Protein AF-A0A2P5K6P6-F1 (afdb_monomer_lite)

Structure (mmCIF, N/CA/C/O backbone):
data_AF-A0A2P5K6P6-F1
#
_entry.id   AF-A0A2P5K6P6-F1
#
loop_
_atom_site.group_PDB
_atom_site.id
_atom_site.type_symbol
_atom_site.label_atom_id
_atom_site.label_alt_id
_atom_site.label_comp_id
_atom_site.label_asym_id
_atom_site.label_entity_id
_atom_site.label_seq_id
_atom_site.pdbx_PDB_ins_code
_atom_site.Cartn_x
_atom_site.Cartn_y
_atom_site.Cartn_z
_atom_site.occupancy
_atom_site.B_iso_or_equiv
_atom_site.auth_seq_id
_atom_site.auth_comp_id
_atom_site.auth_asym_id
_atom_site.auth_atom_id
_atom_site.pdbx_PDB_model_num
ATOM 1 N N . MET A 1 1 ? 15.566 -58.374 29.235 1.00 36.78 1 MET A N 1
ATOM 2 C CA . MET A 1 1 ? 14.423 -58.047 28.356 1.00 36.78 1 MET A CA 1
ATOM 3 C C . MET A 1 1 ? 13.425 -57.264 29.185 1.00 36.78 1 MET A C 1
ATOM 5 O O . MET A 1 1 ? 12.640 -57.860 29.908 1.00 36.78 1 MET A O 1
ATOM 9 N N . THR A 1 2 ? 13.514 -55.939 29.135 1.00 26.25 2 THR A N 1
ATOM 10 C CA . THR A 1 2 ? 12.680 -55.034 29.931 1.00 26.25 2 THR A CA 1
ATOM 11 C C . THR A 1 2 ? 12.053 -54.062 28.942 1.00 26.25 2 THR A C 1
ATOM 13 O O . THR A 1 2 ? 12.769 -53.318 28.277 1.00 26.25 2 THR A O 1
ATOM 16 N N . ARG A 1 3 ? 10.732 -54.159 28.756 1.00 27.64 3 ARG A N 1
ATOM 17 C CA . ARG A 1 3 ? 9.951 -53.247 27.911 1.00 27.64 3 ARG A CA 1
ATOM 18 C C . ARG A 1 3 ? 9.974 -51.858 28.550 1.00 27.64 3 ARG A C 1
ATOM 20 O O . ARG A 1 3 ? 9.430 -51.688 29.635 1.00 27.64 3 ARG A O 1
ATOM 27 N N . LEU A 1 4 ? 10.580 -50.890 27.869 1.00 25.83 4 LEU A N 1
ATOM 28 C CA . LEU A 1 4 ? 10.374 -49.468 28.128 1.00 25.83 4 LEU A CA 1
ATOM 29 C C . LEU A 1 4 ? 9.050 -49.063 27.470 1.00 25.83 4 LEU A C 1
ATOM 31 O O . LEU A 1 4 ? 8.924 -49.056 26.248 1.00 25.83 4 LEU A O 1
ATOM 35 N N . THR A 1 5 ? 8.044 -48.804 28.298 1.00 32.31 5 THR A N 1
ATOM 36 C CA . THR A 1 5 ? 6.800 -48.128 27.921 1.00 32.31 5 THR A CA 1
ATOM 37 C C . THR A 1 5 ? 7.107 -46.695 27.499 1.00 32.31 5 THR A C 1
ATOM 39 O O . THR A 1 5 ? 7.798 -45.978 28.221 1.00 32.31 5 THR A O 1
ATOM 42 N N . ALA A 1 6 ? 6.592 -46.291 26.336 1.00 31.52 6 ALA A N 1
ATOM 43 C CA . ALA A 1 6 ? 6.647 -44.911 25.870 1.00 31.52 6 ALA A CA 1
ATOM 44 C C . ALA A 1 6 ? 5.986 -43.970 26.898 1.00 31.52 6 ALA A C 1
ATOM 46 O O . ALA A 1 6 ? 4.982 -44.356 27.509 1.00 31.52 6 ALA A O 1
ATOM 47 N N . PRO A 1 7 ? 6.523 -42.755 27.108 1.00 31.23 7 PRO A N 1
ATOM 48 C CA . PRO A 1 7 ? 5.887 -41.779 27.973 1.00 31.23 7 PRO A CA 1
ATOM 49 C C . PRO A 1 7 ? 4.542 -41.373 27.363 1.00 31.23 7 PRO A C 1
ATOM 51 O O . PRO A 1 7 ? 4.463 -40.915 26.227 1.00 31.23 7 PRO A O 1
ATOM 54 N N . SER A 1 8 ? 3.486 -41.575 28.147 1.00 29.62 8 SER A N 1
ATOM 55 C CA . SER A 1 8 ? 2.158 -41.007 27.938 1.00 29.62 8 SER A CA 1
ATOM 56 C C . SER A 1 8 ? 2.285 -39.494 27.757 1.00 29.62 8 SER A C 1
ATOM 58 O O . SER A 1 8 ? 2.650 -38.794 28.701 1.00 29.62 8 SER A O 1
ATOM 60 N N . THR A 1 9 ? 1.978 -38.986 26.565 1.00 31.14 9 THR A N 1
ATOM 61 C CA . THR A 1 9 ? 1.790 -37.555 26.324 1.00 31.14 9 THR A CA 1
ATOM 62 C C . THR A 1 9 ? 0.516 -37.121 27.035 1.00 31.14 9 THR A C 1
ATOM 64 O O . THR A 1 9 ? -0.591 -37.360 26.553 1.00 31.14 9 THR A O 1
ATOM 67 N N . SER A 1 10 ? 0.670 -36.537 28.220 1.00 31.12 10 SER A N 1
ATOM 68 C CA . SER A 1 10 ? -0.411 -35.844 28.913 1.00 31.12 10 SER A CA 1
ATOM 69 C C . SER A 1 10 ? -1.002 -34.769 27.986 1.00 31.12 10 SER A C 1
ATOM 71 O O . SER A 1 10 ? -0.223 -34.034 27.376 1.00 31.12 10 SER A O 1
ATOM 73 N N . PRO A 1 11 ? -2.336 -34.653 27.859 1.00 36.03 11 PRO A N 1
ATOM 74 C CA . PRO A 1 11 ? -2.952 -33.558 27.120 1.00 36.03 11 PRO A CA 1
ATOM 75 C C . PRO A 1 11 ? -2.550 -32.227 27.767 1.00 36.03 11 PRO A C 1
ATOM 77 O O . PRO A 1 11 ? -2.606 -32.080 28.991 1.00 36.03 11 PRO A O 1
ATOM 80 N N . THR A 1 12 ? -2.096 -31.284 26.944 1.00 38.88 12 THR A N 1
ATOM 81 C CA . THR A 1 12 ? -1.766 -29.907 27.330 1.00 38.88 12 THR A CA 1
ATOM 82 C C . THR A 1 12 ? -2.937 -29.303 28.125 1.00 38.88 12 THR A C 1
ATOM 84 O O . THR A 1 12 ? -4.088 -29.566 27.768 1.00 38.88 12 THR A O 1
ATOM 87 N N . PRO A 1 13 ? -2.700 -28.534 29.207 1.00 41.72 13 PRO A N 1
ATOM 88 C CA . PRO A 1 13 ? -3.776 -27.981 30.027 1.00 41.72 13 PRO A CA 1
ATOM 89 C C . PRO A 1 13 ? -4.704 -27.140 29.150 1.00 41.72 13 PRO A C 1
ATOM 91 O O . PRO A 1 13 ? -4.204 -26.355 28.346 1.00 41.72 13 PRO A O 1
ATOM 94 N N . ASN A 1 14 ? -6.024 -27.298 29.301 1.00 51.41 14 ASN A N 1
ATOM 95 C CA . ASN A 1 14 ? -7.024 -26.428 28.674 1.00 51.41 14 ASN A CA 1
ATOM 96 C C . ASN A 1 14 ? -6.568 -24.966 28.806 1.00 51.41 14 ASN A C 1
ATOM 98 O O . ASN A 1 14 ? -6.506 -24.449 29.923 1.00 51.41 14 ASN A O 1
ATOM 102 N N . GLY A 1 15 ? -6.189 -24.344 27.684 1.00 65.50 15 GLY A N 1
ATOM 103 C CA . GLY A 1 15 ? -5.706 -22.965 27.656 1.00 65.50 15 GLY A CA 1
ATOM 104 C C . GLY A 1 15 ? -6.726 -22.012 28.278 1.00 65.50 15 GLY A C 1
ATOM 105 O O . GLY A 1 15 ? -7.920 -22.308 28.299 1.00 65.50 15 GLY A O 1
ATOM 106 N N . ASP A 1 16 ? -6.248 -20.885 28.806 1.00 80.44 16 ASP A N 1
ATOM 107 C CA . ASP A 1 16 ? -7.089 -19.839 29.391 1.00 80.44 16 ASP A CA 1
ATOM 108 C C . ASP A 1 16 ? -8.188 -19.424 28.398 1.00 80.44 16 ASP A C 1
ATOM 110 O O . ASP A 1 16 ? -7.930 -18.708 27.431 1.00 80.44 16 ASP A O 1
ATOM 114 N N . GLN A 1 17 ? -9.418 -19.900 28.627 1.00 83.38 17 GLN A N 1
ATOM 115 C CA . GLN A 1 17 ? -10.543 -19.673 27.716 1.00 83.38 17 GLN A CA 1
ATOM 116 C C . GLN A 1 17 ? -10.891 -18.193 27.572 1.00 83.38 17 GLN A C 1
ATOM 118 O O . GLN A 1 17 ? -11.532 -17.818 26.594 1.00 83.38 17 GLN A O 1
ATOM 123 N N . SER A 1 18 ? -10.462 -17.342 28.512 1.00 81.94 18 SER A N 1
ATOM 124 C CA . SER A 1 18 ? -10.663 -15.903 28.371 1.00 81.94 18 SER A CA 1
ATOM 125 C C . SER A 1 18 ? -9.891 -15.326 27.183 1.00 81.94 18 SER A C 1
ATOM 127 O O . SER A 1 18 ? -10.335 -14.353 26.576 1.00 81.94 18 SER A O 1
ATOM 129 N N . LYS A 1 19 ? -8.782 -15.965 26.799 1.00 89.25 19 LYS A N 1
ATOM 130 C CA . LYS A 1 19 ? -7.895 -15.557 25.704 1.00 89.25 19 LYS A CA 1
ATOM 131 C C . LYS A 1 19 ? -8.241 -16.197 24.362 1.00 89.25 19 LYS A C 1
ATOM 133 O O . LYS A 1 19 ? -7.525 -15.992 23.387 1.00 89.25 19 LYS A O 1
ATOM 138 N N . GLN A 1 20 ? -9.286 -17.017 24.304 1.00 93.31 20 GLN A N 1
ATOM 139 C CA . GLN A 1 20 ? -9.635 -17.763 23.099 1.00 93.31 20 GLN A CA 1
ATOM 140 C C . GLN A 1 20 ? -10.656 -17.010 22.248 1.00 93.31 20 GLN A C 1
ATOM 142 O O . GLN A 1 20 ? -11.587 -16.397 22.774 1.00 93.31 20 GLN A O 1
ATOM 147 N N . ILE A 1 21 ? -10.497 -17.101 20.930 1.00 92.12 21 ILE A N 1
ATOM 148 C CA . ILE A 1 21 ? -11.449 -16.594 19.942 1.00 92.12 21 ILE A CA 1
ATOM 149 C C . ILE A 1 21 ? -11.798 -17.686 18.934 1.00 92.12 21 ILE A C 1
ATOM 151 O O . ILE A 1 21 ? -10.920 -18.388 18.434 1.00 92.12 21 ILE A O 1
ATOM 155 N N . GLU A 1 22 ? -13.086 -17.825 18.628 1.00 96.06 22 GLU A N 1
ATOM 156 C CA . GLU A 1 22 ? -13.573 -18.691 17.554 1.00 96.06 22 GLU A CA 1
ATOM 157 C C . GLU A 1 22 ? -13.728 -17.883 16.267 1.00 96.06 22 GLU A C 1
ATOM 159 O O . GLU A 1 22 ? -14.348 -16.818 16.262 1.00 96.06 22 GLU A O 1
ATOM 164 N N . VAL A 1 23 ? -13.188 -18.399 15.166 1.00 94.88 23 VAL A N 1
ATOM 165 C CA . VAL A 1 23 ? -13.298 -17.786 13.842 1.00 94.88 23 VAL A CA 1
ATOM 166 C C . VAL A 1 23 ? -13.874 -18.805 12.871 1.00 94.88 23 VAL A C 1
ATOM 168 O O . VAL A 1 23 ? -13.283 -19.858 12.631 1.00 94.88 23 VAL A O 1
ATOM 171 N N . THR A 1 24 ? -15.036 -18.481 12.309 1.00 97.56 24 THR A N 1
ATOM 172 C CA . THR A 1 24 ? -15.707 -19.270 11.271 1.00 97.56 24 THR A CA 1
ATOM 173 C C . THR A 1 24 ? -15.401 -18.684 9.902 1.00 97.56 24 THR A C 1
ATOM 175 O O . THR A 1 24 ? -15.633 -17.499 9.666 1.00 97.56 24 THR A O 1
ATOM 178 N N . ASN A 1 25 ? -14.892 -19.501 8.985 1.00 97.25 25 ASN A N 1
ATOM 179 C CA . ASN A 1 25 ? -14.554 -19.069 7.636 1.00 97.25 25 ASN A CA 1
ATOM 180 C C . ASN A 1 25 ? -15.622 -19.504 6.627 1.00 97.25 25 ASN A C 1
ATOM 182 O O . ASN A 1 25 ? -15.673 -20.670 6.262 1.00 97.25 25 ASN A O 1
ATOM 186 N N . ASN A 1 26 ? -16.403 -18.556 6.118 1.00 96.69 26 ASN A N 1
ATOM 187 C CA . ASN A 1 26 ? -17.391 -18.731 5.048 1.00 96.69 26 ASN A CA 1
ATOM 188 C C . ASN A 1 26 ? -17.042 -17.871 3.816 1.00 96.69 26 ASN A C 1
ATOM 190 O O . ASN A 1 26 ? -17.925 -17.419 3.086 1.00 96.69 26 ASN A O 1
ATOM 194 N N . SER A 1 27 ? -15.755 -17.582 3.599 1.00 94.81 27 SER A N 1
ATOM 195 C CA . SER A 1 27 ? -15.291 -16.696 2.520 1.00 94.81 27 SER A CA 1
ATOM 196 C C . SER A 1 27 ? -15.272 -17.336 1.129 1.00 94.81 27 SER A C 1
ATOM 198 O O . SER A 1 27 ? -15.130 -16.635 0.129 1.00 94.81 27 SER A O 1
ATOM 200 N N . GLY A 1 28 ? -15.388 -18.663 1.045 1.00 95.38 28 GLY A N 1
ATOM 201 C CA . GLY A 1 28 ? -15.209 -19.424 -0.193 1.00 95.38 28 GLY A CA 1
ATOM 202 C C . GLY A 1 28 ? -13.764 -19.848 -0.477 1.00 95.38 28 GLY A C 1
ATOM 203 O O . GLY A 1 28 ? -13.538 -20.565 -1.449 1.00 95.38 28 GLY A O 1
ATOM 204 N N . VAL A 1 29 ? -12.791 -19.456 0.354 1.00 94.31 29 VAL A N 1
ATOM 205 C CA . VAL A 1 29 ? -11.367 -19.817 0.213 1.00 94.31 29 VAL A CA 1
ATOM 206 C C . VAL A 1 29 ? -10.798 -20.341 1.529 1.00 94.31 29 VAL A C 1
ATOM 208 O O . VAL A 1 29 ? -11.331 -20.043 2.593 1.00 94.31 29 VAL A O 1
ATOM 211 N N . THR A 1 30 ? -9.709 -21.112 1.480 1.00 96.56 30 THR A N 1
ATOM 212 C CA . THR A 1 30 ? -8.960 -21.477 2.693 1.00 96.56 30 THR A CA 1
ATOM 213 C C . THR A 1 30 ? -8.191 -20.264 3.206 1.00 96.56 30 THR A C 1
ATOM 215 O O . THR A 1 30 ? -7.469 -19.605 2.452 1.00 96.56 30 THR A O 1
ATOM 218 N N . ALA A 1 31 ? -8.353 -19.973 4.493 1.00 94.81 31 ALA A N 1
ATOM 219 C CA . ALA A 1 31 ? -7.813 -18.782 5.129 1.00 94.81 31 ALA A CA 1
ATOM 220 C C . ALA A 1 31 ? -6.788 -19.117 6.219 1.00 94.81 31 ALA A C 1
ATOM 222 O O . ALA A 1 31 ? -6.726 -20.242 6.705 1.00 94.81 31 ALA A O 1
ATOM 223 N N . CYS A 1 32 ? -6.016 -18.124 6.630 1.00 93.56 32 CYS A N 1
ATOM 224 C CA . CYS A 1 32 ? -5.159 -18.106 7.806 1.00 93.56 32 CYS A CA 1
ATOM 225 C C . CYS A 1 32 ? -5.324 -16.760 8.529 1.00 93.56 32 CYS A C 1
ATOM 227 O O . CYS A 1 32 ? -5.906 -15.826 7.971 1.00 93.56 32 CYS A O 1
ATOM 229 N N . ILE A 1 33 ? -4.831 -16.645 9.765 1.00 90.81 33 ILE A N 1
ATOM 230 C CA . ILE A 1 33 ? -4.946 -15.407 10.550 1.00 90.81 33 ILE A CA 1
ATOM 231 C C . ILE A 1 33 ? -3.561 -14.837 10.831 1.00 90.81 33 ILE A C 1
ATOM 233 O O . ILE A 1 33 ? -2.728 -15.503 11.443 1.00 90.81 33 ILE A O 1
ATOM 237 N N . LEU A 1 34 ? -3.352 -13.593 10.410 1.00 85.06 34 LEU A N 1
ATOM 238 C CA . LEU A 1 34 ? -2.192 -12.786 10.760 1.00 85.06 34 LEU A CA 1
ATOM 239 C C . LEU A 1 34 ? -2.582 -11.774 11.844 1.00 85.06 34 LEU A C 1
ATOM 241 O O . LEU A 1 34 ? -3.681 -11.216 11.814 1.00 85.06 34 LEU A O 1
ATOM 245 N N . THR A 1 35 ? -1.683 -11.512 12.784 1.00 81.19 35 THR A N 1
ATOM 246 C CA . THR A 1 35 ? -1.823 -10.438 13.779 1.00 81.19 35 THR A CA 1
ATOM 247 C C . THR A 1 35 ? -0.517 -9.653 13.877 1.00 81.19 35 THR A C 1
ATOM 249 O O . THR A 1 35 ? 0.546 -10.255 13.740 1.00 81.19 35 THR A O 1
ATOM 252 N N . PRO A 1 36 ? -0.545 -8.341 14.145 1.00 69.75 36 PRO A N 1
ATOM 253 C CA . PRO A 1 36 ? 0.660 -7.617 14.539 1.00 69.75 36 PRO A CA 1
ATOM 254 C C . PRO A 1 36 ? 1.247 -8.193 15.834 1.00 69.75 36 PRO A C 1
ATOM 256 O O . PRO A 1 36 ? 0.481 -8.649 16.683 1.00 69.75 36 PRO A O 1
ATOM 259 N N . THR A 1 37 ? 2.570 -8.184 16.005 1.00 63.97 37 THR A N 1
ATOM 260 C CA . THR A 1 37 ? 3.259 -8.710 17.204 1.00 63.97 37 THR A CA 1
ATOM 261 C C . THR A 1 37 ? 3.179 -7.771 18.412 1.00 63.97 37 THR A C 1
ATOM 263 O O . THR A 1 37 ? 3.367 -8.215 19.547 1.00 63.97 37 THR A O 1
ATOM 266 N N . THR A 1 38 ? 2.865 -6.487 18.199 1.00 59.03 38 THR A N 1
ATOM 267 C CA . THR A 1 38 ? 2.741 -5.461 19.247 1.00 59.03 38 THR A CA 1
ATOM 268 C C . THR A 1 38 ? 1.490 -4.603 19.050 1.00 59.03 38 THR A C 1
ATOM 270 O O . THR A 1 38 ? 1.537 -3.523 18.478 1.00 59.03 38 THR A O 1
ATOM 273 N N . ASN A 1 39 ? 0.350 -5.045 19.579 1.00 48.59 39 ASN A N 1
ATOM 274 C CA . ASN A 1 39 ? -0.874 -4.243 19.574 1.00 48.59 39 ASN A CA 1
ATOM 275 C C . ASN A 1 39 ? -0.898 -3.273 20.775 1.00 48.59 39 ASN A C 1
ATOM 277 O O . ASN A 1 39 ? -1.432 -3.621 21.828 1.00 48.59 39 ASN A O 1
ATOM 281 N N . ASN A 1 40 ? -0.348 -2.058 20.636 1.00 51.44 40 ASN A N 1
ATOM 282 C CA . ASN A 1 40 ? -0.737 -0.932 21.498 1.00 51.44 40 ASN A CA 1
ATOM 283 C C . ASN A 1 40 ? -1.431 0.170 20.675 1.00 51.44 40 ASN A C 1
ATOM 285 O O . ASN A 1 40 ? -0.770 1.097 20.216 1.00 51.44 40 ASN A O 1
ATOM 289 N N . PRO A 1 41 ? -2.763 0.107 20.512 1.00 45.91 41 PRO A N 1
ATOM 290 C CA . PRO A 1 41 ? -3.518 1.115 19.767 1.00 45.91 41 PRO A CA 1
ATOM 291 C C . PRO A 1 41 ? -3.629 2.469 20.495 1.00 45.91 41 PRO A C 1
ATOM 293 O O . PRO A 1 41 ? -4.143 3.419 19.917 1.00 45.91 41 PRO A O 1
ATOM 296 N N . THR A 1 42 ? -3.175 2.562 21.754 1.00 46.09 42 THR A N 1
ATOM 297 C CA . THR A 1 42 ? -3.197 3.800 22.564 1.00 46.09 42 THR A CA 1
ATOM 298 C C . THR A 1 42 ? -1.865 4.546 22.589 1.00 46.09 42 THR A C 1
ATOM 300 O O . THR A 1 42 ? -1.795 5.647 23.122 1.00 46.09 42 THR A O 1
ATOM 303 N N . ASP A 1 43 ? -0.804 3.959 22.036 1.00 48.84 43 ASP A N 1
ATOM 304 C CA . ASP A 1 43 ? 0.483 4.632 21.899 1.00 48.84 43 ASP A CA 1
ATOM 305 C C . ASP A 1 43 ? 0.455 5.492 20.626 1.00 48.84 43 ASP A C 1
ATOM 307 O O . ASP A 1 43 ? 0.308 4.924 19.547 1.00 48.84 43 ASP A O 1
ATOM 311 N N . PRO A 1 44 ? 0.575 6.829 20.702 1.00 42.59 44 PRO A N 1
ATOM 312 C CA . PRO A 1 44 ? 0.518 7.697 19.527 1.00 42.59 44 PRO A CA 1
ATOM 313 C C . PRO A 1 44 ? 1.605 7.385 18.487 1.00 42.59 44 PRO A C 1
ATOM 315 O O . PRO A 1 44 ? 1.363 7.606 17.304 1.00 42.59 44 PRO A O 1
ATOM 318 N N . ALA A 1 45 ? 2.740 6.791 18.885 1.00 37.44 45 ALA A N 1
ATOM 319 C CA . ALA A 1 45 ? 3.782 6.346 17.954 1.00 37.44 45 ALA A CA 1
ATOM 320 C C . ALA A 1 45 ? 3.409 5.053 17.197 1.00 37.44 45 ALA A C 1
ATOM 322 O O . ALA A 1 45 ? 3.886 4.821 16.090 1.00 37.44 45 ALA A O 1
ATOM 323 N N . ASN A 1 46 ? 2.532 4.217 17.767 1.00 39.97 46 ASN A N 1
ATOM 324 C CA . ASN A 1 46 ? 2.094 2.937 17.188 1.00 39.97 46 ASN A CA 1
ATOM 325 C C . ASN A 1 46 ? 0.632 2.950 16.692 1.00 39.97 46 ASN A C 1
ATOM 327 O O . ASN A 1 46 ? 0.225 2.055 15.952 1.00 39.97 46 ASN A O 1
ATOM 331 N N . GLY A 1 47 ? -0.164 3.951 17.079 1.00 39.06 47 GLY A N 1
ATOM 332 C CA . GLY A 1 47 ? -1.591 4.077 16.770 1.00 39.06 47 GLY A CA 1
ATOM 333 C C . GLY A 1 47 ? -1.870 4.459 15.316 1.00 39.06 47 GLY A C 1
ATOM 334 O O . GLY A 1 47 ? -2.913 4.094 14.777 1.00 39.06 47 GLY A O 1
ATOM 335 N N . VAL A 1 48 ? -0.910 5.121 14.661 1.00 35.97 48 VAL A N 1
ATOM 336 C CA . VAL A 1 48 ? -0.974 5.486 13.234 1.00 35.97 48 VAL A CA 1
ATOM 337 C C . VAL A 1 48 ? -0.404 4.374 12.337 1.00 35.97 48 VAL A C 1
ATOM 339 O O . VAL A 1 48 ? -0.849 4.176 11.207 1.00 35.97 48 VAL A O 1
ATOM 342 N N . MET A 1 49 ? 0.527 3.572 12.861 1.00 42.53 49 MET A N 1
ATOM 343 C CA . MET A 1 49 ? 1.195 2.473 12.153 1.00 42.53 49 MET A CA 1
ATOM 344 C C . MET A 1 49 ? 0.344 1.202 12.209 1.00 42.53 49 MET A C 1
ATOM 346 O O . MET A 1 49 ? 0.631 0.264 12.947 1.00 42.53 49 MET A O 1
ATOM 350 N N . VAL A 1 50 ? -0.752 1.166 11.453 1.00 43.31 50 VAL A N 1
ATOM 351 C CA . VAL A 1 50 ? -1.734 0.079 11.583 1.00 43.31 50 VAL A CA 1
ATOM 352 C C . VAL A 1 50 ? -1.253 -1.257 10.994 1.00 43.31 50 VAL A C 1
ATOM 354 O O . VAL A 1 50 ? -1.697 -2.316 11.445 1.00 43.31 50 VAL A O 1
ATOM 357 N N . TYR A 1 51 ? -0.362 -1.226 10.000 1.00 52.31 51 TYR A N 1
ATOM 358 C CA . TYR A 1 51 ? 0.078 -2.429 9.282 1.00 52.31 51 TYR A CA 1
ATOM 359 C C . TYR A 1 51 ? 1.557 -2.438 8.872 1.00 52.31 51 TYR A C 1
ATOM 361 O O . TYR A 1 51 ? 1.976 -3.402 8.240 1.00 52.31 51 TYR A O 1
ATOM 369 N N . ASP A 1 52 ? 2.353 -1.443 9.278 1.00 52.19 52 ASP A N 1
ATOM 370 C CA . ASP A 1 52 ? 3.820 -1.474 9.130 1.00 52.19 52 ASP A CA 1
ATOM 371 C C . ASP A 1 52 ? 4.494 -2.143 10.347 1.00 52.19 52 ASP A C 1
ATOM 373 O O . ASP A 1 52 ? 5.553 -1.757 10.835 1.00 52.19 52 ASP A O 1
ATOM 377 N N . GLN A 1 53 ? 3.800 -3.131 10.918 1.00 59.75 53 GLN A N 1
ATOM 378 C CA . GLN A 1 53 ? 4.213 -3.852 12.116 1.00 59.75 53 GLN A CA 1
ATOM 379 C C . GLN A 1 53 ? 4.629 -5.271 11.742 1.00 59.75 53 GLN A C 1
ATOM 381 O O . GLN A 1 53 ? 4.073 -5.879 10.827 1.00 59.75 53 GLN A O 1
ATOM 386 N N . SER A 1 54 ? 5.567 -5.837 12.503 1.00 68.38 54 SER A N 1
ATOM 387 C CA . SER A 1 54 ? 5.904 -7.256 12.373 1.00 68.38 54 SER A CA 1
ATOM 388 C C . SER A 1 54 ? 4.645 -8.109 12.555 1.00 68.38 54 SER A C 1
ATOM 390 O O . SER A 1 54 ? 3.898 -7.925 13.516 1.00 68.38 54 SER A O 1
ATOM 392 N N . LEU A 1 55 ? 4.403 -9.030 11.622 1.00 76.38 55 LEU A N 1
ATOM 393 C CA . LEU A 1 55 ? 3.225 -9.895 11.621 1.00 76.38 55 LEU A CA 1
ATOM 394 C C . LEU A 1 55 ? 3.567 -11.286 12.155 1.00 76.38 55 LEU A C 1
ATOM 396 O O . LEU A 1 55 ? 4.634 -11.836 11.894 1.00 76.38 55 LEU A O 1
ATOM 400 N N . GLU A 1 56 ? 2.612 -11.883 12.853 1.00 83.69 56 GLU A N 1
ATOM 401 C CA . GLU A 1 56 ? 2.651 -13.256 13.334 1.00 83.69 56 GLU A CA 1
ATOM 402 C C . GLU A 1 56 ? 1.504 -14.058 12.717 1.00 83.69 56 GLU A C 1
ATOM 404 O O . GLU A 1 56 ? 0.349 -13.626 12.714 1.00 83.69 56 GLU A O 1
ATOM 409 N N . LEU A 1 57 ? 1.826 -15.254 12.216 1.00 87.81 57 LEU A N 1
ATOM 410 C CA . LEU A 1 57 ? 0.841 -16.237 11.781 1.00 87.81 57 LEU A CA 1
ATOM 411 C C . LEU A 1 57 ? 0.326 -17.023 12.988 1.00 87.81 57 LEU A C 1
ATOM 413 O O . LEU A 1 57 ? 1.055 -17.825 13.577 1.00 87.81 57 LEU A O 1
ATOM 417 N N . LEU A 1 58 ? -0.949 -16.831 13.323 1.00 90.69 58 LEU A N 1
ATOM 418 C CA . LEU A 1 58 ? -1.564 -17.510 14.455 1.00 90.69 58 LEU A CA 1
ATOM 419 C C . LEU A 1 58 ? -1.754 -19.004 14.183 1.00 90.69 58 LEU A C 1
ATOM 421 O O . LEU A 1 58 ? -2.182 -19.428 13.106 1.00 90.69 58 LEU A O 1
ATOM 425 N N . LYS A 1 59 ? -1.492 -19.805 15.218 1.00 92.50 59 LYS A N 1
ATOM 426 C CA . LYS A 1 59 ? -1.802 -21.236 15.252 1.00 92.50 59 LYS A CA 1
ATOM 427 C C . LYS A 1 59 ? -3.107 -21.448 16.006 1.00 92.50 59 LYS A C 1
ATOM 429 O O . LYS A 1 59 ? -3.294 -20.921 17.103 1.00 92.50 59 LYS A O 1
ATOM 434 N N . ALA A 1 60 ? -4.000 -22.232 15.422 1.00 93.69 60 ALA A N 1
ATOM 435 C CA . ALA A 1 60 ? -5.185 -22.714 16.101 1.00 93.69 60 ALA A CA 1
ATOM 436 C C . ALA A 1 60 ? -4.792 -23.635 17.267 1.00 93.69 60 ALA A C 1
ATOM 438 O O . ALA A 1 60 ? -3.684 -24.173 17.337 1.00 93.69 60 ALA A O 1
ATOM 439 N N . THR A 1 61 ? -5.720 -23.828 18.199 1.00 92.00 61 THR A N 1
ATOM 440 C CA . THR A 1 61 ? -5.531 -24.676 19.390 1.00 92.00 61 THR A CA 1
ATOM 441 C C . THR A 1 61 ? -5.253 -26.147 19.059 1.00 92.00 61 THR A C 1
ATOM 443 O O . THR A 1 61 ? -4.651 -26.847 19.871 1.00 92.00 61 THR A O 1
ATOM 446 N N . ASP A 1 62 ? -5.623 -26.607 17.860 1.00 91.50 62 ASP A N 1
ATOM 447 C CA . ASP A 1 62 ? -5.294 -27.932 17.321 1.00 91.50 62 ASP A CA 1
ATOM 448 C C . ASP A 1 62 ? -3.908 -27.999 16.638 1.00 91.50 62 ASP A C 1
ATOM 450 O O . ASP A 1 62 ? -3.487 -29.061 16.177 1.00 91.50 62 ASP A O 1
ATOM 454 N N . GLY A 1 63 ? -3.184 -26.877 16.588 1.00 91.81 63 GLY A N 1
ATOM 455 C CA . GLY A 1 63 ? -1.866 -26.731 15.972 1.00 91.81 63 GLY A CA 1
ATOM 456 C C . GLY A 1 63 ? -1.884 -26.377 14.482 1.00 91.81 63 GLY A C 1
ATOM 457 O O . GLY A 1 63 ? -0.813 -26.148 13.914 1.00 91.81 63 GLY A O 1
ATOM 458 N N . THR A 1 64 ? -3.053 -26.311 13.837 1.00 93.50 64 THR A N 1
ATOM 459 C CA . THR A 1 64 ? -3.169 -25.925 12.423 1.00 93.50 64 THR A CA 1
ATOM 460 C C . THR A 1 64 ? -3.019 -24.412 12.237 1.00 93.50 64 THR A C 1
ATOM 462 O O . THR A 1 64 ? -3.308 -23.625 13.131 1.00 93.50 64 THR A O 1
ATOM 465 N N . THR A 1 65 ? -2.552 -23.972 11.070 1.00 92.12 65 THR A N 1
ATOM 466 C CA . THR A 1 65 ? -2.422 -22.540 10.719 1.00 92.12 65 THR A CA 1
ATOM 467 C C . THR A 1 65 ? -3.486 -22.073 9.727 1.00 92.12 65 THR A C 1
ATOM 469 O O . THR A 1 65 ? -3.460 -20.929 9.277 1.00 92.12 65 THR A O 1
ATOM 472 N N . THR A 1 66 ? -4.417 -22.956 9.353 1.00 95.25 66 THR A N 1
ATOM 473 C CA . THR A 1 66 ? -5.401 -22.699 8.299 1.00 95.25 66 THR A CA 1
ATOM 474 C C . THR A 1 66 ? -6.820 -23.028 8.748 1.00 95.25 66 THR A C 1
ATOM 476 O O . THR A 1 66 ? -7.051 -23.890 9.593 1.00 95.25 66 THR A O 1
ATOM 479 N N . ILE A 1 67 ? -7.782 -22.333 8.148 1.00 97.06 67 ILE A N 1
ATOM 480 C CA . ILE A 1 67 ? -9.218 -22.506 8.337 1.00 97.06 67 ILE A CA 1
ATOM 481 C C . ILE A 1 67 ? -9.815 -22.781 6.960 1.00 97.06 67 ILE A C 1
ATOM 483 O O . ILE A 1 67 ? -9.879 -21.892 6.106 1.00 97.06 67 ILE A O 1
ATOM 487 N N . ASN A 1 68 ? -10.247 -24.016 6.720 1.00 97.88 68 ASN A N 1
ATOM 488 C CA . ASN A 1 68 ? -10.934 -24.368 5.477 1.00 97.88 68 ASN A CA 1
ATOM 489 C C . ASN A 1 68 ? -12.272 -23.625 5.352 1.00 97.88 68 ASN A C 1
ATOM 491 O O . ASN A 1 68 ? -12.850 -23.185 6.346 1.00 97.88 68 ASN A O 1
ATOM 495 N N . ASN A 1 69 ? -12.781 -23.496 4.127 1.00 97.25 69 ASN A N 1
ATOM 496 C CA . ASN A 1 69 ? -14.103 -22.914 3.911 1.00 97.25 69 ASN A CA 1
ATOM 497 C C . ASN A 1 69 ? -15.202 -23.759 4.590 1.00 97.25 69 ASN A C 1
ATOM 499 O O . ASN A 1 69 ? -15.188 -24.988 4.508 1.00 97.25 69 ASN A O 1
ATOM 503 N N . ASN A 1 70 ? -16.167 -23.086 5.210 1.00 96.69 70 ASN A N 1
ATOM 504 C CA . ASN A 1 70 ? -17.212 -23.616 6.089 1.00 96.69 70 ASN A CA 1
ATOM 505 C C . ASN A 1 70 ? -16.696 -24.332 7.352 1.00 96.69 70 ASN A C 1
ATOM 507 O O . ASN A 1 70 ? -17.395 -25.185 7.900 1.00 96.69 70 ASN A O 1
ATOM 511 N N . ALA A 1 71 ? -15.480 -24.019 7.808 1.00 98.00 71 ALA A N 1
ATOM 512 C CA . ALA A 1 71 ? -14.927 -24.539 9.056 1.00 98.00 71 ALA A CA 1
ATOM 513 C C . ALA A 1 71 ? -14.788 -23.435 10.113 1.00 98.00 71 ALA A C 1
ATOM 515 O O . ALA A 1 71 ? -14.628 -22.255 9.792 1.00 98.00 71 ALA A O 1
ATOM 516 N N . THR A 1 72 ? -14.805 -23.845 11.378 1.00 97.56 72 THR A N 1
ATOM 517 C CA . THR A 1 72 ? -14.543 -22.987 12.536 1.00 97.56 72 THR A CA 1
ATOM 518 C C . THR A 1 72 ? -13.274 -23.464 13.217 1.00 97.56 72 THR A C 1
ATOM 520 O O . THR A 1 72 ? -13.099 -24.667 13.402 1.00 97.56 72 THR A O 1
ATOM 523 N N . GLN A 1 73 ? -12.404 -22.528 13.587 1.00 97.69 73 GLN A N 1
ATOM 524 C CA . GLN A 1 73 ? -11.208 -22.810 14.374 1.00 97.69 73 GLN A CA 1
ATOM 525 C C . GLN A 1 73 ? -11.086 -21.858 15.560 1.00 97.69 73 GLN A C 1
ATOM 527 O O . GLN A 1 73 ? -11.562 -20.722 15.513 1.00 97.69 73 GLN A O 1
ATOM 532 N N . THR A 1 74 ? -10.432 -22.330 16.618 1.00 96.06 74 THR A N 1
ATOM 533 C CA . THR A 1 74 ? -10.187 -21.555 17.840 1.00 96.06 74 THR A CA 1
ATOM 534 C C . THR A 1 74 ? -8.723 -21.152 17.923 1.00 96.06 74 THR A C 1
ATOM 536 O O . THR A 1 74 ? -7.846 -22.010 17.814 1.00 96.06 74 THR A O 1
ATOM 539 N N . PHE A 1 75 ? -8.463 -19.873 18.178 1.00 94.25 75 PHE A N 1
ATOM 540 C CA . PHE A 1 75 ? -7.127 -19.287 18.306 1.00 94.25 75 PHE A CA 1
ATOM 541 C C . PHE A 1 75 ? -6.929 -18.703 19.701 1.00 94.25 75 PHE A C 1
ATOM 543 O O . PHE A 1 75 ? -7.890 -18.267 20.334 1.00 94.25 75 PHE A O 1
ATOM 550 N N . THR A 1 76 ? -5.682 -18.679 20.166 1.00 93.06 76 THR A N 1
ATOM 551 C CA . THR A 1 76 ? -5.304 -18.022 21.423 1.00 93.06 76 THR A CA 1
ATOM 552 C C . THR A 1 76 ? -4.725 -16.646 21.113 1.00 93.06 76 THR A C 1
ATOM 554 O O . THR A 1 76 ? -3.811 -16.534 20.304 1.00 93.06 76 THR A O 1
ATOM 557 N N . LEU A 1 77 ? -5.254 -15.614 21.764 1.00 87.81 77 LEU A N 1
ATOM 558 C CA . LEU A 1 77 ? -4.778 -14.237 21.697 1.00 87.81 77 LEU A CA 1
ATOM 559 C C . LEU A 1 77 ? -4.086 -13.910 23.025 1.00 87.81 77 LEU A C 1
ATOM 561 O O . LEU A 1 77 ? -4.747 -13.587 24.006 1.00 87.81 77 LEU A O 1
ATOM 565 N N . ASP A 1 78 ? -2.766 -14.067 23.109 1.00 88.06 78 ASP A N 1
ATOM 566 C CA . ASP A 1 78 ? -1.999 -13.947 24.359 1.00 88.06 78 ASP A CA 1
ATOM 567 C C . ASP A 1 78 ? -0.877 -12.901 24.318 1.00 88.06 78 ASP A C 1
ATOM 569 O O . ASP A 1 78 ? 0.061 -12.953 25.117 1.00 88.06 78 ASP A O 1
ATOM 573 N N . GLN A 1 79 ? -1.008 -11.902 23.445 1.00 80.81 79 GLN A N 1
ATOM 574 C CA . GLN A 1 79 ? -0.054 -10.806 23.325 1.00 80.81 79 GLN A CA 1
ATOM 575 C C . GLN A 1 79 ? -0.125 -9.831 24.505 1.00 80.81 79 GLN A C 1
ATOM 577 O O . GLN A 1 79 ? -1.149 -9.645 25.169 1.00 80.81 79 GLN A O 1
ATOM 582 N N . TYR A 1 80 ? 1.006 -9.176 24.752 1.00 80.69 80 TYR A N 1
ATOM 583 C CA . TYR A 1 80 ? 1.174 -8.178 25.799 1.00 80.69 80 TYR A CA 1
ATOM 584 C C . TYR A 1 80 ? 1.852 -6.938 25.220 1.00 80.69 80 TYR A C 1
ATOM 586 O O . TYR A 1 80 ? 2.743 -7.065 24.384 1.00 80.69 80 TYR A O 1
ATOM 594 N N . TYR A 1 81 ? 1.498 -5.762 25.728 1.00 68.56 81 TYR A N 1
ATOM 595 C CA . TYR A 1 81 ? 2.141 -4.492 25.397 1.00 68.56 81 TYR A CA 1
ATOM 596 C C . TYR A 1 81 ? 2.753 -3.850 26.648 1.00 68.56 81 TYR A C 1
ATOM 598 O O . TYR A 1 81 ? 2.426 -4.224 27.778 1.00 68.56 81 TYR A O 1
ATOM 606 N N . ILE A 1 82 ? 3.673 -2.903 26.455 1.00 70.44 82 ILE A N 1
ATOM 607 C CA . ILE A 1 82 ? 4.188 -2.066 27.542 1.00 70.44 82 ILE A CA 1
ATOM 608 C C . ILE A 1 82 ? 3.305 -0.826 27.623 1.00 70.44 82 ILE A C 1
ATOM 610 O O . ILE A 1 82 ? 3.211 -0.068 26.662 1.00 70.44 82 ILE A O 1
ATOM 614 N N . ASP A 1 83 ? 2.634 -0.643 28.756 1.00 62.47 83 ASP A N 1
ATOM 615 C CA . ASP A 1 83 ? 1.825 0.546 29.000 1.00 62.47 83 ASP A CA 1
ATOM 616 C C . ASP A 1 83 ? 2.729 1.793 29.012 1.00 62.47 83 ASP A C 1
ATOM 618 O O . ASP A 1 83 ? 3.692 1.814 29.783 1.00 62.47 83 ASP A O 1
ATOM 622 N N . PRO A 1 84 ? 2.464 2.813 28.180 1.00 54.94 84 PRO A N 1
ATOM 623 C CA . PRO A 1 84 ? 3.356 3.961 28.044 1.00 54.94 84 PRO A CA 1
ATOM 624 C C . PRO A 1 84 ? 3.364 4.847 29.295 1.00 54.94 84 PRO A C 1
ATOM 626 O O . PRO A 1 84 ? 4.353 5.525 29.550 1.00 54.94 84 PRO A O 1
ATOM 629 N N . THR A 1 85 ? 2.299 4.823 30.102 1.00 65.44 85 THR A N 1
ATOM 630 C CA . THR A 1 85 ? 2.182 5.627 31.325 1.00 65.44 85 THR A CA 1
ATOM 631 C C . THR A 1 85 ? 2.777 4.907 32.529 1.00 65.44 85 THR A C 1
ATOM 633 O O . THR A 1 85 ? 3.459 5.515 33.350 1.00 65.44 85 THR A O 1
ATOM 636 N N . THR A 1 86 ? 2.508 3.608 32.674 1.00 74.81 86 THR A N 1
ATOM 637 C CA . THR A 1 86 ? 2.950 2.841 33.848 1.00 74.81 86 THR A CA 1
ATOM 638 C C . THR A 1 86 ? 4.245 2.068 33.611 1.00 74.81 86 THR A C 1
ATOM 640 O O . THR A 1 86 ? 4.781 1.503 34.562 1.00 74.81 86 THR A O 1
ATOM 643 N N . HIS A 1 87 ? 4.720 1.974 32.365 1.00 73.50 87 HIS A N 1
ATOM 644 C CA . HIS A 1 87 ? 5.848 1.139 31.924 1.00 73.50 87 HIS A CA 1
ATOM 645 C C . HIS A 1 87 ? 5.741 -0.333 32.359 1.00 73.50 87 HIS A C 1
ATOM 647 O O . HIS A 1 87 ? 6.741 -1.031 32.532 1.00 73.50 87 HIS A O 1
ATOM 653 N N . GLN A 1 88 ? 4.514 -0.826 32.549 1.00 81.06 88 GLN A N 1
ATOM 654 C CA . GLN A 1 88 ? 4.251 -2.204 32.962 1.00 81.06 88 GLN A CA 1
ATOM 655 C C . GLN A 1 88 ? 3.736 -3.021 31.787 1.00 81.06 88 GLN A C 1
ATOM 657 O O . GLN A 1 88 ? 2.979 -2.530 30.952 1.00 81.06 88 GLN A O 1
ATOM 662 N N . LYS A 1 89 ? 4.108 -4.301 31.762 1.00 77.88 89 LYS A N 1
ATOM 663 C CA . LYS A 1 89 ? 3.599 -5.259 30.785 1.00 77.88 89 LYS A CA 1
ATOM 664 C C . LYS A 1 89 ? 2.122 -5.549 31.072 1.00 77.88 89 LYS A C 1
ATOM 666 O O . LYS A 1 89 ? 1.805 -6.153 32.097 1.00 77.88 89 LYS A O 1
ATOM 671 N N . LYS A 1 90 ? 1.230 -5.148 30.168 1.00 74.69 90 LYS A N 1
ATOM 672 C CA . LYS A 1 90 ? -0.217 -5.396 30.237 1.00 74.69 90 LYS A CA 1
ATOM 673 C C . LYS A 1 90 ? -0.651 -6.346 29.131 1.00 74.69 90 LYS A C 1
ATOM 675 O O . LYS A 1 90 ? -0.087 -6.356 28.043 1.00 74.69 90 LYS A O 1
ATOM 680 N N . TYR A 1 91 ? -1.621 -7.197 29.444 1.00 78.88 91 TYR A N 1
ATOM 681 C CA . TYR A 1 91 ? -2.240 -8.091 28.468 1.00 78.88 91 TYR A CA 1
ATOM 682 C C . TYR A 1 91 ? -3.055 -7.266 27.468 1.00 78.88 91 TYR A C 1
ATOM 684 O O . TYR A 1 91 ? -3.815 -6.392 27.891 1.00 78.88 91 TYR A O 1
ATOM 692 N N . SER A 1 92 ? -2.903 -7.536 26.169 1.00 73.19 92 SER A N 1
ATOM 693 C CA . SER A 1 92 ? -3.727 -6.876 25.158 1.00 73.19 92 SER A CA 1
ATOM 694 C C . SER A 1 92 ? -5.129 -7.473 25.160 1.00 73.19 92 SER A C 1
ATOM 696 O O . SER A 1 92 ? -5.301 -8.684 25.053 1.00 73.19 92 SER A O 1
ATOM 698 N N . THR A 1 93 ? -6.142 -6.621 25.267 1.00 70.44 93 THR A N 1
ATOM 699 C CA . THR A 1 93 ? -7.561 -6.996 25.194 1.00 70.44 93 THR A CA 1
ATOM 700 C C . THR A 1 93 ? -8.184 -6.647 23.842 1.00 70.44 93 THR A C 1
ATOM 702 O O . THR A 1 93 ? -9.318 -7.045 23.578 1.00 70.44 93 THR A O 1
ATOM 705 N N . LEU A 1 94 ? -7.438 -5.960 22.974 1.00 65.69 94 LEU A N 1
ATOM 706 C CA . LEU A 1 94 ? -7.859 -5.471 21.666 1.00 65.69 94 LEU A CA 1
ATOM 707 C C . LEU A 1 94 ? -6.881 -5.974 20.600 1.00 65.69 94 LEU A C 1
ATOM 709 O O . LEU A 1 94 ? -5.673 -5.773 20.707 1.00 65.69 94 LEU A O 1
ATOM 713 N N . TYR A 1 95 ? -7.409 -6.628 19.570 1.00 69.25 95 TYR A N 1
ATOM 714 C CA . TYR A 1 95 ? -6.619 -7.170 18.470 1.00 69.25 95 TYR A CA 1
ATOM 715 C C . TYR A 1 95 ? -7.196 -6.742 17.132 1.00 69.25 95 TYR A C 1
ATOM 717 O O . TYR A 1 95 ? -8.407 -6.582 16.966 1.00 69.25 95 TYR A O 1
ATOM 725 N N . ASN A 1 96 ? -6.304 -6.625 16.158 1.00 71.56 96 ASN A N 1
ATOM 726 C CA . ASN A 1 96 ? -6.654 -6.502 14.759 1.00 71.56 96 ASN A CA 1
ATOM 727 C C . ASN A 1 96 ? -6.180 -7.757 14.028 1.00 71.56 96 ASN A C 1
ATOM 729 O O . ASN A 1 96 ? -4.985 -7.934 13.803 1.00 71.56 96 ASN A O 1
ATOM 733 N N . LEU A 1 97 ? -7.119 -8.632 13.686 1.00 80.94 97 LEU A N 1
ATOM 734 C CA . LEU A 1 97 ? -6.840 -9.890 13.011 1.00 80.94 97 LEU A CA 1
ATOM 735 C C . LEU A 1 97 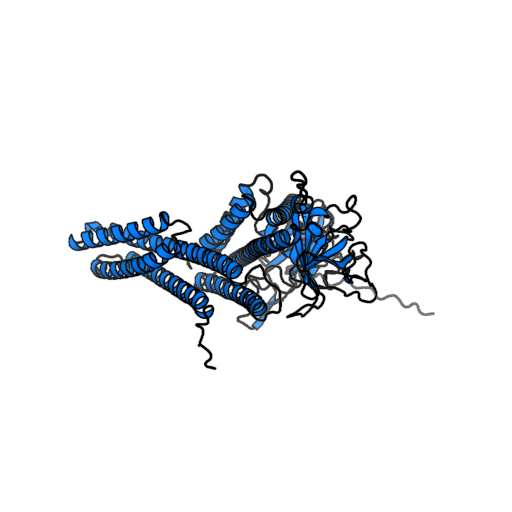? -7.010 -9.698 11.504 1.00 80.94 97 LEU A C 1
ATOM 737 O O . LEU A 1 97 ? -8.114 -9.438 11.017 1.00 80.94 97 LEU A O 1
ATOM 741 N N . LEU A 1 98 ? -5.920 -9.856 10.762 1.00 84.75 98 LEU A N 1
ATOM 742 C CA . LEU A 1 98 ? -5.932 -9.853 9.308 1.00 84.75 98 LEU A CA 1
ATOM 743 C C . LEU A 1 98 ? -6.128 -11.288 8.815 1.00 84.75 98 LEU A C 1
ATOM 745 O O . LEU A 1 98 ? -5.196 -12.094 8.757 1.00 84.75 98 LEU A O 1
ATOM 749 N N . VAL A 1 99 ? -7.366 -11.616 8.458 1.00 88.19 99 VAL A N 1
ATOM 750 C CA . VAL A 1 99 ? -7.681 -12.896 7.827 1.00 88.19 99 VAL A CA 1
ATOM 751 C C . VAL A 1 99 ? -7.210 -12.833 6.387 1.00 88.19 99 VAL A C 1
ATOM 753 O O . VAL A 1 99 ? -7.599 -11.934 5.644 1.00 88.19 99 VAL A O 1
ATOM 756 N N . SER A 1 100 ? -6.392 -13.797 5.993 1.00 88.75 100 SER A N 1
ATOM 757 C CA . SER A 1 100 ? -5.710 -13.817 4.704 1.00 88.75 100 SER A CA 1
ATOM 758 C C . SER A 1 100 ? -5.847 -15.177 4.032 1.00 88.75 100 SER A C 1
ATOM 760 O O . SER A 1 100 ? -6.138 -16.169 4.688 1.00 88.75 100 SER A O 1
ATOM 762 N N . THR A 1 101 ? -5.652 -15.252 2.720 1.00 90.94 101 THR A N 1
ATOM 763 C CA . THR A 1 101 ? -5.576 -16.537 2.008 1.00 90.94 101 THR A CA 1
ATOM 764 C C . THR A 1 101 ? -4.350 -17.323 2.468 1.00 90.94 101 THR A C 1
ATOM 766 O O . THR A 1 101 ? -3.279 -16.749 2.648 1.00 90.94 101 THR A O 1
ATOM 769 N N . ALA A 1 102 ? -4.479 -18.641 2.621 1.00 88.44 102 ALA A N 1
ATOM 770 C CA . ALA A 1 102 ? -3.361 -19.470 3.081 1.00 88.44 102 ALA A CA 1
ATOM 771 C C . ALA A 1 102 ? -2.192 -19.534 2.073 1.00 88.44 102 ALA A C 1
ATOM 773 O O . ALA A 1 102 ? -1.039 -19.648 2.478 1.00 88.44 102 ALA A O 1
ATOM 774 N N . ASP A 1 103 ? -2.482 -19.427 0.772 1.00 84.25 103 ASP A N 1
ATOM 775 C CA . ASP A 1 103 ? -1.481 -19.618 -0.287 1.00 84.25 103 ASP A CA 1
ATOM 776 C C . ASP A 1 103 ? -0.671 -18.358 -0.619 1.00 84.25 103 ASP A C 1
ATOM 778 O O . ASP A 1 103 ? 0.411 -18.473 -1.193 1.00 84.25 103 ASP A O 1
ATOM 782 N N . TRP A 1 104 ? -1.206 -17.169 -0.306 1.00 84.56 104 TRP A N 1
ATOM 783 C CA . TRP A 1 104 ? -0.658 -15.876 -0.749 1.00 84.56 104 TRP A CA 1
ATOM 784 C C . TRP A 1 104 ? -0.691 -14.782 0.306 1.00 84.56 104 TRP A C 1
ATOM 786 O O . TRP A 1 104 ? -0.306 -13.651 0.015 1.00 84.56 104 TRP A O 1
ATOM 796 N N . LEU A 1 105 ? -1.239 -15.065 1.486 1.00 86.56 105 LEU A N 1
ATOM 797 C CA . LEU A 1 105 ? -1.501 -14.069 2.522 1.00 86.56 105 LEU A CA 1
ATOM 798 C C . LEU A 1 105 ? -2.295 -12.852 2.009 1.00 86.56 105 LEU A C 1
ATOM 800 O O . LEU A 1 105 ? -2.292 -11.798 2.633 1.00 86.56 105 LEU A O 1
ATOM 804 N N . SER A 1 106 ? -2.994 -12.988 0.875 1.00 87.69 106 SER A N 1
ATOM 805 C CA . SER A 1 106 ? -3.831 -11.920 0.331 1.00 87.69 106 SER A CA 1
ATOM 806 C C . SER A 1 106 ? -5.015 -11.687 1.274 1.00 87.69 106 SER A C 1
ATOM 808 O O . SER A 1 106 ? -5.671 -12.676 1.626 1.00 87.69 106 SER A O 1
ATOM 810 N N . PRO A 1 107 ? -5.294 -10.436 1.684 1.00 88.94 107 PRO A N 1
ATOM 811 C CA . PRO A 1 107 ? -6.377 -10.113 2.601 1.00 88.94 107 PRO A CA 1
ATOM 812 C C . PRO A 1 107 ? -7.735 -10.664 2.155 1.00 88.94 107 PRO A C 1
ATOM 814 O O . PRO A 1 107 ? -8.162 -10.512 1.013 1.00 88.94 107 PRO A O 1
ATOM 817 N N . VAL A 1 108 ? -8.430 -11.294 3.097 1.00 87.44 108 VAL A N 1
ATOM 818 C CA . VAL A 1 108 ? -9.801 -11.810 2.964 1.00 87.44 108 VAL A CA 1
ATOM 819 C C . VAL A 1 108 ? -10.749 -10.986 3.828 1.00 87.44 108 VAL A C 1
ATOM 821 O O . VAL A 1 108 ? -11.848 -10.653 3.395 1.00 87.44 108 VAL A O 1
ATOM 824 N N . ALA A 1 109 ? -10.331 -10.645 5.047 1.00 83.25 109 ALA A N 1
ATOM 825 C CA . ALA A 1 109 ? -11.076 -9.774 5.945 1.00 83.25 109 ALA A CA 1
ATOM 826 C C . ALA A 1 109 ? -10.143 -9.114 6.958 1.00 83.25 109 ALA A C 1
ATOM 828 O O . ALA A 1 109 ? -9.094 -9.656 7.301 1.00 83.25 109 ALA A O 1
ATOM 829 N N . ASN A 1 110 ? -10.565 -7.967 7.481 1.00 80.56 110 ASN A N 1
ATOM 830 C CA . ASN A 1 110 ? -9.906 -7.316 8.601 1.00 80.56 110 ASN A CA 1
ATOM 831 C C . ASN A 1 110 ? -10.870 -7.255 9.791 1.00 80.56 110 ASN A C 1
ATOM 833 O O . ASN A 1 110 ? -11.905 -6.596 9.705 1.00 80.56 110 ASN A O 1
ATOM 837 N N . LEU A 1 111 ? -10.542 -7.954 10.878 1.00 77.81 111 LEU A N 1
ATOM 838 C CA . LEU A 1 111 ? -11.410 -8.114 12.043 1.00 77.81 111 LEU A CA 1
ATOM 839 C C . LEU A 1 111 ? -10.827 -7.364 13.245 1.00 77.81 111 LEU A C 1
ATOM 841 O O . LEU A 1 111 ? -9.789 -7.747 13.780 1.00 77.81 111 LEU A O 1
ATOM 845 N N . GLY A 1 112 ? -11.515 -6.318 13.698 1.00 71.56 112 GLY A N 1
ATOM 846 C CA . GLY A 1 112 ? -11.254 -5.715 15.004 1.00 71.56 112 GLY A CA 1
ATOM 847 C C . GLY A 1 112 ? -11.973 -6.510 16.087 1.00 71.56 112 GLY A C 1
ATOM 848 O O . GLY A 1 112 ? -13.194 -6.654 16.026 1.00 71.56 112 GLY A O 1
ATOM 849 N N . VAL A 1 113 ? -11.240 -7.042 17.064 1.00 68.69 113 VAL A N 1
ATOM 850 C CA . VAL A 1 113 ? -11.817 -7.870 18.131 1.00 68.69 113 VAL A CA 1
ATOM 851 C C . VAL A 1 113 ? -11.429 -7.329 19.498 1.00 68.69 113 VAL A C 1
ATOM 853 O O . VAL A 1 113 ? -10.262 -7.057 19.772 1.00 68.69 113 VAL A O 1
ATOM 856 N N . ILE A 1 114 ? -12.426 -7.184 20.365 1.00 66.62 114 ILE A N 1
ATOM 857 C CA . ILE A 1 114 ? -12.270 -6.696 21.733 1.00 66.62 114 ILE A CA 1
ATOM 858 C C . ILE A 1 114 ? -12.763 -7.751 22.718 1.00 66.62 114 ILE A C 1
ATOM 860 O O . ILE A 1 114 ? -13.768 -8.430 22.484 1.00 66.62 114 ILE A O 1
ATOM 864 N N . GLN A 1 115 ? -12.045 -7.895 23.825 1.00 66.75 115 GLN A N 1
ATOM 865 C CA . GLN A 1 115 ? -12.448 -8.756 24.924 1.00 66.75 115 GLN A CA 1
ATOM 866 C C . GLN A 1 115 ? -13.494 -8.039 25.786 1.00 66.75 115 GLN A C 1
ATOM 868 O O . GLN A 1 115 ? -13.206 -7.009 26.394 1.00 66.75 115 GLN A O 1
ATOM 873 N N . ILE A 1 116 ? -14.697 -8.603 25.892 1.00 59.88 116 ILE A N 1
ATOM 874 C CA . ILE A 1 116 ? -15.776 -8.079 26.740 1.00 59.88 116 ILE A CA 1
ATOM 875 C C . ILE A 1 116 ? -16.094 -9.128 27.802 1.00 59.88 116 ILE A C 1
ATOM 877 O O . ILE A 1 116 ? -16.266 -10.303 27.488 1.00 59.88 116 ILE A O 1
ATOM 881 N N . MET A 1 117 ? -16.152 -8.718 29.075 1.00 65.69 117 MET A N 1
ATOM 882 C CA . MET A 1 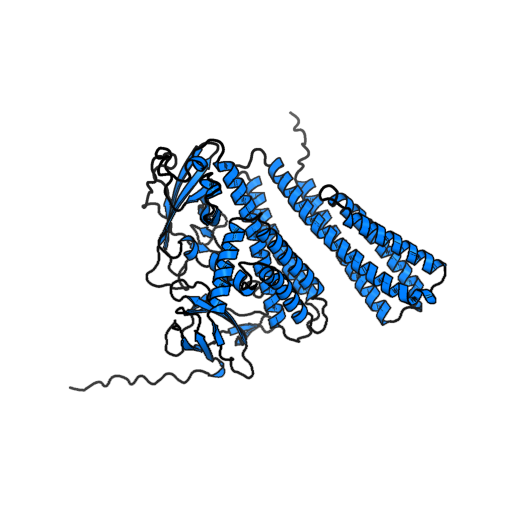117 ? -16.408 -9.627 30.208 1.00 65.69 117 MET A CA 1
ATOM 883 C C . MET A 1 117 ? -15.492 -10.869 30.194 1.00 65.69 117 MET A C 1
ATOM 885 O O . MET A 1 117 ? -15.936 -11.993 30.434 1.00 65.69 117 MET A O 1
ATOM 889 N N . SER A 1 118 ? -14.210 -10.658 29.875 1.00 74.38 118 SER A N 1
ATOM 890 C CA . SER A 1 118 ? -13.186 -11.708 29.794 1.00 74.38 118 SER A CA 1
ATOM 891 C C . SER A 1 118 ? -13.435 -12.774 28.716 1.00 74.38 118 SER A C 1
ATOM 893 O O . SER A 1 118 ? -12.977 -13.900 28.876 1.00 74.38 118 SER A O 1
ATOM 895 N N . LYS A 1 119 ? -14.148 -12.463 27.625 1.00 74.44 119 LYS A N 1
ATOM 896 C CA . LYS A 1 119 ? -14.276 -13.348 26.452 1.00 74.44 119 LYS A CA 1
ATOM 897 C C . LYS A 1 119 ? -14.246 -12.560 25.144 1.00 74.44 119 LYS A C 1
ATOM 899 O O . LYS A 1 119 ? -14.709 -11.422 25.097 1.00 74.44 119 LYS A O 1
ATOM 904 N N . TYR A 1 120 ? -13.743 -13.179 24.078 1.00 80.12 120 TYR A N 1
ATOM 905 C CA . TYR A 1 120 ? -13.895 -12.663 22.716 1.00 80.12 120 TYR A CA 1
ATOM 906 C C . TYR A 1 120 ? -15.179 -13.205 22.090 1.00 80.12 120 TYR A C 1
ATOM 908 O O . TYR A 1 120 ? -15.497 -14.386 22.227 1.00 80.12 120 TYR A O 1
ATOM 916 N N . ALA A 1 121 ? -15.924 -12.344 21.397 1.00 79.56 121 ALA A N 1
ATOM 917 C CA . ALA A 1 121 ? -17.082 -12.783 20.628 1.00 79.56 121 ALA A CA 1
ATOM 918 C C . ALA A 1 121 ? -16.626 -13.603 19.402 1.00 79.56 121 ALA A C 1
ATOM 920 O O . ALA A 1 121 ? -15.672 -13.182 18.736 1.00 79.56 121 ALA A O 1
ATOM 921 N N . PRO A 1 122 ? -17.304 -14.720 19.066 1.00 87.12 122 PRO A N 1
ATOM 922 C CA . PRO A 1 122 ? -17.031 -15.460 17.839 1.00 87.12 122 PRO A CA 1
ATOM 923 C C . PRO A 1 122 ? -17.122 -14.557 16.608 1.00 87.12 122 PRO A C 1
ATOM 925 O O . PRO A 1 122 ? -18.029 -13.732 16.498 1.00 87.12 122 PRO A O 1
ATOM 928 N N . GLN A 1 123 ? -16.190 -14.729 15.678 1.00 91.00 123 GLN A N 1
ATOM 929 C CA . GLN A 1 123 ? -16.126 -13.967 14.435 1.00 91.00 123 GLN A CA 1
ATOM 930 C C . GLN A 1 123 ? -16.493 -14.845 13.246 1.00 91.00 123 GLN A C 1
ATOM 932 O O . GLN A 1 123 ? -16.229 -16.048 13.231 1.00 91.00 123 GLN A O 1
ATOM 937 N N . THR A 1 124 ? -17.083 -14.234 12.221 1.00 90.06 124 THR A N 1
ATOM 938 C CA . THR A 1 124 ? -17.374 -14.906 10.952 1.00 90.06 124 THR A CA 1
ATOM 939 C C . THR A 1 124 ? -16.797 -14.102 9.802 1.00 90.06 124 THR A C 1
ATOM 941 O O . THR A 1 124 ? -17.069 -12.914 9.664 1.00 90.06 124 THR A O 1
ATOM 944 N N . VAL A 1 125 ? -16.016 -14.772 8.964 1.00 88.75 125 VAL A N 1
ATOM 945 C CA . VAL A 1 125 ? -15.459 -14.235 7.724 1.00 88.75 125 VAL A CA 1
ATOM 946 C C . VAL A 1 125 ? -16.390 -14.641 6.594 1.00 88.75 125 VAL A C 1
ATOM 948 O O . VAL A 1 125 ? -16.683 -15.827 6.456 1.00 88.75 125 VAL A O 1
ATOM 951 N N . THR A 1 126 ? -16.867 -13.694 5.790 1.00 92.19 126 THR A N 1
ATOM 952 C CA . THR A 1 126 ? -17.877 -13.975 4.759 1.00 92.19 126 THR A CA 1
ATOM 953 C C . THR A 1 126 ? -17.334 -13.792 3.344 1.00 92.19 126 THR A C 1
ATOM 955 O O . THR A 1 126 ? -16.247 -13.246 3.130 1.00 92.19 126 THR A O 1
ATOM 958 N N . ALA A 1 127 ? -18.094 -14.261 2.353 1.00 92.25 127 ALA A N 1
ATOM 959 C CA . ALA A 1 127 ? -17.776 -14.052 0.943 1.00 92.25 127 ALA A CA 1
ATOM 960 C C . ALA A 1 127 ? -17.827 -12.561 0.558 1.00 92.25 127 ALA A C 1
ATOM 962 O O . ALA A 1 127 ? -17.064 -12.119 -0.301 1.00 92.25 127 ALA A O 1
ATOM 963 N N . GLU A 1 128 ? -18.678 -11.769 1.215 1.00 88.94 128 GLU A N 1
ATOM 964 C CA . GLU A 1 128 ? -18.753 -10.317 1.037 1.00 88.94 128 GLU A CA 1
ATOM 965 C C . GLU A 1 128 ? -17.470 -9.626 1.509 1.00 88.94 128 GLU A C 1
ATOM 967 O O . GLU A 1 128 ? -16.996 -8.716 0.832 1.00 88.94 128 GLU A O 1
ATOM 972 N N . SER A 1 129 ? -16.860 -10.085 2.611 1.00 86.00 129 SER A N 1
ATOM 973 C CA . SER A 1 129 ? -15.558 -9.567 3.057 1.00 86.00 129 SER A CA 1
ATOM 974 C C . SER A 1 129 ? -14.476 -9.805 2.000 1.00 86.00 129 SER A C 1
ATOM 976 O O . SER A 1 129 ? -13.761 -8.875 1.625 1.00 86.00 129 SER A O 1
ATOM 978 N N . LEU A 1 130 ? -14.422 -11.021 1.439 1.00 89.88 130 LEU A N 1
ATOM 979 C CA . LEU A 1 130 ? -13.494 -11.345 0.353 1.00 89.88 130 LEU A CA 1
ATOM 980 C C . LEU A 1 130 ? -13.755 -10.486 -0.890 1.00 89.88 130 LEU A C 1
ATOM 982 O O . LEU A 1 130 ? -12.815 -10.037 -1.546 1.00 89.88 130 LEU A O 1
ATOM 986 N N . LYS A 1 131 ? -15.028 -10.265 -1.232 1.00 90.75 131 LYS A N 1
ATOM 987 C CA . LYS A 1 131 ? -15.415 -9.412 -2.358 1.00 90.75 131 LYS A CA 1
ATOM 988 C C . LYS A 1 131 ? -14.920 -7.978 -2.157 1.00 90.75 131 LYS A C 1
ATOM 990 O O . LYS A 1 131 ? -14.294 -7.440 -3.064 1.00 90.75 131 LYS A O 1
ATOM 995 N N . SER A 1 132 ? -15.132 -7.414 -0.967 1.00 88.69 132 SER A N 1
ATOM 996 C CA . SER A 1 132 ? -14.653 -6.082 -0.582 1.00 88.69 132 SER A CA 1
ATOM 997 C C . SER A 1 132 ? -13.135 -5.950 -0.758 1.00 88.69 132 SER A C 1
ATOM 999 O O . SER A 1 132 ? -12.677 -5.020 -1.415 1.00 88.69 132 SER A O 1
ATOM 1001 N N . MET A 1 133 ? -12.350 -6.931 -0.290 1.00 90.06 133 MET A N 1
ATOM 1002 C CA . MET A 1 133 ? -10.887 -6.935 -0.462 1.00 90.06 133 MET A CA 1
ATOM 1003 C C . MET A 1 133 ? -10.452 -7.047 -1.932 1.00 90.06 133 MET A C 1
ATOM 1005 O O . MET A 1 133 ? -9.522 -6.365 -2.357 1.00 90.06 133 MET A O 1
ATOM 1009 N N . LYS A 1 134 ? -11.138 -7.862 -2.745 1.00 92.44 134 LYS A N 1
ATOM 1010 C CA . LYS A 1 134 ? -10.858 -7.970 -4.191 1.00 92.44 134 LYS A CA 1
ATOM 1011 C C . LYS A 1 134 ? -11.168 -6.676 -4.944 1.00 92.44 134 LYS A C 1
ATOM 1013 O O . LYS A 1 134 ? -10.387 -6.263 -5.805 1.00 92.44 134 LYS A O 1
ATOM 1018 N N . GLU A 1 135 ? -12.293 -6.036 -4.626 1.00 93.88 135 GLU A N 1
ATOM 1019 C CA . GLU A 1 135 ? -12.641 -4.724 -5.178 1.00 93.88 135 GLU A CA 1
ATOM 1020 C C . GLU A 1 135 ? -11.630 -3.664 -4.722 1.00 93.88 135 GLU A C 1
ATOM 1022 O O . GLU A 1 135 ? -11.190 -2.871 -5.549 1.00 93.88 135 GLU A O 1
ATOM 1027 N N . ALA A 1 136 ? -11.176 -3.705 -3.464 1.00 93.06 136 ALA A N 1
ATOM 1028 C CA . ALA A 1 136 ? -10.159 -2.798 -2.934 1.00 93.06 136 ALA A CA 1
ATOM 1029 C C . ALA A 1 136 ? -8.805 -2.963 -3.642 1.00 93.06 136 ALA A C 1
ATOM 1031 O O . ALA A 1 136 ? -8.173 -1.972 -3.999 1.00 93.06 136 ALA A O 1
ATOM 1032 N N . ALA A 1 137 ? -8.381 -4.201 -3.915 1.00 91.12 137 ALA A N 1
ATOM 1033 C CA . ALA A 1 137 ? -7.166 -4.475 -4.682 1.00 91.12 137 ALA A CA 1
ATOM 1034 C C . ALA A 1 137 ? -7.269 -3.935 -6.119 1.00 91.12 137 ALA A C 1
ATOM 1036 O O . ALA A 1 137 ? -6.333 -3.316 -6.623 1.00 91.12 137 ALA A O 1
ATOM 1037 N N . THR A 1 138 ? -8.424 -4.119 -6.765 1.00 94.00 138 THR A N 1
ATOM 1038 C CA . THR A 1 138 ? -8.680 -3.603 -8.121 1.00 94.00 138 THR A CA 1
ATOM 1039 C C . THR A 1 138 ? -8.729 -2.076 -8.134 1.00 94.00 138 THR A C 1
ATOM 1041 O O . THR A 1 138 ? -8.165 -1.446 -9.028 1.00 94.00 138 THR A O 1
ATOM 1044 N N . PHE A 1 139 ? -9.367 -1.472 -7.131 1.00 95.44 139 PHE A N 1
ATOM 1045 C CA . PHE A 1 139 ? -9.405 -0.027 -6.945 1.00 95.44 139 PHE A CA 1
ATOM 1046 C C . PHE A 1 139 ? -7.993 0.535 -6.781 1.00 95.44 139 PHE A C 1
ATOM 1048 O O . PHE A 1 139 ? -7.620 1.431 -7.532 1.00 95.44 139 PHE A O 1
ATOM 1055 N N . PHE A 1 140 ? -7.185 -0.050 -5.889 1.00 91.62 140 PHE A N 1
ATOM 1056 C CA . PHE A 1 140 ? -5.788 0.331 -5.678 1.00 91.62 140 PHE A CA 1
ATOM 1057 C C . PHE A 1 140 ? -4.986 0.283 -6.986 1.00 91.62 140 PHE A C 1
ATOM 1059 O O . PHE A 1 140 ? -4.357 1.272 -7.358 1.00 91.62 140 PHE A O 1
ATOM 1066 N N . GLN A 1 141 ? -5.064 -0.819 -7.737 1.00 91.69 141 GLN A N 1
ATOM 1067 C CA . GLN A 1 141 ? -4.415 -0.937 -9.050 1.00 91.69 141 GLN A CA 1
ATOM 1068 C C . GLN A 1 141 ? -4.899 0.133 -10.039 1.00 91.69 141 GLN A C 1
ATOM 1070 O O . GLN A 1 141 ? -4.101 0.702 -10.779 1.00 91.69 141 GLN A O 1
ATOM 1075 N N . THR A 1 142 ? -6.200 0.429 -10.036 1.00 92.25 142 THR A N 1
ATOM 1076 C CA . THR A 1 142 ? -6.818 1.396 -10.950 1.00 92.25 142 THR A CA 1
ATOM 1077 C C . THR A 1 142 ? -6.361 2.819 -10.658 1.00 92.25 142 THR A C 1
ATOM 1079 O O . THR A 1 142 ? -5.947 3.511 -11.582 1.00 92.25 142 THR A O 1
ATOM 1082 N N . ILE A 1 143 ? -6.389 3.261 -9.399 1.00 88.69 143 ILE A N 1
ATOM 1083 C CA . ILE A 1 143 ? -5.949 4.620 -9.051 1.00 88.69 143 ILE A CA 1
ATOM 1084 C C . ILE A 1 143 ? -4.441 4.805 -9.263 1.00 88.69 143 ILE A C 1
ATOM 1086 O O . ILE A 1 143 ? -4.010 5.901 -9.604 1.00 88.69 143 ILE A O 1
ATOM 1090 N N . ASN A 1 144 ? -3.655 3.726 -9.143 1.00 84.81 144 ASN A N 1
ATOM 1091 C CA . ASN A 1 144 ? -2.235 3.719 -9.498 1.00 84.81 144 ASN A CA 1
ATOM 1092 C C . ASN A 1 144 ? -2.021 3.872 -11.011 1.00 84.81 144 ASN A C 1
ATOM 1094 O O . ASN A 1 144 ? -1.175 4.651 -11.436 1.00 84.81 144 ASN A O 1
ATOM 1098 N N . ALA A 1 145 ? -2.795 3.143 -11.820 1.00 86.69 145 ALA A N 1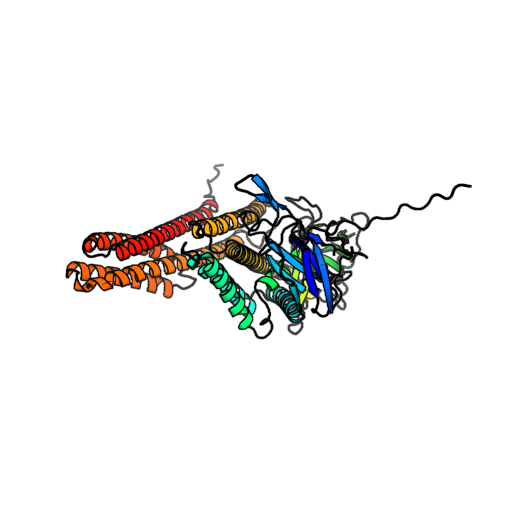
ATOM 1099 C CA . ALA A 1 145 ? -2.666 3.164 -13.275 1.00 86.69 145 ALA A CA 1
ATOM 1100 C C . ALA A 1 145 ? -3.255 4.429 -13.922 1.00 86.69 145 ALA A C 1
ATOM 1102 O O . ALA A 1 145 ? -2.804 4.842 -14.992 1.00 86.69 145 ALA A O 1
ATOM 1103 N N . TYR A 1 146 ? -4.255 5.044 -13.282 1.00 81.25 146 TYR A N 1
ATOM 1104 C CA . TYR A 1 146 ? -4.973 6.222 -13.772 1.00 81.25 146 TYR A CA 1
ATOM 1105 C C . TYR A 1 146 ? -5.033 7.344 -12.714 1.00 81.25 146 TYR A C 1
ATOM 1107 O O . TYR A 1 146 ? -6.126 7.714 -12.266 1.00 81.25 146 TYR A O 1
ATOM 1115 N N . PRO A 1 147 ? -3.894 7.928 -12.314 1.00 76.69 147 PRO A N 1
ATOM 1116 C CA . PRO A 1 147 ? -3.834 8.884 -11.205 1.00 76.69 147 PRO A CA 1
ATOM 1117 C C . PRO A 1 147 ? -4.609 10.181 -11.469 1.00 76.69 147 PRO A C 1
ATOM 1119 O O . PRO A 1 147 ? -5.166 10.758 -10.547 1.00 76.69 147 PRO A O 1
ATOM 1122 N N . ASN A 1 148 ? -4.743 10.581 -12.735 1.00 74.75 148 ASN A N 1
ATOM 1123 C CA . ASN A 1 148 ? -5.488 11.781 -13.136 1.00 74.75 148 ASN A CA 1
ATOM 1124 C C . ASN A 1 148 ? -6.949 11.481 -13.518 1.00 74.75 148 ASN A C 1
ATOM 1126 O O . ASN A 1 148 ? -7.630 12.320 -14.107 1.00 74.75 148 ASN A O 1
ATOM 1130 N N . SER A 1 149 ? -7.432 10.256 -13.286 1.00 81.00 149 SER A N 1
ATOM 1131 C CA . SER A 1 149 ? -8.829 9.934 -13.576 1.00 81.00 149 SER A CA 1
ATOM 1132 C C . SER A 1 149 ? -9.761 10.609 -12.580 1.00 81.00 149 SER A C 1
ATOM 1134 O O . SER A 1 149 ? -9.412 10.778 -11.415 1.00 81.00 149 SER A O 1
ATOM 1136 N N . LYS A 1 150 ? -11.000 10.873 -13.015 1.00 83.94 150 LYS A N 1
ATOM 1137 C CA . LYS A 1 150 ? -12.052 11.378 -12.127 1.00 83.94 150 LYS A CA 1
ATOM 1138 C C . LYS A 1 150 ? -12.213 10.513 -10.870 1.00 83.94 150 LYS A C 1
ATOM 1140 O O . LYS A 1 150 ? -12.441 11.028 -9.788 1.00 83.94 150 LYS A O 1
ATOM 1145 N N . LEU A 1 151 ? -12.074 9.192 -11.010 1.00 85.19 151 LEU A N 1
ATOM 1146 C CA . LEU A 1 151 ? -12.150 8.264 -9.883 1.00 85.19 151 LEU A CA 1
ATOM 1147 C C . LEU A 1 151 ? -11.076 8.563 -8.828 1.00 85.19 151 LEU A C 1
ATOM 1149 O O . LEU A 1 151 ? -11.381 8.565 -7.639 1.00 85.19 151 LEU A O 1
ATOM 1153 N N . THR A 1 152 ? -9.838 8.798 -9.262 1.00 82.12 152 THR A N 1
ATOM 1154 C CA . THR A 1 152 ? -8.718 9.090 -8.363 1.00 82.12 152 THR A CA 1
ATOM 1155 C C . THR A 1 152 ? -8.844 10.476 -7.747 1.00 82.12 152 THR A C 1
ATOM 1157 O O . THR A 1 152 ? -8.679 10.597 -6.538 1.00 82.12 152 THR A O 1
ATOM 1160 N N . THR A 1 153 ? -9.199 11.496 -8.533 1.00 78.62 153 THR A N 1
ATOM 1161 C CA . THR A 1 153 ? -9.381 12.860 -8.013 1.00 78.62 153 THR A CA 1
ATOM 1162 C C . THR A 1 153 ? -10.541 12.927 -7.021 1.00 78.62 153 THR A C 1
ATOM 1164 O O . THR A 1 153 ? -10.393 13.488 -5.944 1.00 78.62 153 THR A O 1
ATOM 1167 N N . ASP A 1 154 ? -11.673 12.278 -7.320 1.00 82.75 154 ASP A N 1
ATOM 1168 C CA . ASP A 1 154 ? -12.813 12.199 -6.398 1.00 82.75 154 ASP A CA 1
ATOM 1169 C C . ASP A 1 154 ? -12.435 11.464 -5.102 1.00 82.75 154 ASP A C 1
ATOM 1171 O O . ASP A 1 154 ? -12.904 11.827 -4.023 1.00 82.75 154 ASP A O 1
ATOM 1175 N N . PHE A 1 155 ? -11.584 10.435 -5.194 1.00 88.69 155 PHE A N 1
ATOM 1176 C CA . PHE A 1 155 ? -11.074 9.740 -4.017 1.00 88.69 155 PHE A CA 1
ATOM 1177 C C . PHE A 1 155 ? -10.151 10.637 -3.192 1.00 88.69 155 PHE A C 1
ATOM 1179 O O . PHE A 1 155 ? -10.335 10.720 -1.984 1.00 88.69 155 PHE A O 1
ATOM 1186 N N . GLN A 1 156 ? -9.211 11.348 -3.826 1.00 78.81 156 GLN A N 1
ATOM 1187 C CA . GLN A 1 156 ? -8.358 12.340 -3.162 1.00 78.81 156 GLN A CA 1
ATOM 1188 C C . GLN A 1 156 ? -9.207 13.373 -2.419 1.00 78.81 156 GLN A C 1
ATOM 1190 O O . GLN A 1 156 ? -9.015 13.566 -1.223 1.00 78.81 156 GLN A O 1
ATOM 1195 N N . THR A 1 157 ? -10.217 13.948 -3.079 1.00 78.00 157 THR A N 1
ATOM 1196 C CA . THR A 1 157 ? -11.149 14.894 -2.451 1.00 78.00 157 THR A CA 1
ATOM 1197 C C . THR A 1 157 ? -11.902 14.269 -1.276 1.00 78.00 157 THR A C 1
ATOM 1199 O O . THR A 1 157 ? -12.064 14.919 -0.246 1.00 78.00 157 THR A O 1
ATOM 1202 N N . ALA A 1 158 ? -12.349 13.013 -1.386 1.00 82.88 158 ALA A N 1
ATOM 1203 C CA . ALA A 1 158 ? -13.019 12.323 -0.283 1.00 82.88 158 ALA A CA 1
ATOM 1204 C C . ALA A 1 158 ? -12.091 12.086 0.919 1.00 82.88 158 ALA A C 1
ATOM 1206 O O . ALA A 1 158 ? -12.540 12.182 2.060 1.00 82.88 158 ALA A O 1
ATOM 1207 N N . MET A 1 159 ? -10.813 11.799 0.670 1.00 79.56 159 MET A N 1
ATOM 1208 C CA . MET A 1 159 ? -9.798 11.618 1.707 1.00 79.56 159 MET A CA 1
ATOM 1209 C C . MET A 1 159 ? -9.454 12.947 2.389 1.00 79.56 159 MET A C 1
ATOM 1211 O O . MET A 1 159 ? -9.515 13.028 3.613 1.00 79.56 159 MET A O 1
ATOM 1215 N N . SER A 1 160 ? -9.200 14.015 1.629 1.00 74.19 160 SER A N 1
ATOM 1216 C CA . SER A 1 160 ? -8.974 15.352 2.200 1.00 74.19 160 SER A CA 1
ATOM 1217 C C . SER A 1 160 ? -10.204 15.849 2.968 1.00 74.19 160 SER A C 1
ATOM 1219 O O . SER A 1 160 ? -10.090 16.314 4.097 1.00 74.19 160 SER A O 1
ATOM 1221 N N . GLY A 1 161 ? -11.408 15.654 2.421 1.00 75.81 161 GLY A N 1
ATOM 1222 C CA . GLY A 1 161 ? -12.657 15.998 3.105 1.00 75.81 161 GLY A CA 1
ATOM 1223 C C . GLY A 1 161 ? -12.880 15.197 4.392 1.00 75.81 161 GLY A C 1
ATOM 1224 O O . GLY A 1 161 ? -13.375 15.744 5.377 1.00 75.81 161 GLY A O 1
ATOM 1225 N N . ALA A 1 162 ? -12.476 13.922 4.421 1.00 78.44 162 ALA A N 1
ATOM 1226 C CA . ALA A 1 162 ? -12.492 13.106 5.633 1.00 78.44 162 ALA A CA 1
ATOM 1227 C C . ALA A 1 162 ? -11.544 13.660 6.706 1.00 78.44 162 ALA A C 1
ATOM 1229 O O . ALA A 1 162 ? -11.924 13.694 7.873 1.00 78.44 162 ALA A O 1
ATOM 1230 N N . GLN A 1 163 ? -10.356 14.137 6.325 1.00 73.56 163 GLN A N 1
ATOM 1231 C CA . GLN A 1 163 ? -9.417 14.788 7.241 1.00 73.56 163 GLN A CA 1
ATOM 1232 C C . GLN A 1 163 ? -10.001 16.076 7.832 1.00 73.56 163 GLN A C 1
ATOM 1234 O O . GLN A 1 163 ? -10.014 16.233 9.052 1.00 73.56 163 GLN A O 1
ATOM 1239 N N . THR A 1 164 ? -10.548 16.961 6.997 1.00 73.81 164 THR A N 1
ATOM 1240 C CA . THR A 1 164 ? -11.187 18.204 7.457 1.00 73.81 164 THR A CA 1
ATOM 1241 C C . THR A 1 164 ? -12.370 17.913 8.383 1.00 73.81 164 THR A C 1
ATOM 1243 O O . THR A 1 164 ? -12.499 18.515 9.448 1.00 73.81 164 THR A O 1
ATOM 1246 N N . ALA A 1 165 ? -13.228 16.955 8.019 1.00 78.62 165 ALA A N 1
ATOM 1247 C CA . ALA A 1 165 ? -14.378 16.574 8.836 1.00 78.62 165 ALA A CA 1
ATOM 1248 C C . ALA A 1 165 ? -13.966 15.914 10.163 1.00 78.62 165 ALA A C 1
ATOM 1250 O O . ALA A 1 165 ? -14.615 16.141 11.183 1.00 78.62 165 ALA A O 1
ATOM 1251 N N . ALA A 1 166 ? -12.889 15.125 10.166 1.00 74.50 166 ALA A N 1
ATOM 1252 C CA . ALA A 1 166 ? -12.299 14.559 11.375 1.00 74.50 166 ALA A CA 1
ATOM 1253 C C . ALA A 1 166 ? -11.790 15.656 12.308 1.00 74.50 166 ALA A C 1
ATOM 1255 O O . ALA A 1 166 ? -12.151 15.659 13.479 1.00 74.50 166 ALA A O 1
ATOM 1256 N N . SER A 1 167 ? -11.037 16.622 11.779 1.00 72.69 167 SER A N 1
ATOM 1257 C CA . SER A 1 167 ? -10.522 17.755 12.554 1.00 72.69 167 SER A CA 1
ATOM 1258 C C . SER A 1 167 ? -11.652 18.541 13.218 1.00 72.69 167 SER A C 1
ATOM 1260 O O . SER A 1 167 ? -11.619 18.785 14.419 1.00 72.69 167 SER A O 1
ATOM 1262 N N . LYS A 1 168 ? -12.714 18.853 12.463 1.00 74.19 168 LYS A N 1
ATOM 1263 C CA . LYS A 1 168 ? -13.899 19.558 12.984 1.00 74.19 168 LYS A CA 1
ATOM 1264 C C . LYS A 1 168 ? -14.653 18.753 14.043 1.00 74.19 168 LYS A C 1
ATOM 1266 O O . LYS A 1 168 ? -15.228 19.329 14.958 1.00 74.19 168 LYS A O 1
ATOM 1271 N N . ALA A 1 169 ? -14.663 17.427 13.921 1.00 77.81 169 ALA A N 1
ATOM 1272 C CA . ALA A 1 169 ? -15.290 16.535 14.893 1.00 77.81 169 ALA A CA 1
ATOM 1273 C C . ALA A 1 169 ? -14.432 16.308 16.153 1.00 77.81 169 ALA A C 1
ATOM 1275 O O . ALA A 1 169 ? -14.946 15.818 17.159 1.00 77.81 169 ALA A O 1
ATOM 1276 N N . ALA A 1 170 ? -13.144 16.662 16.124 1.00 74.88 170 ALA A N 1
ATOM 1277 C CA . ALA A 1 170 ? -12.218 16.537 17.248 1.00 74.88 170 ALA A CA 1
ATOM 1278 C C . ALA A 1 170 ? -12.354 17.695 18.262 1.00 74.88 170 ALA A C 1
ATOM 1280 O O . ALA A 1 170 ? -11.372 18.129 18.850 1.00 74.88 170 ALA A O 1
ATOM 1281 N N . ASP A 1 171 ? -13.577 18.158 18.519 1.00 72.62 171 ASP A N 1
ATOM 1282 C CA . ASP A 1 171 ? -13.915 19.366 19.293 1.00 72.62 171 ASP A CA 1
ATOM 1283 C C . ASP A 1 171 ? -13.742 19.243 20.825 1.00 72.62 171 ASP A C 1
ATOM 1285 O O . ASP A 1 171 ? -14.195 20.092 21.593 1.00 72.62 171 ASP A O 1
ATOM 1289 N N . GLY A 1 172 ? -13.151 18.145 21.306 1.00 68.00 172 GLY A N 1
ATOM 1290 C CA . GLY A 1 172 ? -12.985 17.865 22.736 1.00 68.00 172 GLY A CA 1
ATOM 1291 C C . GLY A 1 172 ? -14.292 17.585 23.495 1.00 68.00 172 GLY A C 1
ATOM 1292 O O . GLY A 1 172 ? -14.267 17.361 24.712 1.00 68.00 172 GLY A O 1
ATOM 1293 N N . SER A 1 173 ? -15.441 17.547 22.811 1.00 71.56 173 SER A N 1
ATOM 1294 C CA . SER A 1 173 ? -16.736 17.264 23.422 1.00 71.56 173 SER A CA 1
ATOM 1295 C C . SER A 1 173 ? -16.884 15.788 23.814 1.00 71.56 173 SER A C 1
ATOM 1297 O O . SER A 1 173 ? -16.110 14.900 23.435 1.00 71.56 173 SER A O 1
ATOM 1299 N N . SER A 1 174 ? -17.912 15.502 24.617 1.00 70.75 174 SER A N 1
ATOM 1300 C CA . SER A 1 174 ? -18.262 14.131 24.987 1.00 70.75 174 SER A CA 1
ATOM 1301 C C . SER A 1 174 ? -18.794 13.381 23.764 1.00 70.75 174 SER A C 1
ATOM 1303 O O . SER A 1 174 ? -19.926 13.618 23.358 1.00 70.75 174 SER A O 1
ATOM 1305 N N . GLY A 1 175 ? -18.014 12.439 23.235 1.00 70.81 175 GLY A N 1
ATOM 1306 C CA . GLY A 1 175 ? -18.342 11.712 22.002 1.00 70.81 175 GLY A CA 1
ATOM 1307 C C . GLY A 1 175 ? -17.565 12.190 20.774 1.00 70.81 175 GLY A C 1
ATOM 1308 O O . GLY A 1 175 ? -17.727 11.594 19.714 1.00 70.81 175 GLY A O 1
ATOM 1309 N N . SER A 1 176 ? -16.683 13.187 20.920 1.00 71.06 176 SER A N 1
ATOM 1310 C CA . SER A 1 176 ? -15.767 13.640 19.860 1.00 71.06 176 SER A CA 1
ATOM 1311 C C . SER A 1 176 ? -15.005 12.481 19.211 1.00 71.06 176 SER A C 1
ATOM 1313 O O . SER A 1 176 ? -14.923 12.409 17.994 1.00 71.06 176 SER A O 1
ATOM 1315 N N . SER A 1 177 ? -14.536 11.494 19.980 1.00 67.38 177 SER A N 1
ATOM 1316 C CA . SER A 1 177 ? -13.863 10.310 19.424 1.00 67.38 177 SER A CA 1
ATOM 1317 C C . SER A 1 177 ? -14.761 9.466 18.505 1.00 67.38 177 SER A C 1
ATOM 1319 O O . SER A 1 177 ? -14.314 9.021 17.449 1.00 67.38 177 SER A O 1
ATOM 1321 N N . ASP A 1 178 ? -16.036 9.274 18.851 1.00 72.25 178 ASP A N 1
ATOM 1322 C CA . ASP A 1 178 ? -16.975 8.582 17.959 1.00 72.25 178 ASP A CA 1
ATOM 1323 C C . ASP A 1 178 ? -17.297 9.446 16.732 1.00 72.25 178 ASP A C 1
ATOM 1325 O O . ASP A 1 178 ? -17.305 8.931 15.618 1.00 72.25 178 ASP A O 1
ATOM 1329 N N . ALA A 1 179 ? -17.461 10.760 16.910 1.00 75.12 179 ALA A N 1
ATOM 1330 C CA . ALA A 1 179 ? -17.720 11.696 15.818 1.00 75.12 179 ALA A CA 1
ATOM 1331 C C . ALA A 1 179 ? -16.554 11.779 14.815 1.00 75.12 179 ALA A C 1
ATOM 1333 O O . ALA A 1 179 ? -16.791 11.809 13.609 1.00 75.12 179 ALA A O 1
ATOM 1334 N N . VAL A 1 180 ? -15.302 11.759 15.290 1.00 73.94 180 VAL A N 1
ATOM 1335 C CA . VAL A 1 180 ? -14.085 11.678 14.461 1.00 73.94 180 VAL A CA 1
ATOM 1336 C C . VAL A 1 180 ? -14.059 10.369 13.677 1.00 73.94 180 VAL A C 1
ATOM 1338 O O . VAL A 1 180 ? -13.822 10.361 12.471 1.00 73.94 180 VAL A O 1
ATOM 1341 N N . ALA A 1 181 ? -14.313 9.241 14.343 1.00 70.94 181 ALA A N 1
ATOM 1342 C CA . ALA A 1 181 ? -14.325 7.948 13.672 1.00 70.94 181 ALA A CA 1
ATOM 1343 C C . ALA A 1 181 ? -15.435 7.866 12.608 1.00 70.94 181 ALA A C 1
ATOM 1345 O O . ALA A 1 181 ? -15.200 7.389 11.494 1.00 70.94 181 ALA A O 1
ATOM 1346 N N . ASP A 1 182 ? -16.634 8.332 12.944 1.00 79.44 182 ASP A N 1
ATOM 1347 C CA . ASP A 1 182 ? -17.787 8.314 12.051 1.00 79.44 182 ASP A CA 1
ATOM 1348 C C . ASP A 1 182 ? -17.576 9.264 10.865 1.00 79.44 182 ASP A C 1
ATOM 1350 O O . ASP A 1 182 ? -17.829 8.865 9.732 1.00 79.44 182 ASP A O 1
ATOM 1354 N N . SER A 1 183 ? -17.009 10.460 11.065 1.00 82.19 183 SER A N 1
ATOM 1355 C CA . SER A 1 183 ? -16.769 11.411 9.970 1.00 82.19 183 SER A CA 1
ATOM 1356 C C . SER A 1 183 ? -15.750 10.899 8.948 1.00 82.19 183 SER A C 1
ATOM 1358 O O . SER A 1 183 ? -15.960 11.056 7.739 1.00 82.19 183 SER A O 1
ATOM 1360 N N . ILE A 1 184 ? -14.690 10.218 9.397 1.00 76.69 184 ILE A N 1
ATOM 1361 C CA . ILE A 1 184 ? -13.716 9.570 8.508 1.00 76.69 184 ILE A CA 1
ATOM 1362 C C . ILE A 1 184 ? -14.391 8.448 7.718 1.00 76.69 184 ILE A C 1
ATOM 1364 O O . ILE A 1 184 ? -14.285 8.384 6.488 1.00 76.69 184 ILE A O 1
ATOM 1368 N N . ALA A 1 185 ? -15.093 7.556 8.422 1.00 75.44 185 ALA A N 1
ATOM 1369 C CA . ALA A 1 185 ? -15.751 6.417 7.802 1.00 75.44 185 ALA A CA 1
ATOM 1370 C C . ALA A 1 185 ? -16.821 6.872 6.801 1.00 75.44 185 ALA A C 1
ATOM 1372 O O . ALA A 1 185 ? -16.873 6.343 5.692 1.00 75.44 185 ALA A O 1
ATOM 1373 N N . ASP A 1 186 ? -17.638 7.859 7.151 1.00 82.88 186 ASP A N 1
ATOM 1374 C CA . ASP A 1 186 ? -18.749 8.327 6.332 1.00 82.88 186 ASP A CA 1
ATOM 1375 C C . ASP A 1 186 ? -18.272 8.994 5.047 1.00 82.88 186 ASP A C 1
ATOM 1377 O O . ASP A 1 186 ? -18.796 8.670 3.983 1.00 82.88 186 ASP A O 1
ATOM 1381 N N . ASN A 1 187 ? -17.255 9.859 5.094 1.00 86.00 187 ASN A N 1
ATOM 1382 C CA . ASN A 1 187 ? -16.737 10.516 3.889 1.00 86.00 187 ASN A CA 1
ATOM 1383 C C . ASN A 1 187 ? -16.157 9.503 2.893 1.00 86.00 187 ASN A C 1
ATOM 1385 O O . ASN A 1 187 ? -16.547 9.473 1.720 1.00 86.00 187 ASN A O 1
ATOM 1389 N N . VAL A 1 188 ? -15.290 8.609 3.371 1.00 84.38 188 VAL A N 1
ATOM 1390 C CA . VAL A 1 188 ? -14.633 7.618 2.511 1.00 84.38 188 VAL A CA 1
ATOM 1391 C C . VAL A 1 188 ? -15.621 6.554 2.023 1.00 84.38 188 VAL A C 1
ATOM 1393 O O . VAL A 1 188 ? -15.638 6.203 0.840 1.00 84.38 188 VAL A O 1
ATOM 1396 N N . ASN A 1 189 ? -16.504 6.058 2.895 1.00 82.31 189 ASN A N 1
ATOM 1397 C CA . ASN A 1 189 ? -17.512 5.077 2.492 1.00 82.31 189 ASN A CA 1
ATOM 1398 C C . ASN A 1 189 ? -18.552 5.699 1.554 1.00 82.31 189 ASN A C 1
ATOM 1400 O O . ASN A 1 189 ? -18.997 5.020 0.631 1.00 82.31 189 ASN A O 1
ATOM 1404 N N . LYS A 1 190 ? -18.925 6.974 1.726 1.00 89.00 190 LYS A N 1
ATOM 1405 C CA . LYS A 1 190 ? -19.826 7.684 0.804 1.00 89.00 190 LYS A CA 1
ATOM 1406 C C . LYS A 1 190 ? -19.224 7.775 -0.592 1.00 89.00 190 LYS A C 1
ATOM 1408 O O . LYS A 1 190 ? -19.942 7.514 -1.558 1.00 89.00 190 LYS A O 1
ATOM 1413 N N . PHE A 1 191 ? -17.924 8.062 -0.701 1.00 94.44 191 PHE A N 1
ATOM 1414 C CA . PHE A 1 191 ? -17.219 7.973 -1.979 1.00 94.44 191 PHE A CA 1
ATOM 1415 C C . PHE A 1 191 ? -17.366 6.575 -2.585 1.00 94.44 191 PHE A C 1
ATOM 1417 O O . PHE A 1 191 ? -17.927 6.451 -3.675 1.00 94.44 191 PHE A O 1
ATOM 1424 N N . PHE A 1 192 ? -16.970 5.514 -1.873 1.00 94.31 192 PHE A N 1
ATOM 1425 C CA . PHE A 1 192 ? -17.033 4.157 -2.421 1.00 94.31 192 PHE A CA 1
ATOM 1426 C C . PHE A 1 192 ? -18.456 3.762 -2.820 1.00 94.31 192 PHE A C 1
ATOM 1428 O O . PHE A 1 192 ? -18.664 3.293 -3.940 1.00 94.31 192 PHE A O 1
ATOM 1435 N N . LYS A 1 193 ? -19.457 4.051 -1.980 1.00 92.81 193 LYS A N 1
ATOM 14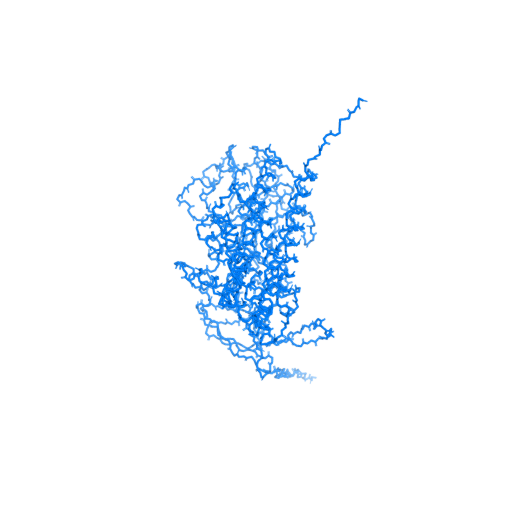36 C CA . LYS A 1 193 ? -20.881 3.810 -2.268 1.00 92.81 193 LYS A CA 1
ATOM 1437 C C . LYS A 1 193 ? -21.395 4.580 -3.483 1.00 92.81 193 LYS A C 1
ATOM 1439 O O . LYS A 1 193 ? -22.338 4.108 -4.115 1.00 92.81 193 LYS A O 1
ATOM 1444 N N . SER A 1 194 ? -20.795 5.722 -3.820 1.00 94.38 194 SER A N 1
ATOM 1445 C CA . SER A 1 194 ? -21.133 6.478 -5.032 1.00 94.38 194 SER A CA 1
ATOM 1446 C C . SER A 1 194 ? -20.564 5.852 -6.312 1.00 94.38 194 SER A C 1
ATOM 1448 O O . SER A 1 194 ? -21.062 6.117 -7.407 1.00 94.38 194 SER A O 1
ATOM 1450 N N . THR A 1 195 ? -19.552 4.986 -6.197 1.00 95.75 195 THR A N 1
ATOM 1451 C CA . THR A 1 195 ? -18.962 4.300 -7.349 1.00 95.75 195 THR A CA 1
ATOM 1452 C C . THR A 1 195 ? -19.835 3.137 -7.826 1.00 95.75 195 THR A C 1
ATOM 1454 O O . THR A 1 195 ? -20.569 2.508 -7.066 1.00 95.75 195 THR A O 1
ATOM 1457 N N . THR A 1 196 ? -19.728 2.794 -9.112 1.00 93.38 196 THR A N 1
ATOM 1458 C CA . THR A 1 196 ? -20.427 1.618 -9.662 1.00 93.38 196 THR A CA 1
ATOM 1459 C C . THR A 1 196 ? -19.672 0.316 -9.377 1.00 93.38 196 THR A C 1
ATOM 1461 O O . THR A 1 196 ? -20.290 -0.686 -9.018 1.00 93.38 196 THR A O 1
ATOM 1464 N N . SER A 1 197 ? -18.342 0.335 -9.525 1.00 93.38 197 SER A N 1
ATOM 1465 C CA . SER A 1 197 ? -17.494 -0.867 -9.493 1.00 93.38 197 SER A CA 1
ATOM 1466 C C . SER A 1 197 ? -16.850 -1.163 -8.136 1.00 93.38 197 SER A C 1
ATOM 1468 O O . SER A 1 197 ? -16.337 -2.262 -7.963 1.00 93.38 197 SER A O 1
ATOM 1470 N N . TYR A 1 198 ? -16.864 -0.209 -7.197 1.00 96.12 198 TYR A N 1
ATOM 1471 C CA . TYR A 1 198 ? -16.127 -0.290 -5.926 1.00 96.12 198 TYR A CA 1
ATOM 1472 C C . TYR A 1 198 ? -17.022 -0.013 -4.712 1.00 96.12 198 TYR A C 1
ATOM 1474 O O . TYR A 1 198 ? -16.551 0.386 -3.652 1.00 96.12 198 TYR A O 1
ATOM 1482 N N . LYS A 1 199 ? -18.338 -0.200 -4.858 1.00 95.00 199 LYS A N 1
ATOM 1483 C CA . LYS A 1 199 ? -19.334 0.107 -3.819 1.00 95.00 199 LYS A CA 1
ATOM 1484 C C . LYS A 1 199 ? -19.221 -0.746 -2.562 1.00 95.00 199 LYS A C 1
ATOM 1486 O O . LYS A 1 199 ? -19.799 -0.379 -1.534 1.00 95.00 199 LYS A O 1
ATOM 1491 N N . ASP A 1 200 ? -18.550 -1.891 -2.645 1.00 89.62 200 ASP A N 1
ATOM 1492 C CA . ASP A 1 200 ? -18.339 -2.766 -1.497 1.00 89.62 200 ASP A CA 1
ATOM 1493 C C . ASP A 1 200 ? -16.967 -2.532 -0.850 1.00 89.62 200 ASP A C 1
ATOM 1495 O O . ASP A 1 200 ? -16.683 -3.116 0.197 1.00 89.62 200 ASP A O 1
ATOM 1499 N N . VAL A 1 201 ? -16.140 -1.642 -1.412 1.00 90.50 201 VAL A N 1
ATOM 1500 C CA . VAL A 1 201 ? -14.898 -1.190 -0.781 1.00 90.50 201 VAL A CA 1
ATOM 1501 C C . VAL A 1 201 ? -15.223 -0.322 0.432 1.00 90.50 201 VAL A C 1
ATOM 1503 O O . VAL A 1 201 ? -16.122 0.516 0.429 1.00 90.50 201 VAL A O 1
ATOM 1506 N N . THR A 1 202 ? -14.467 -0.559 1.493 1.00 85.06 202 THR A N 1
ATOM 1507 C CA . THR A 1 202 ? -14.447 0.223 2.731 1.00 85.06 202 THR A CA 1
ATOM 1508 C C . THR A 1 202 ? -13.048 0.791 2.950 1.00 85.06 202 THR A C 1
ATOM 1510 O O . THR A 1 202 ? -12.069 0.222 2.451 1.00 85.06 202 THR A O 1
ATOM 1513 N N . LEU A 1 203 ? -12.922 1.846 3.762 1.00 81.62 203 LEU A N 1
ATOM 1514 C CA . LEU A 1 203 ? -11.607 2.378 4.153 1.00 81.62 203 LEU A CA 1
ATOM 1515 C C . LEU A 1 203 ? -10.691 1.276 4.719 1.00 81.62 203 LEU A C 1
ATOM 1517 O O . LEU A 1 203 ? -9.540 1.153 4.311 1.00 81.62 203 LEU A O 1
ATOM 1521 N N . ALA A 1 204 ? -11.227 0.406 5.582 1.00 78.12 204 ALA A N 1
ATOM 1522 C CA . ALA A 1 204 ? -10.475 -0.705 6.163 1.00 78.12 204 ALA A CA 1
ATOM 1523 C C . ALA A 1 204 ? -9.957 -1.691 5.102 1.00 78.12 204 ALA A C 1
ATOM 1525 O O . ALA A 1 204 ? -8.812 -2.130 5.185 1.00 78.12 204 ALA A O 1
ATOM 1526 N N . SER A 1 205 ? -10.775 -2.034 4.099 1.00 83.19 205 SER A N 1
ATOM 1527 C CA . SER A 1 205 ? -10.350 -2.924 3.008 1.00 83.19 205 SER A CA 1
ATOM 1528 C C . SER A 1 205 ? -9.317 -2.281 2.081 1.00 83.19 205 SER A C 1
ATOM 1530 O O . SER A 1 205 ? -8.392 -2.959 1.640 1.00 83.19 205 SER A O 1
ATOM 1532 N N . PHE A 1 206 ? -9.438 -0.973 1.824 1.00 86.94 206 PHE A N 1
ATOM 1533 C CA . PHE A 1 206 ? -8.470 -0.223 1.028 1.00 86.94 206 PHE A CA 1
ATOM 1534 C C . PHE A 1 206 ? -7.103 -0.196 1.713 1.00 86.94 206 PHE A C 1
ATOM 1536 O O . PHE A 1 206 ? -6.115 -0.619 1.115 1.00 86.94 206 PHE A O 1
ATOM 1543 N N . VAL A 1 207 ? -7.061 0.207 2.987 1.00 81.12 207 VAL A N 1
ATOM 1544 C CA . VAL A 1 207 ? -5.809 0.288 3.749 1.00 81.12 207 VAL A CA 1
ATOM 1545 C C . VAL A 1 207 ? -5.192 -1.094 3.950 1.00 81.12 207 VAL A C 1
ATOM 1547 O O . VAL A 1 207 ? -3.999 -1.257 3.725 1.00 81.12 207 VAL A O 1
ATOM 1550 N N . ALA A 1 208 ? -5.989 -2.119 4.273 1.00 79.19 208 ALA A N 1
ATOM 1551 C CA . ALA A 1 208 ? -5.478 -3.485 4.388 1.00 79.19 208 ALA A CA 1
ATOM 1552 C C . ALA A 1 208 ? -4.834 -3.973 3.080 1.00 79.19 208 ALA A C 1
ATOM 1554 O O . ALA A 1 208 ? -3.770 -4.597 3.112 1.00 79.19 208 ALA A O 1
ATOM 1555 N N . MET A 1 209 ? -5.448 -3.678 1.927 1.00 85.31 209 MET A N 1
ATOM 1556 C CA . MET A 1 209 ? -4.859 -4.070 0.652 1.00 85.31 209 MET A CA 1
ATOM 1557 C C . MET A 1 209 ? -3.596 -3.294 0.320 1.00 85.31 209 MET A C 1
ATOM 1559 O O . MET A 1 209 ? -2.615 -3.868 -0.144 1.00 85.31 209 MET A O 1
ATOM 1563 N N . GLN A 1 210 ? -3.607 -1.997 0.561 1.00 84.06 210 GLN A N 1
ATOM 1564 C CA . GLN A 1 210 ? -2.449 -1.155 0.354 1.00 84.06 210 GLN A CA 1
ATOM 1565 C C . GLN A 1 210 ? -1.245 -1.615 1.180 1.00 84.06 210 GLN A C 1
ATOM 1567 O O . GLN A 1 210 ? -0.164 -1.803 0.627 1.00 84.06 210 GLN A O 1
ATOM 1572 N N . SER A 1 211 ? -1.443 -1.882 2.469 1.00 78.94 211 SER A N 1
ATOM 1573 C CA . SER A 1 211 ? -0.380 -2.399 3.328 1.00 78.94 211 SER A CA 1
ATOM 1574 C C . SER A 1 211 ? 0.102 -3.777 2.881 1.00 78.94 211 SER A C 1
ATOM 1576 O O . SER A 1 211 ? 1.295 -4.054 2.923 1.00 78.94 211 SER A O 1
ATOM 1578 N N . TYR A 1 212 ? -0.788 -4.626 2.360 1.00 83.44 212 TYR A N 1
ATOM 1579 C CA . TYR A 1 212 ? -0.379 -5.887 1.744 1.00 83.44 212 TYR A CA 1
ATOM 1580 C C . TYR A 1 212 ? 0.560 -5.681 0.543 1.00 83.44 212 TYR A C 1
ATOM 1582 O O . TYR A 1 212 ? 1.563 -6.387 0.439 1.00 83.44 212 TYR A O 1
ATOM 1590 N N . TYR A 1 213 ? 0.282 -4.704 -0.330 1.00 85.31 213 TYR A N 1
ATOM 1591 C CA . TYR A 1 213 ? 1.174 -4.361 -1.446 1.00 85.31 213 TYR A CA 1
ATOM 1592 C C . TYR A 1 213 ? 2.537 -3.844 -0.985 1.00 85.31 213 TYR A C 1
ATOM 1594 O O . TYR A 1 213 ? 3.494 -3.982 -1.734 1.00 85.31 213 TYR A O 1
ATOM 1602 N N . GLN A 1 214 ? 2.636 -3.263 0.211 1.00 81.75 214 GLN A N 1
ATOM 1603 C CA . GLN A 1 214 ? 3.896 -2.759 0.764 1.00 81.75 214 GLN A CA 1
ATOM 1604 C C . GLN A 1 214 ? 4.697 -3.820 1.509 1.00 81.75 214 GLN A C 1
ATOM 1606 O O . GLN A 1 214 ? 5.925 -3.812 1.444 1.00 81.75 214 GLN A O 1
ATOM 1611 N N . ALA A 1 215 ? 4.004 -4.723 2.201 1.00 79.19 215 ALA A N 1
ATOM 1612 C CA . ALA A 1 215 ? 4.618 -5.751 3.029 1.00 79.19 215 ALA A CA 1
ATOM 1613 C C . ALA A 1 215 ? 5.069 -6.972 2.218 1.00 79.19 215 ALA A C 1
ATOM 1615 O O . ALA A 1 215 ? 6.044 -7.630 2.582 1.00 79.19 215 ALA A O 1
ATOM 1616 N N . PHE A 1 216 ? 4.375 -7.300 1.120 1.00 83.69 216 PHE A N 1
ATOM 1617 C CA . PHE A 1 216 ? 4.624 -8.534 0.378 1.00 83.69 216 PHE A CA 1
ATOM 1618 C C . PHE A 1 216 ? 4.877 -8.297 -1.115 1.00 83.69 216 PHE A C 1
ATOM 1620 O O . PHE A 1 216 ? 4.091 -7.623 -1.782 1.00 83.69 216 PHE A O 1
ATOM 1627 N N . PRO A 1 217 ? 5.896 -8.950 -1.706 1.00 87.50 217 PRO A N 1
ATOM 1628 C CA . PRO A 1 217 ? 6.201 -8.780 -3.124 1.00 87.50 217 PRO A CA 1
ATOM 1629 C C . PRO A 1 217 ? 5.261 -9.568 -4.056 1.00 87.50 217 PRO A C 1
ATOM 1631 O O . PRO A 1 217 ? 5.383 -9.489 -5.278 1.00 87.50 217 PRO A O 1
ATOM 1634 N N . PHE A 1 218 ? 4.340 -10.367 -3.506 1.00 85.81 218 PHE A N 1
ATOM 1635 C CA . PHE A 1 218 ? 3.609 -11.410 -4.238 1.00 85.81 218 PHE A CA 1
ATOM 1636 C C . PHE A 1 218 ? 2.776 -10.875 -5.398 1.00 85.81 218 PHE A C 1
ATOM 1638 O O . PHE A 1 218 ? 2.703 -11.501 -6.457 1.00 85.81 218 PHE A O 1
ATOM 1645 N N . ALA A 1 219 ? 2.153 -9.713 -5.209 1.00 82.44 219 ALA A N 1
ATOM 1646 C CA . ALA A 1 219 ? 1.287 -9.141 -6.224 1.00 82.44 219 ALA A CA 1
ATOM 1647 C C . ALA A 1 219 ? 2.076 -8.655 -7.451 1.00 82.44 219 ALA A C 1
ATOM 1649 O O . ALA A 1 219 ? 1.585 -8.764 -8.574 1.00 82.44 219 ALA A O 1
ATOM 1650 N N . TRP A 1 220 ? 3.325 -8.217 -7.263 1.00 88.25 220 TRP A N 1
ATOM 1651 C CA . TRP A 1 220 ? 4.227 -7.865 -8.366 1.00 88.25 220 TRP A CA 1
ATOM 1652 C C . TRP A 1 220 ? 4.642 -9.094 -9.170 1.00 88.25 220 TRP A C 1
ATOM 1654 O O . TRP A 1 220 ? 4.810 -9.020 -10.383 1.00 88.25 220 TRP A O 1
ATOM 1664 N N . ALA A 1 221 ? 4.710 -10.254 -8.519 1.00 84.62 221 ALA A N 1
ATOM 1665 C CA . ALA A 1 221 ? 4.944 -11.529 -9.182 1.00 84.62 221 ALA A CA 1
ATOM 1666 C C . ALA A 1 221 ? 3.672 -12.151 -9.791 1.00 84.62 221 ALA A C 1
ATOM 1668 O O . ALA A 1 221 ? 3.703 -13.302 -10.221 1.00 84.62 221 ALA A O 1
ATOM 1669 N N . ALA A 1 222 ? 2.544 -11.426 -9.800 1.00 82.75 222 ALA A N 1
ATOM 1670 C CA . ALA A 1 222 ? 1.230 -11.937 -10.194 1.00 82.75 222 ALA A CA 1
ATOM 1671 C C . ALA A 1 222 ? 0.873 -13.268 -9.503 1.00 82.75 222 ALA A C 1
ATOM 1673 O O . ALA A 1 222 ? 0.235 -14.132 -10.106 1.00 82.75 222 ALA A O 1
ATOM 1674 N N . TYR A 1 223 ? 1.287 -13.429 -8.239 1.00 84.81 223 TYR A N 1
ATOM 1675 C CA . TYR A 1 223 ? 1.085 -14.653 -7.463 1.00 84.81 223 TYR A CA 1
ATOM 1676 C C . TYR A 1 223 ? 1.711 -15.890 -8.142 1.00 84.81 223 TYR A C 1
ATOM 1678 O O . TYR A 1 223 ? 1.098 -16.954 -8.246 1.00 84.81 223 TYR A O 1
ATOM 1686 N N . GLY A 1 224 ? 2.941 -15.754 -8.633 1.00 88.69 224 GLY A N 1
ATOM 1687 C CA . GLY A 1 224 ? 3.702 -16.829 -9.266 1.00 88.69 224 GLY A CA 1
ATOM 1688 C C . GLY A 1 224 ? 5.186 -16.495 -9.371 1.00 88.69 224 GLY A C 1
ATOM 1689 O O . GLY A 1 224 ? 5.689 -15.633 -8.651 1.00 88.69 224 GLY A O 1
ATOM 1690 N N . ASP A 1 225 ? 5.888 -17.179 -10.266 1.00 93.06 225 ASP A N 1
ATOM 1691 C CA . ASP A 1 225 ? 7.250 -16.793 -10.628 1.00 93.06 225 ASP A CA 1
ATOM 1692 C C . ASP A 1 225 ? 7.198 -15.674 -11.672 1.00 93.06 225 ASP A C 1
ATOM 1694 O O . ASP A 1 225 ? 6.372 -15.701 -12.592 1.00 93.06 225 ASP A O 1
ATOM 1698 N N . LYS A 1 226 ? 8.077 -14.679 -11.541 1.00 95.62 226 LYS A N 1
ATOM 1699 C CA . LYS A 1 226 ? 8.103 -13.525 -12.445 1.00 95.62 226 LYS A CA 1
ATOM 1700 C C . LYS A 1 226 ? 9.516 -12.990 -12.605 1.00 95.62 226 LYS A C 1
ATOM 1702 O O . LYS A 1 226 ? 10.238 -12.847 -11.624 1.00 95.62 226 LYS A O 1
ATOM 1707 N N . THR A 1 227 ? 9.875 -12.623 -13.828 1.00 97.62 227 THR A N 1
ATOM 1708 C CA . THR A 1 227 ? 11.126 -11.924 -14.124 1.00 97.62 227 THR A CA 1
ATOM 1709 C C . THR A 1 227 ? 10.809 -10.576 -14.745 1.00 97.62 227 THR A C 1
ATOM 1711 O O . THR A 1 227 ? 10.077 -10.503 -15.728 1.00 97.62 227 THR A O 1
ATOM 1714 N N . PHE A 1 228 ? 11.376 -9.520 -14.171 1.00 97.81 228 PHE A N 1
ATOM 1715 C CA . PHE A 1 228 ? 11.349 -8.171 -14.710 1.00 97.81 228 PHE A CA 1
ATOM 1716 C C . PHE A 1 228 ? 12.689 -7.843 -15.359 1.00 97.81 228 PHE A C 1
ATOM 1718 O O . PHE A 1 228 ? 13.736 -8.060 -14.756 1.00 97.81 228 PHE A O 1
ATOM 1725 N N . TYR A 1 229 ? 12.653 -7.293 -16.566 1.00 97.75 229 TYR A N 1
ATOM 1726 C CA . TYR A 1 229 ? 13.802 -6.832 -17.336 1.00 97.75 229 TYR A CA 1
ATOM 1727 C C . TYR A 1 229 ? 13.909 -5.323 -17.176 1.00 97.75 229 TYR A C 1
ATOM 1729 O O . TYR A 1 229 ? 12.989 -4.606 -17.568 1.00 97.75 229 TYR A O 1
ATOM 1737 N N . LEU A 1 230 ? 14.998 -4.861 -16.564 1.00 96.31 230 LEU A N 1
ATOM 1738 C CA . LEU A 1 230 ? 15.200 -3.462 -16.210 1.00 96.31 230 LEU A CA 1
ATOM 1739 C C . LEU A 1 230 ? 15.959 -2.731 -17.318 1.00 96.31 230 LEU A C 1
ATOM 1741 O O . LEU A 1 230 ? 17.014 -3.187 -17.760 1.00 96.31 230 LEU A O 1
ATOM 1745 N N . TYR A 1 231 ? 15.452 -1.571 -17.715 1.00 93.44 231 TYR A N 1
ATOM 1746 C CA . TYR A 1 231 ? 16.031 -0.703 -18.733 1.00 93.44 231 TYR A CA 1
ATOM 1747 C C . TYR A 1 231 ? 16.206 0.701 -18.174 1.00 93.44 231 TYR A C 1
ATOM 1749 O O . TYR A 1 231 ? 15.271 1.249 -17.602 1.00 93.44 231 TYR A O 1
ATOM 1757 N N . ALA A 1 232 ? 17.379 1.292 -18.358 1.00 90.12 232 ALA A N 1
ATOM 1758 C CA . ALA A 1 232 ? 17.646 2.683 -18.010 1.00 90.12 232 ALA A CA 1
ATOM 1759 C C . ALA A 1 232 ? 17.887 3.507 -19.272 1.00 90.12 232 ALA A C 1
ATOM 1761 O O . ALA A 1 232 ? 18.302 2.968 -20.301 1.00 90.12 232 ALA A O 1
ATOM 1762 N N . THR A 1 233 ? 17.672 4.817 -19.188 1.00 79.56 233 THR A N 1
ATOM 1763 C CA . THR A 1 233 ? 18.061 5.743 -20.257 1.00 79.56 233 THR A CA 1
ATOM 1764 C C . THR A 1 233 ? 18.980 6.829 -19.758 1.00 79.56 233 THR A C 1
ATOM 1766 O O . THR A 1 233 ? 18.678 7.512 -18.784 1.00 79.56 233 THR A O 1
ATOM 1769 N N . THR A 1 234 ? 20.069 7.036 -20.489 1.00 74.31 234 THR A N 1
ATOM 1770 C CA . THR A 1 234 ? 20.981 8.162 -20.301 1.00 74.31 234 THR A CA 1
ATOM 1771 C C . THR A 1 234 ? 20.952 8.988 -21.582 1.00 74.31 234 THR A C 1
ATOM 1773 O O . THR A 1 234 ? 21.459 8.564 -22.627 1.00 74.31 234 THR A O 1
ATOM 1776 N N . GLY A 1 235 ? 20.287 10.145 -21.534 1.00 71.69 235 GLY A N 1
ATOM 1777 C CA . GLY A 1 235 ? 20.005 10.947 -22.725 1.00 71.69 235 GLY A CA 1
ATOM 1778 C C . GLY A 1 235 ? 19.129 10.185 -23.726 1.00 71.69 235 GLY A C 1
ATOM 1779 O O . GLY A 1 235 ? 18.035 9.743 -23.395 1.00 71.69 235 GLY A O 1
ATOM 1780 N N . SER A 1 236 ? 19.617 10.010 -24.956 1.00 71.75 236 SER A N 1
ATOM 1781 C CA . SER A 1 236 ? 18.921 9.272 -26.023 1.00 71.75 236 SER A CA 1
ATOM 1782 C C . SER A 1 236 ? 19.283 7.784 -26.098 1.00 71.75 236 SER A C 1
ATOM 1784 O O . SER A 1 236 ? 18.833 7.095 -27.015 1.00 71.75 236 SER A O 1
ATOM 1786 N N . THR A 1 237 ? 20.119 7.287 -25.181 1.00 81.94 237 THR A N 1
ATOM 1787 C CA . THR A 1 237 ? 20.608 5.903 -25.207 1.00 81.94 237 THR A CA 1
ATOM 1788 C C . THR A 1 237 ? 19.956 5.055 -24.130 1.00 81.94 237 THR A C 1
ATOM 1790 O O . THR A 1 237 ? 19.934 5.433 -22.960 1.00 81.94 237 THR A O 1
ATOM 1793 N N . THR A 1 238 ? 19.461 3.891 -24.538 1.00 89.50 238 THR A N 1
ATOM 1794 C CA . THR A 1 238 ? 18.856 2.897 -23.648 1.00 89.50 238 THR A CA 1
ATOM 1795 C C . THR A 1 238 ? 19.879 1.835 -23.298 1.00 89.50 238 THR A C 1
ATOM 1797 O O . THR A 1 238 ? 20.617 1.368 -24.166 1.00 89.50 238 THR A O 1
ATOM 1800 N N . GLN A 1 239 ? 19.907 1.450 -22.030 1.00 93.12 239 GLN A N 1
ATOM 1801 C CA . GLN A 1 239 ? 20.768 0.411 -21.487 1.00 93.12 239 GLN A CA 1
ATOM 1802 C C . GLN A 1 239 ? 19.910 -0.671 -20.841 1.00 93.12 239 GLN A C 1
ATOM 1804 O O . GLN A 1 239 ? 18.927 -0.374 -20.162 1.00 93.12 239 GLN A O 1
ATOM 1809 N N . PHE A 1 240 ? 20.285 -1.930 -21.039 1.00 96.12 240 PHE A N 1
ATOM 1810 C CA . PHE A 1 240 ? 19.713 -3.047 -20.300 1.00 96.12 240 PHE A CA 1
ATOM 1811 C C . PHE A 1 240 ? 20.476 -3.198 -18.982 1.00 96.12 240 PHE A C 1
ATOM 1813 O O . PHE A 1 240 ? 21.670 -3.470 -18.971 1.00 96.12 240 PHE A O 1
ATOM 1820 N N . MET A 1 241 ? 19.799 -3.001 -17.857 1.00 96.56 241 MET A N 1
ATOM 1821 C CA . MET A 1 241 ? 20.431 -2.957 -16.536 1.00 96.56 241 MET A CA 1
ATOM 1822 C C . MET A 1 241 ? 20.577 -4.340 -15.903 1.00 96.56 241 MET A C 1
ATOM 1824 O O . MET A 1 241 ? 21.466 -4.562 -15.080 1.00 96.56 241 MET A O 1
ATOM 1828 N N . GLY A 1 242 ? 19.719 -5.280 -16.291 1.00 97.81 242 GLY A N 1
ATOM 1829 C CA . GLY A 1 242 ? 19.667 -6.623 -15.731 1.00 97.81 242 GLY A CA 1
ATOM 1830 C C . GLY A 1 242 ? 18.236 -7.077 -15.488 1.00 97.81 242 GLY A C 1
ATOM 1831 O O . GLY A 1 242 ? 17.287 -6.536 -16.057 1.00 97.81 242 GLY A O 1
ATOM 1832 N N . THR A 1 243 ? 18.075 -8.073 -14.623 1.00 98.38 243 THR A N 1
ATOM 1833 C CA . THR A 1 243 ? 16.760 -8.621 -14.278 1.00 98.38 243 THR A CA 1
ATOM 1834 C C . THR A 1 243 ? 16.524 -8.669 -12.783 1.00 98.38 243 THR A C 1
ATOM 1836 O O . THR A 1 243 ? 17.460 -8.884 -12.020 1.00 98.38 243 THR A O 1
ATOM 1839 N N . ILE A 1 244 ? 15.264 -8.525 -12.375 1.00 98.19 244 ILE A N 1
ATOM 1840 C CA . ILE A 1 244 ? 14.789 -8.915 -11.046 1.00 98.19 244 ILE A CA 1
ATOM 1841 C C . ILE A 1 244 ? 13.902 -10.139 -11.205 1.00 98.19 244 ILE A C 1
ATOM 1843 O O . ILE A 1 244 ? 12.883 -10.082 -11.887 1.00 98.19 244 ILE A O 1
ATOM 1847 N N . THR A 1 245 ? 14.280 -11.238 -10.565 1.00 97.75 245 THR A N 1
ATOM 1848 C CA . THR A 1 245 ? 13.511 -12.482 -10.556 1.00 97.75 245 THR A CA 1
ATOM 1849 C C . THR A 1 245 ? 12.884 -12.697 -9.186 1.00 97.75 245 THR A C 1
ATOM 1851 O O . THR A 1 245 ? 13.576 -12.691 -8.168 1.00 97.75 245 THR A O 1
ATOM 1854 N N . LEU A 1 246 ? 11.568 -12.888 -9.182 1.00 95.94 246 LEU A N 1
ATOM 1855 C CA . LEU A 1 246 ? 10.737 -13.206 -8.030 1.00 95.94 246 LEU A CA 1
ATOM 1856 C C . LEU A 1 246 ? 10.352 -14.682 -8.136 1.00 95.94 246 LEU A C 1
ATOM 1858 O O . LEU A 1 246 ? 9.667 -15.066 -9.082 1.00 95.94 246 LEU A O 1
ATOM 1862 N N . THR A 1 247 ? 10.809 -15.503 -7.193 1.00 94.75 247 THR A N 1
ATOM 1863 C CA . THR A 1 247 ? 10.546 -16.950 -7.178 1.00 94.75 247 THR A CA 1
ATOM 1864 C C . THR A 1 247 ? 9.719 -17.330 -5.964 1.00 94.75 247 THR A C 1
ATOM 1866 O O . THR A 1 247 ? 10.078 -17.010 -4.823 1.00 94.75 247 THR A O 1
ATOM 1869 N N . LYS A 1 248 ? 8.629 -18.051 -6.218 1.00 88.50 248 LYS A N 1
ATOM 1870 C CA . LYS A 1 248 ? 7.698 -18.517 -5.201 1.00 88.50 248 LYS A CA 1
ATOM 1871 C C . LYS A 1 248 ? 8.343 -19.585 -4.306 1.00 88.50 248 LYS A C 1
ATOM 1873 O O . LYS A 1 248 ? 8.905 -20.553 -4.823 1.00 88.50 248 LYS A O 1
ATOM 1878 N N . PRO A 1 249 ? 8.211 -19.494 -2.970 1.00 87.38 249 PRO A N 1
ATOM 1879 C CA . PRO A 1 249 ? 8.599 -20.582 -2.086 1.00 87.38 249 PRO A CA 1
ATOM 1880 C C . PRO A 1 249 ? 7.555 -21.706 -2.096 1.00 87.38 249 PRO A C 1
ATOM 1882 O O . PRO A 1 249 ? 6.385 -21.520 -2.436 1.00 87.38 249 PRO A O 1
ATOM 1885 N N . THR A 1 250 ? 7.965 -22.893 -1.653 1.00 86.94 250 THR A N 1
ATOM 1886 C CA . THR A 1 250 ? 7.053 -24.030 -1.447 1.00 86.94 250 THR A CA 1
ATOM 1887 C C . THR A 1 250 ? 6.102 -23.810 -0.270 1.00 86.94 250 THR A C 1
ATOM 1889 O O . THR A 1 250 ? 4.984 -24.319 -0.287 1.00 86.94 250 THR A O 1
ATOM 1892 N N . THR A 1 251 ? 6.533 -23.046 0.736 1.00 83.88 251 THR A N 1
ATOM 1893 C CA . THR A 1 251 ? 5.759 -22.667 1.924 1.00 83.88 251 THR A CA 1
ATOM 1894 C C . THR A 1 251 ? 6.028 -21.208 2.269 1.00 83.88 251 THR A C 1
ATOM 1896 O O . THR A 1 251 ? 7.187 -20.797 2.283 1.00 83.88 251 THR A O 1
ATOM 1899 N N . LEU A 1 252 ? 4.980 -20.442 2.573 1.00 82.12 252 LEU A N 1
ATOM 1900 C CA . LEU A 1 252 ? 5.124 -19.071 3.066 1.00 82.12 252 LEU A CA 1
ATOM 1901 C C . LEU A 1 252 ? 5.497 -19.070 4.551 1.00 82.12 252 LEU A C 1
ATOM 1903 O O . LEU A 1 252 ? 4.910 -19.812 5.340 1.00 82.12 252 LEU A O 1
ATOM 1907 N N . ASP A 1 253 ? 6.446 -18.214 4.921 1.00 82.75 253 ASP A N 1
ATOM 1908 C CA . ASP A 1 253 ? 6.900 -18.040 6.301 1.00 82.75 253 ASP A CA 1
ATOM 1909 C C . ASP A 1 253 ? 7.141 -16.557 6.582 1.00 82.75 253 ASP A C 1
ATOM 1911 O O . ASP A 1 253 ? 8.159 -16.000 6.179 1.00 82.75 253 ASP A O 1
ATOM 1915 N N . VAL A 1 254 ? 6.203 -15.925 7.291 1.00 80.75 254 VAL A N 1
ATOM 1916 C CA . VAL A 1 254 ? 6.242 -14.493 7.642 1.00 80.75 254 VAL A CA 1
ATOM 1917 C C . VAL A 1 254 ? 7.405 -14.112 8.563 1.00 80.75 254 VAL A C 1
ATOM 1919 O O . VAL A 1 254 ? 7.648 -12.928 8.763 1.00 80.75 254 VAL A O 1
ATOM 1922 N N . THR A 1 255 ? 8.134 -15.088 9.115 1.00 79.19 255 THR A N 1
ATOM 1923 C CA . THR A 1 255 ? 9.344 -14.838 9.912 1.00 79.19 255 THR A CA 1
ATOM 1924 C C . THR A 1 255 ? 10.603 -14.684 9.054 1.00 79.19 255 THR A C 1
ATOM 1926 O O . THR A 1 255 ? 11.629 -14.209 9.543 1.00 79.19 255 THR A O 1
ATOM 1929 N N . LEU A 1 256 ? 10.535 -15.061 7.773 1.00 80.88 256 LEU A N 1
ATOM 1930 C CA . LEU A 1 256 ? 11.609 -14.876 6.802 1.00 80.88 256 LEU A CA 1
ATOM 1931 C C . LEU A 1 256 ? 11.411 -13.572 6.012 1.00 80.88 256 LEU A C 1
ATOM 1933 O O . LEU A 1 256 ? 10.270 -13.152 5.791 1.00 80.88 256 LEU A O 1
ATOM 1937 N N . PRO A 1 257 ? 12.497 -12.956 5.501 1.00 79.56 257 PRO A N 1
ATOM 1938 C CA . PRO A 1 257 ? 12.391 -11.851 4.554 1.00 79.56 257 PRO A CA 1
ATOM 1939 C C . PRO A 1 257 ? 11.454 -12.204 3.398 1.00 79.56 257 PRO A C 1
ATOM 1941 O O . PRO A 1 257 ? 11.452 -13.341 2.914 1.00 79.56 257 PRO A O 1
ATOM 1944 N N . ASN A 1 258 ? 10.652 -11.233 2.956 1.00 82.19 258 ASN A N 1
ATOM 1945 C CA . ASN A 1 258 ? 9.700 -11.389 1.849 1.00 82.19 258 ASN A CA 1
ATOM 1946 C C . ASN A 1 258 ? 8.681 -12.525 2.066 1.00 82.19 258 ASN A C 1
ATOM 1948 O O . ASN A 1 258 ? 8.161 -13.086 1.100 1.00 82.19 258 ASN A O 1
ATOM 1952 N N . ALA A 1 259 ? 8.459 -12.932 3.320 1.00 82.69 259 ALA A N 1
ATOM 1953 C CA . ALA A 1 259 ? 7.698 -14.120 3.690 1.00 82.69 259 ALA A CA 1
ATOM 1954 C C . ALA A 1 259 ? 8.144 -15.414 2.967 1.00 82.69 259 ALA A C 1
ATOM 1956 O O . ALA A 1 259 ? 7.338 -16.299 2.660 1.00 82.69 259 ALA A O 1
ATOM 1957 N N . GLY A 1 260 ? 9.446 -15.509 2.677 1.00 84.19 260 GLY A N 1
ATOM 1958 C CA . GLY A 1 260 ? 10.082 -16.641 2.006 1.00 84.19 260 GLY A CA 1
ATOM 1959 C C . GLY A 1 260 ? 10.244 -16.494 0.490 1.00 84.19 260 GLY A C 1
ATOM 1960 O O . GLY A 1 260 ? 10.877 -17.354 -0.120 1.00 84.19 260 GLY A O 1
ATOM 1961 N N . TYR A 1 261 ? 9.724 -15.434 -0.143 1.00 87.69 261 TYR A N 1
ATOM 1962 C CA . TYR A 1 261 ? 9.981 -15.187 -1.569 1.00 87.69 261 TYR A CA 1
ATOM 1963 C C . TYR A 1 261 ? 11.458 -14.895 -1.834 1.00 87.69 261 TYR A C 1
ATOM 1965 O O . TYR A 1 261 ? 12.067 -14.031 -1.197 1.00 87.69 261 TYR A O 1
ATOM 1973 N N . SER A 1 262 ? 12.022 -15.570 -2.837 1.00 93.56 262 SER A N 1
ATOM 1974 C CA . SER A 1 262 ? 13.346 -15.213 -3.336 1.00 93.56 262 SER A CA 1
ATOM 1975 C C . SER A 1 262 ? 13.201 -14.063 -4.324 1.00 93.56 262 SER A C 1
ATOM 1977 O O . SER A 1 262 ? 12.568 -14.212 -5.368 1.00 93.56 262 SER A O 1
ATOM 1979 N N . CYS A 1 263 ? 13.789 -12.921 -3.987 1.00 94.88 263 CYS A N 1
ATOM 1980 C CA . CYS A 1 263 ? 13.882 -11.756 -4.857 1.00 94.88 263 CYS A CA 1
ATOM 1981 C C . CYS A 1 263 ? 15.360 -11.591 -5.216 1.00 94.88 263 CYS A C 1
ATOM 1983 O O . CYS A 1 263 ? 16.176 -11.371 -4.325 1.00 94.88 263 CYS A O 1
ATOM 1985 N N . THR A 1 264 ? 15.724 -11.732 -6.489 1.00 97.00 264 THR A N 1
ATOM 1986 C CA . THR A 1 264 ? 17.131 -11.709 -6.922 1.00 97.00 264 THR A CA 1
ATOM 1987 C C . THR A 1 264 ? 17.321 -10.730 -8.067 1.00 97.00 264 THR A C 1
ATOM 1989 O O . THR A 1 264 ? 16.645 -10.852 -9.086 1.00 97.00 264 THR A O 1
ATOM 1992 N N . PHE A 1 265 ? 18.257 -9.792 -7.928 1.00 97.69 265 PHE A N 1
ATOM 1993 C CA . PHE A 1 265 ? 18.745 -8.977 -9.036 1.00 97.69 265 PHE A CA 1
ATOM 1994 C C . PHE A 1 265 ? 19.973 -9.628 -9.671 1.00 97.69 265 PHE A C 1
ATOM 1996 O O . PHE A 1 265 ? 20.922 -9.936 -8.956 1.00 97.69 265 PHE A O 1
ATOM 2003 N N . ALA A 1 266 ? 19.988 -9.781 -10.993 1.00 98.06 266 ALA A N 1
ATOM 2004 C CA . ALA A 1 266 ? 21.165 -10.187 -11.759 1.00 98.06 266 ALA A CA 1
ATOM 2005 C C . ALA A 1 266 ? 21.499 -9.094 -12.792 1.00 98.06 266 ALA A C 1
ATOM 2007 O O . ALA A 1 266 ? 20.649 -8.809 -13.645 1.00 98.06 266 ALA A O 1
ATOM 2008 N N . PRO A 1 267 ? 22.688 -8.462 -12.733 1.00 97.75 267 PRO A N 1
ATOM 2009 C CA . PRO A 1 267 ? 23.048 -7.371 -13.636 1.00 97.75 267 PRO A CA 1
ATOM 2010 C C . PRO A 1 267 ? 23.278 -7.868 -15.066 1.00 97.75 267 PRO A C 1
ATOM 2012 O O . PRO A 1 267 ? 23.615 -9.030 -15.286 1.00 97.75 267 PRO A O 1
ATOM 2015 N N . ALA A 1 268 ? 23.125 -6.987 -16.053 1.00 97.75 268 ALA A N 1
ATOM 2016 C CA . ALA A 1 268 ? 23.421 -7.312 -17.447 1.00 97.75 268 ALA A CA 1
ATOM 2017 C C . ALA A 1 268 ? 24.920 -7.580 -17.681 1.00 97.75 268 ALA A C 1
ATOM 2019 O O . ALA A 1 268 ? 25.772 -6.879 -17.135 1.00 97.75 268 ALA A O 1
ATOM 2020 N N . VAL A 1 269 ? 25.249 -8.534 -18.562 1.00 97.56 269 VAL A N 1
ATOM 2021 C CA . VAL A 1 269 ? 26.649 -8.809 -18.961 1.00 97.56 269 VAL A CA 1
ATOM 2022 C C . VAL A 1 269 ? 27.242 -7.630 -19.742 1.00 97.56 269 VAL A C 1
ATOM 2024 O O . VAL A 1 269 ? 28.414 -7.290 -19.584 1.00 97.56 269 VAL A O 1
ATOM 2027 N N . LYS A 1 270 ? 26.433 -7.000 -20.604 1.00 96.00 270 LYS A N 1
ATOM 2028 C CA . LYS A 1 270 ? 26.812 -5.838 -21.422 1.00 96.00 270 LYS A CA 1
ATOM 2029 C C . LYS A 1 270 ? 25.671 -4.818 -21.446 1.00 96.00 270 LYS A C 1
ATOM 2031 O O . LYS A 1 270 ? 24.841 -4.880 -22.348 1.00 96.00 270 LYS A O 1
ATOM 2036 N N . PRO A 1 271 ? 25.624 -3.866 -20.500 1.00 94.81 271 PRO A N 1
ATOM 2037 C CA . PRO A 1 271 ? 24.478 -2.966 -20.376 1.00 94.81 271 PRO A CA 1
ATOM 2038 C C . PRO A 1 271 ? 24.165 -2.124 -21.620 1.00 94.81 271 PRO A C 1
ATOM 2040 O O . PRO A 1 271 ? 23.005 -1.850 -21.913 1.00 94.81 271 PRO A O 1
ATOM 2043 N N . SER A 1 272 ? 25.187 -1.740 -22.388 1.00 93.50 272 SER A N 1
ATOM 2044 C CA . SER A 1 272 ? 25.029 -0.957 -23.619 1.00 93.50 272 SER A CA 1
ATOM 2045 C C . SER A 1 272 ? 24.574 -1.773 -24.836 1.00 93.50 272 SER A C 1
ATOM 2047 O O . SER A 1 272 ? 24.169 -1.186 -25.839 1.00 93.50 272 SER A O 1
ATOM 2049 N N . ASP A 1 273 ? 24.628 -3.107 -24.774 1.00 94.00 273 ASP A N 1
ATOM 2050 C CA . ASP A 1 273 ? 24.197 -3.993 -25.857 1.00 94.00 273 ASP A CA 1
ATOM 2051 C C . ASP A 1 273 ? 22.740 -4.421 -25.655 1.00 94.00 273 ASP A C 1
ATOM 2053 O O . ASP A 1 273 ? 22.437 -5.468 -25.086 1.00 94.00 273 ASP A O 1
ATOM 2057 N N . THR A 1 274 ? 21.822 -3.602 -26.159 1.00 92.69 274 THR A N 1
ATOM 2058 C CA . THR A 1 274 ? 20.374 -3.841 -26.055 1.00 92.69 274 THR A CA 1
ATOM 2059 C C . THR A 1 274 ? 19.835 -4.867 -27.056 1.00 92.69 274 THR A C 1
ATOM 2061 O O . THR A 1 274 ? 18.625 -5.071 -27.114 1.00 92.69 274 THR A O 1
ATOM 2064 N N . THR A 1 275 ? 20.695 -5.529 -27.838 1.00 95.00 275 THR A N 1
ATOM 2065 C CA . THR A 1 275 ? 20.303 -6.697 -28.656 1.00 95.00 275 THR A CA 1
ATOM 2066 C C . THR A 1 275 ? 20.286 -7.989 -27.827 1.00 95.00 275 THR A C 1
ATOM 2068 O O . THR A 1 275 ? 19.669 -8.994 -28.194 1.00 95.00 275 THR A O 1
ATOM 2071 N N . SER A 1 276 ? 20.915 -7.956 -26.647 1.00 94.62 276 SER A N 1
ATOM 2072 C CA . SER A 1 276 ? 20.958 -9.051 -25.685 1.00 94.62 276 SER A CA 1
ATOM 2073 C C . SER A 1 276 ? 20.252 -8.677 -24.380 1.00 94.62 276 SER A C 1
ATOM 2075 O O . SER A 1 276 ? 20.204 -7.520 -23.977 1.00 94.62 276 SER A O 1
ATOM 2077 N N . VAL A 1 277 ? 19.716 -9.692 -23.702 1.00 96.06 277 VAL A N 1
ATOM 2078 C CA . VAL A 1 277 ? 19.185 -9.596 -22.328 1.00 96.06 277 VAL A CA 1
ATOM 2079 C C . VAL A 1 277 ? 19.911 -10.569 -21.392 1.00 96.06 277 VAL A C 1
ATOM 2081 O O . VAL A 1 277 ? 19.352 -11.066 -20.417 1.00 96.06 277 VAL A O 1
ATOM 2084 N N . GLU A 1 278 ? 21.156 -10.901 -21.734 1.00 97.44 278 GLU A N 1
ATOM 2085 C CA . GLU A 1 278 ? 22.000 -11.798 -20.950 1.00 97.44 278 GLU A CA 1
ATOM 2086 C C . GLU A 1 278 ? 22.434 -11.137 -19.634 1.00 97.44 278 GLU A C 1
ATOM 2088 O O . GLU A 1 278 ? 22.854 -9.975 -19.607 1.00 97.44 278 GLU A O 1
ATOM 2093 N N . VAL A 1 279 ? 22.354 -11.899 -18.541 1.00 98.25 279 VAL A N 1
ATOM 2094 C CA . VAL A 1 279 ? 22.693 -11.450 -17.185 1.00 98.25 279 VAL A CA 1
ATOM 2095 C C . VAL A 1 279 ? 23.853 -12.246 -16.596 1.00 98.25 279 VAL A C 1
ATOM 2097 O O . VAL A 1 279 ? 23.995 -13.444 -16.843 1.00 98.25 279 VAL A O 1
ATOM 2100 N N . ASP A 1 280 ? 24.669 -11.581 -15.783 1.00 97.62 280 ASP A N 1
ATOM 2101 C CA . ASP A 1 280 ? 25.754 -12.200 -15.032 1.00 97.62 280 ASP A CA 1
ATOM 2102 C C . ASP A 1 280 ? 25.238 -12.718 -13.685 1.00 97.62 280 ASP A C 1
ATOM 2104 O O . ASP A 1 280 ? 25.223 -12.017 -12.670 1.00 97.62 280 ASP A O 1
ATOM 2108 N N . ASN A 1 281 ? 24.838 -13.990 -13.669 1.00 97.06 281 ASN A N 1
ATOM 2109 C CA . ASN A 1 281 ? 24.353 -14.635 -12.451 1.00 97.06 281 ASN A CA 1
ATOM 2110 C C . ASN A 1 281 ? 25.416 -14.721 -11.340 1.00 97.06 281 ASN A C 1
ATOM 2112 O O . ASN A 1 281 ? 25.044 -14.865 -10.174 1.00 97.06 281 ASN A O 1
ATOM 2116 N N . SER A 1 282 ? 26.715 -14.617 -11.660 1.00 96.56 282 SER A N 1
ATOM 2117 C CA . SER A 1 282 ? 27.787 -14.624 -10.652 1.00 96.56 282 SER A CA 1
ATOM 2118 C C . SER A 1 282 ? 27.829 -13.344 -9.811 1.00 96.56 282 SER A C 1
ATOM 2120 O O . SER A 1 282 ? 28.382 -13.358 -8.713 1.00 96.56 282 SER A O 1
ATOM 2122 N N . GLN A 1 283 ? 27.204 -12.268 -10.301 1.00 94.81 283 GLN A N 1
ATOM 2123 C CA . GLN A 1 283 ? 27.069 -10.972 -9.629 1.00 94.81 283 GLN A CA 1
ATOM 2124 C C . GLN A 1 283 ? 25.659 -10.756 -9.056 1.00 94.81 283 GLN A C 1
ATOM 2126 O O . GLN A 1 283 ? 25.275 -9.623 -8.758 1.00 94.81 283 GLN A O 1
ATOM 2131 N N . SER A 1 284 ? 24.864 -11.824 -8.927 1.00 96.31 284 SER A N 1
ATOM 2132 C CA . SER A 1 284 ? 23.493 -11.705 -8.432 1.00 96.31 284 SER A CA 1
ATOM 2133 C C . SER A 1 284 ? 23.450 -11.231 -6.983 1.00 96.31 284 SER A C 1
ATOM 2135 O O . SER A 1 284 ? 24.215 -11.696 -6.136 1.00 96.31 284 SER A O 1
ATOM 2137 N N . LYS A 1 285 ? 22.493 -10.357 -6.679 1.00 94.19 285 LYS A N 1
ATOM 2138 C CA . LYS A 1 285 ? 22.213 -9.854 -5.334 1.00 94.19 285 LYS A CA 1
ATOM 2139 C C . LYS A 1 285 ? 20.840 -10.325 -4.880 1.00 94.19 285 LYS A C 1
ATOM 2141 O O . LYS A 1 285 ? 19.870 -10.235 -5.629 1.00 94.19 285 LYS A O 1
ATOM 2146 N N . THR A 1 286 ? 20.749 -10.801 -3.642 1.00 94.12 286 THR A N 1
ATOM 2147 C CA . THR A 1 286 ? 19.448 -11.018 -2.995 1.00 94.12 286 THR A CA 1
ATOM 2148 C C . THR A 1 286 ? 18.865 -9.668 -2.600 1.00 94.12 286 THR A C 1
ATOM 2150 O O . THR A 1 286 ? 19.576 -8.832 -2.051 1.00 94.12 286 THR A O 1
ATOM 2153 N N . LEU A 1 287 ? 17.583 -9.467 -2.885 1.00 91.88 287 LEU A N 1
ATOM 2154 C CA . LEU A 1 287 ? 16.846 -8.258 -2.554 1.00 91.88 287 LEU A CA 1
ATOM 2155 C C . LEU A 1 287 ? 15.915 -8.506 -1.367 1.00 91.88 287 LEU A C 1
ATOM 2157 O O . LEU A 1 287 ? 15.275 -9.558 -1.257 1.00 91.88 287 LEU A O 1
ATOM 2161 N N . VAL A 1 288 ? 15.793 -7.497 -0.517 1.00 88.69 288 VAL A N 1
ATOM 2162 C CA . VAL A 1 288 ? 14.762 -7.414 0.517 1.00 88.69 288 VAL A CA 1
ATOM 2163 C C . VAL A 1 288 ? 13.630 -6.543 -0.015 1.00 88.69 288 VAL A C 1
ATOM 2165 O O . VAL A 1 288 ? 13.875 -5.538 -0.675 1.00 88.69 288 VAL A O 1
ATOM 2168 N N . TYR A 1 289 ? 12.393 -6.954 0.236 1.00 86.06 289 TYR A N 1
ATOM 2169 C CA . TYR A 1 289 ? 11.196 -6.178 -0.027 1.00 86.06 289 TYR A CA 1
ATOM 2170 C C . TYR A 1 289 ? 10.761 -5.502 1.267 1.00 86.06 289 TYR A C 1
ATOM 2172 O O . TYR A 1 289 ? 10.388 -6.184 2.222 1.00 86.06 289 TYR A O 1
ATOM 2180 N N . LEU A 1 290 ? 10.862 -4.179 1.313 1.00 78.31 290 LEU A N 1
ATOM 2181 C CA . LEU A 1 290 ? 10.566 -3.394 2.503 1.00 78.31 290 LEU A CA 1
ATOM 2182 C C . LEU A 1 290 ? 9.857 -2.108 2.082 1.00 78.31 290 LEU A C 1
ATOM 2184 O O . LEU A 1 290 ? 10.308 -1.417 1.172 1.00 78.31 290 LEU A O 1
ATOM 2188 N N . ASN A 1 291 ? 8.716 -1.822 2.705 1.00 75.50 291 ASN A N 1
ATOM 2189 C CA . ASN A 1 291 ? 7.915 -0.613 2.488 1.00 75.50 291 ASN A CA 1
ATOM 2190 C C . ASN A 1 291 ? 7.609 -0.331 1.009 1.00 75.50 291 ASN A C 1
ATOM 2192 O O . ASN A 1 291 ? 7.676 0.801 0.534 1.00 75.50 291 ASN A O 1
ATOM 2196 N N . GLY A 1 292 ? 7.279 -1.376 0.248 1.00 81.88 292 GLY A N 1
ATOM 2197 C CA . GLY A 1 292 ? 6.968 -1.240 -1.173 1.00 81.88 292 GLY A CA 1
ATOM 2198 C C . GLY A 1 292 ? 8.172 -1.314 -2.126 1.00 81.88 292 GLY A C 1
ATOM 2199 O O . GLY A 1 292 ? 7.966 -1.354 -3.345 1.00 81.88 292 GLY A O 1
ATOM 2200 N N . LEU A 1 293 ? 9.403 -1.349 -1.604 1.00 87.81 293 LEU A N 1
ATOM 2201 C CA . LEU A 1 293 ? 10.655 -1.269 -2.360 1.00 87.81 293 LEU A CA 1
ATOM 2202 C C . LEU A 1 293 ? 11.425 -2.589 -2.328 1.00 87.81 293 LEU A C 1
ATOM 2204 O O . LEU A 1 293 ? 11.625 -3.184 -1.275 1.00 87.81 293 LEU A O 1
ATOM 2208 N N . PHE A 1 294 ? 11.931 -3.010 -3.481 1.00 91.38 294 PHE A N 1
ATOM 2209 C CA . PHE A 1 294 ? 12.996 -3.995 -3.592 1.00 91.38 294 PHE A CA 1
ATOM 2210 C C . PHE A 1 294 ? 14.342 -3.284 -3.448 1.00 91.38 294 PHE A C 1
ATOM 2212 O O . PHE A 1 294 ? 14.674 -2.430 -4.272 1.00 91.38 294 PHE A O 1
ATOM 2219 N N . VAL A 1 295 ? 15.112 -3.657 -2.428 1.00 91.00 295 VAL A N 1
ATOM 2220 C CA . VAL A 1 295 ? 16.413 -3.061 -2.102 1.00 91.00 295 VAL A CA 1
ATOM 2221 C C . VAL A 1 295 ? 17.497 -4.123 -1.954 1.00 91.00 295 VAL A C 1
ATOM 2223 O O . VAL A 1 295 ? 17.227 -5.232 -1.494 1.00 91.00 295 VAL A O 1
ATOM 2226 N N . ASP A 1 296 ? 18.735 -3.809 -2.340 1.00 86.94 296 ASP A N 1
ATOM 2227 C CA . ASP A 1 296 ? 19.872 -4.741 -2.249 1.00 86.94 296 ASP A CA 1
ATOM 2228 C C . ASP A 1 296 ? 20.574 -4.771 -0.878 1.00 86.94 296 ASP A C 1
ATOM 2230 O O . ASP A 1 296 ? 21.484 -5.572 -0.660 1.00 86.94 296 ASP A O 1
ATOM 2234 N N . SER A 1 297 ? 20.127 -3.943 0.066 1.00 76.19 297 SER A N 1
ATOM 2235 C CA . SER A 1 297 ? 20.542 -3.947 1.472 1.00 76.19 297 SER A CA 1
ATOM 2236 C C . SER A 1 297 ? 19.337 -3.657 2.369 1.00 76.19 297 SER A C 1
ATOM 2238 O O . SER A 1 297 ? 18.500 -2.831 2.027 1.00 76.19 297 SER A O 1
ATOM 2240 N N . ALA A 1 298 ? 19.259 -4.306 3.536 1.00 58.03 298 ALA A N 1
ATOM 2241 C CA . ALA A 1 298 ? 18.215 -4.052 4.538 1.00 58.03 298 ALA A CA 1
ATOM 2242 C C . ALA A 1 298 ? 18.416 -2.734 5.319 1.00 58.03 298 ALA A C 1
ATOM 2244 O O . ALA A 1 298 ? 17.551 -2.352 6.097 1.00 58.03 298 ALA A O 1
ATOM 2245 N N . SER A 1 299 ? 19.553 -2.055 5.130 1.00 65.19 299 SER A N 1
ATOM 2246 C CA . SER A 1 299 ? 19.838 -0.736 5.709 1.00 65.19 299 SER A CA 1
ATOM 2247 C C . SER A 1 299 ? 20.603 0.114 4.694 1.00 65.19 299 SER A C 1
ATOM 2249 O O . SER A 1 299 ? 21.818 -0.070 4.557 1.00 65.19 299 SER A O 1
ATOM 2251 N N . PRO A 1 300 ? 19.923 0.991 3.937 1.00 52.34 300 PRO A N 1
ATOM 2252 C CA . PRO A 1 300 ? 20.601 1.756 2.913 1.00 52.34 300 PRO A CA 1
ATOM 2253 C C . PRO A 1 300 ? 20.127 3.213 2.868 1.00 52.34 300 PRO A C 1
ATOM 2255 O O . PRO A 1 300 ? 19.155 3.526 2.190 1.00 52.34 300 PRO A O 1
ATOM 2258 N N . ASP A 1 301 ? 20.858 4.129 3.496 1.00 58.62 301 ASP A N 1
ATOM 2259 C CA . ASP A 1 301 ? 20.659 5.561 3.210 1.00 58.62 301 ASP A CA 1
ATOM 2260 C C . ASP A 1 301 ? 20.889 5.835 1.702 1.00 58.62 301 ASP A C 1
ATOM 2262 O O . ASP A 1 301 ? 20.271 6.703 1.092 1.00 58.62 301 ASP A O 1
ATOM 2266 N N . ASN A 1 302 ? 21.729 5.006 1.063 1.00 68.81 302 ASN 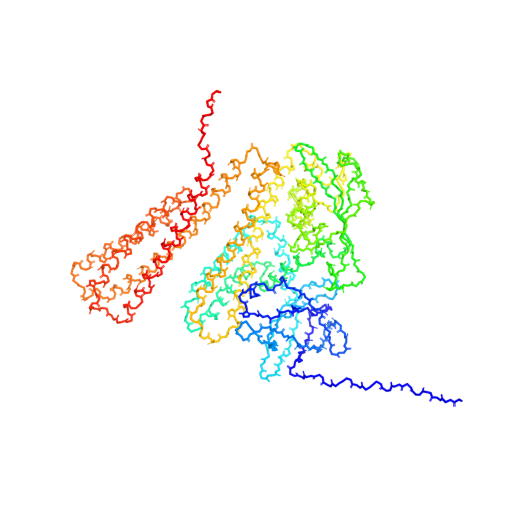A N 1
ATOM 2267 C CA . ASN A 1 302 ? 22.003 5.007 -0.373 1.00 68.81 302 ASN A CA 1
ATOM 2268 C C . ASN A 1 302 ? 22.115 3.574 -0.935 1.00 68.81 302 ASN A C 1
ATOM 2270 O O . ASN A 1 302 ? 23.228 3.058 -1.087 1.00 68.81 302 ASN A O 1
ATOM 2274 N N . PRO A 1 303 ? 20.998 2.887 -1.239 1.00 80.25 303 PRO A N 1
ATOM 2275 C CA . PRO A 1 303 ? 21.056 1.570 -1.862 1.00 80.25 303 PRO A CA 1
ATOM 2276 C C . PRO A 1 303 ? 21.543 1.720 -3.300 1.00 80.25 303 PRO A C 1
ATOM 2278 O O . PRO A 1 303 ? 21.132 2.635 -4.015 1.00 80.25 303 PRO A O 1
ATOM 2281 N N . ALA A 1 304 ? 22.386 0.794 -3.757 1.00 85.75 304 ALA A N 1
ATOM 2282 C CA . ALA A 1 304 ? 22.764 0.774 -5.166 1.00 85.75 304 ALA A CA 1
ATOM 2283 C C . ALA A 1 304 ? 21.574 0.350 -6.037 1.00 85.75 304 ALA A C 1
ATOM 2285 O O . ALA A 1 304 ? 21.513 0.719 -7.204 1.00 85.75 304 ALA A O 1
ATOM 2286 N N . LEU A 1 305 ? 20.622 -0.406 -5.486 1.00 89.19 305 LEU A N 1
ATOM 2287 C CA . LEU A 1 305 ? 19.376 -0.755 -6.154 1.00 89.19 305 LEU A CA 1
ATOM 2288 C C . LEU A 1 305 ? 18.199 -0.477 -5.225 1.00 89.19 305 LEU A C 1
ATOM 2290 O O . LEU A 1 305 ? 18.107 -1.082 -4.160 1.00 89.19 305 LEU A O 1
ATOM 2294 N N . ALA A 1 306 ? 17.285 0.387 -5.660 1.00 90.44 306 ALA A N 1
ATOM 2295 C CA . ALA A 1 306 ? 15.994 0.605 -5.019 1.00 90.44 306 ALA A CA 1
ATOM 2296 C C . ALA A 1 306 ? 14.917 0.752 -6.086 1.00 90.44 306 ALA A C 1
ATOM 2298 O O . ALA A 1 306 ? 14.845 1.770 -6.772 1.00 90.44 306 ALA A O 1
ATOM 2299 N N . VAL A 1 307 ? 14.066 -0.262 -6.228 1.00 90.88 307 VAL A N 1
ATOM 2300 C CA . VAL A 1 307 ? 12.964 -0.232 -7.195 1.00 90.88 307 VAL A CA 1
ATOM 2301 C C . VAL A 1 307 ? 11.636 -0.562 -6.528 1.00 90.88 307 VAL A C 1
ATOM 2303 O O . VAL A 1 307 ? 11.543 -1.498 -5.743 1.00 90.88 307 VAL A O 1
ATOM 2306 N N . LYS A 1 308 ? 10.585 0.188 -6.845 1.00 90.19 308 LYS A N 1
ATOM 2307 C CA . LYS A 1 308 ? 9.203 -0.060 -6.410 1.00 90.19 308 LYS A CA 1
ATOM 2308 C C . LYS A 1 308 ? 8.393 -0.687 -7.530 1.00 90.19 308 LYS A C 1
ATOM 2310 O O . LYS A 1 308 ? 8.652 -0.451 -8.709 1.00 90.19 308 LYS A O 1
ATOM 2315 N N . GLY A 1 309 ? 7.373 -1.444 -7.151 1.00 90.75 309 GLY A N 1
ATOM 2316 C CA . GLY A 1 309 ? 6.305 -1.805 -8.073 1.00 90.75 309 GLY A CA 1
ATOM 2317 C C . GLY A 1 309 ? 5.343 -0.638 -8.302 1.00 90.75 309 GLY A C 1
ATOM 2318 O O . GLY A 1 309 ? 5.066 0.143 -7.390 1.00 90.75 309 GLY A O 1
ATOM 2319 N N . LEU A 1 310 ? 4.822 -0.530 -9.520 1.00 89.56 310 LEU A N 1
ATOM 2320 C CA . LEU A 1 310 ? 3.739 0.374 -9.896 1.00 89.56 310 LEU A CA 1
ATOM 2321 C C . LEU A 1 310 ? 2.794 -0.358 -10.858 1.00 89.56 310 LEU A C 1
ATOM 2323 O O . LEU A 1 310 ? 3.208 -1.259 -11.587 1.00 89.56 310 LEU A O 1
ATOM 2327 N N . PHE A 1 311 ? 1.524 0.034 -10.875 1.00 90.44 311 PHE A N 1
ATOM 2328 C CA . PHE A 1 311 ? 0.577 -0.386 -11.904 1.00 90.44 311 PHE A CA 1
ATOM 2329 C C . PHE A 1 311 ? 0.443 0.704 -12.959 1.00 90.44 311 PHE A C 1
ATOM 2331 O O . PHE A 1 311 ? 0.222 1.859 -12.616 1.00 90.44 311 PHE A O 1
ATOM 2338 N N . MET A 1 312 ? 0.563 0.341 -14.233 1.00 88.38 312 MET A N 1
ATOM 2339 C CA . MET A 1 312 ? 0.449 1.271 -15.359 1.00 88.38 312 MET A CA 1
ATOM 2340 C C . MET A 1 312 ? -0.391 0.672 -16.477 1.00 88.38 312 MET A C 1
ATOM 2342 O O . MET A 1 312 ? -0.535 -0.546 -16.586 1.00 88.38 312 MET A O 1
ATOM 2346 N N . VAL A 1 313 ? -0.960 1.532 -17.314 1.00 89.81 313 VAL A N 1
ATOM 2347 C CA . VAL A 1 313 ? -1.773 1.094 -18.450 1.00 89.81 313 VAL A CA 1
ATOM 2348 C C . VAL A 1 313 ? -0.847 0.735 -19.598 1.00 89.81 313 VAL A C 1
ATOM 2350 O O . VAL A 1 313 ? -0.017 1.541 -20.010 1.00 89.81 313 VAL A O 1
ATOM 2353 N N . LYS A 1 314 ? -1.012 -0.461 -20.158 1.00 90.25 314 LYS A N 1
ATOM 2354 C CA . LYS A 1 314 ? -0.142 -0.984 -21.211 1.00 90.25 314 LYS A CA 1
ATOM 2355 C C . LYS A 1 314 ? -0.087 -0.066 -22.445 1.00 90.25 314 LYS A C 1
ATOM 2357 O O . LYS A 1 314 ? 0.983 0.077 -23.038 1.00 90.25 314 LYS A O 1
ATOM 2362 N N . SER A 1 315 ? -1.173 0.644 -22.767 1.00 85.81 315 SER A N 1
ATOM 2363 C CA . SER A 1 315 ? -1.236 1.653 -23.841 1.00 85.81 315 SER A CA 1
ATOM 2364 C C . SER A 1 315 ? -0.206 2.777 -23.725 1.00 85.81 315 SER A C 1
ATOM 2366 O O . SER A 1 315 ? 0.217 3.307 -24.755 1.00 85.81 315 SER A O 1
ATOM 2368 N N . GLN A 1 316 ? 0.242 3.115 -22.512 1.00 83.19 316 GLN A N 1
ATOM 2369 C CA . GLN A 1 316 ? 1.290 4.118 -22.283 1.00 83.19 316 GLN A CA 1
ATOM 2370 C C . GLN A 1 316 ? 2.640 3.657 -22.844 1.00 83.19 316 GLN A C 1
ATOM 2372 O O . GLN A 1 316 ? 3.460 4.481 -23.238 1.00 83.19 316 GLN A O 1
ATOM 2377 N N . PHE A 1 317 ? 2.846 2.341 -22.944 1.00 86.00 317 PHE A N 1
ATOM 2378 C CA . PHE A 1 317 ? 4.072 1.741 -23.459 1.00 86.00 317 PHE A CA 1
ATOM 2379 C C . PHE A 1 317 ? 3.947 1.274 -24.908 1.00 86.00 317 PHE A C 1
ATOM 2381 O O . PHE A 1 317 ? 4.865 1.454 -25.708 1.00 86.00 317 PHE A O 1
ATOM 2388 N N . THR A 1 318 ? 2.805 0.690 -25.270 1.00 85.19 318 THR A N 1
ATOM 2389 C CA . THR A 1 318 ? 2.570 0.169 -26.627 1.00 85.19 318 THR A CA 1
ATOM 2390 C C . THR A 1 318 ? 2.167 1.254 -27.622 1.00 85.19 318 THR A C 1
ATOM 2392 O O . THR A 1 318 ? 2.137 0.996 -28.826 1.00 85.19 318 THR A O 1
ATOM 2395 N N . GLN A 1 319 ? 1.829 2.459 -27.143 1.00 79.88 319 GLN A N 1
ATOM 2396 C CA . GLN A 1 319 ? 1.252 3.553 -27.939 1.00 79.88 319 GLN A CA 1
ATOM 2397 C C . GLN A 1 319 ? -0.022 3.132 -28.693 1.00 79.88 319 GLN A C 1
ATOM 2399 O O . GLN A 1 319 ? -0.377 3.706 -29.722 1.00 79.88 319 GLN A O 1
ATOM 2404 N N . THR A 1 320 ? -0.715 2.113 -28.179 1.00 85.00 320 THR A N 1
ATOM 2405 C CA . THR A 1 320 ? -1.960 1.585 -28.734 1.00 85.00 320 THR A CA 1
ATOM 2406 C C . THR A 1 320 ? -3.101 1.951 -27.785 1.00 85.00 320 THR A C 1
ATOM 2408 O O . THR A 1 320 ? -3.245 1.305 -26.749 1.00 85.00 320 THR A O 1
ATOM 2411 N N . PRO A 1 321 ? -3.938 2.963 -28.095 1.00 84.06 321 PRO A N 1
ATOM 2412 C CA . PRO A 1 321 ? -4.952 3.466 -27.158 1.00 84.06 321 PRO A CA 1
ATOM 2413 C C . PRO A 1 321 ? -5.979 2.424 -26.693 1.00 84.06 321 PRO A C 1
ATOM 2415 O O . PRO A 1 321 ? -6.564 2.574 -25.627 1.00 84.06 321 PRO A O 1
ATOM 2418 N N . SER A 1 322 ? -6.202 1.365 -27.478 1.00 88.12 322 SER A N 1
ATOM 2419 C CA . SER A 1 322 ? -7.100 0.264 -27.116 1.00 88.12 322 SER A CA 1
ATOM 2420 C C . SER A 1 322 ? -6.499 -0.729 -26.115 1.00 88.12 322 SER A C 1
ATOM 2422 O O . SER A 1 322 ? -7.211 -1.614 -25.650 1.00 88.12 322 SER A O 1
ATOM 2424 N N . ASP A 1 323 ? -5.207 -0.626 -25.803 1.00 89.12 323 ASP A N 1
ATOM 2425 C CA . ASP A 1 323 ? -4.521 -1.513 -24.865 1.00 89.12 323 ASP A CA 1
ATOM 2426 C C . ASP A 1 323 ? -4.711 -1.035 -23.418 1.00 89.12 323 ASP A C 1
ATOM 2428 O O . ASP A 1 323 ? -3.841 -0.429 -22.797 1.00 89.12 323 ASP A O 1
ATOM 2432 N N . THR A 1 324 ? -5.911 -1.254 -22.887 1.00 88.50 324 THR A N 1
ATOM 2433 C CA . THR A 1 324 ? -6.317 -0.760 -21.561 1.00 88.50 324 THR A CA 1
ATOM 2434 C C . THR A 1 324 ? -5.913 -1.691 -20.416 1.00 88.50 324 THR A C 1
ATOM 2436 O O . THR A 1 324 ? -6.396 -1.527 -19.294 1.00 88.50 324 THR A O 1
ATOM 2439 N N . ALA A 1 325 ? -5.089 -2.707 -20.686 1.00 92.56 325 ALA A N 1
ATOM 2440 C CA . ALA A 1 325 ? -4.644 -3.647 -19.669 1.00 92.56 325 ALA A CA 1
ATOM 2441 C C . ALA A 1 325 ? -3.779 -2.924 -18.630 1.00 92.56 325 ALA A C 1
ATOM 2443 O O . ALA A 1 325 ? -2.838 -2.218 -18.984 1.00 92.56 325 ALA A O 1
ATOM 2444 N N . ILE A 1 326 ? -4.085 -3.113 -17.348 1.00 92.19 326 ILE A N 1
ATOM 2445 C CA . ILE A 1 326 ? -3.216 -2.660 -16.262 1.00 92.19 326 ILE A CA 1
ATOM 2446 C C . ILE A 1 326 ? -2.137 -3.723 -16.064 1.00 92.19 326 ILE A C 1
ATOM 2448 O O . ILE A 1 326 ? -2.455 -4.893 -15.844 1.00 92.19 326 ILE A O 1
ATOM 2452 N N . ILE A 1 327 ? -0.873 -3.321 -16.146 1.00 91.75 327 ILE A N 1
ATOM 2453 C CA . ILE A 1 327 ? 0.285 -4.197 -15.973 1.00 91.75 327 ILE A CA 1
ATOM 2454 C C . ILE A 1 327 ? 1.138 -3.740 -14.785 1.00 91.75 327 ILE A C 1
ATOM 2456 O O . ILE A 1 327 ? 1.236 -2.535 -14.532 1.00 91.75 327 ILE A O 1
ATOM 2460 N N . PRO A 1 328 ? 1.762 -4.674 -14.045 1.00 93.25 328 PRO A N 1
ATOM 2461 C CA . PRO A 1 328 ? 2.788 -4.324 -13.079 1.00 93.25 328 PRO A CA 1
ATOM 2462 C C . PRO A 1 328 ? 4.076 -3.946 -13.816 1.00 93.25 328 PRO A C 1
ATOM 2464 O O . PRO A 1 328 ? 4.512 -4.646 -14.731 1.00 93.25 328 PRO A O 1
ATOM 2467 N N . VAL A 1 329 ? 4.709 -2.869 -13.378 1.00 92.31 329 VAL A N 1
ATOM 2468 C CA . VAL A 1 329 ? 6.050 -2.459 -13.799 1.00 92.31 329 VAL A CA 1
ATOM 2469 C C . VAL A 1 329 ? 6.907 -2.213 -12.565 1.00 92.31 329 VAL A C 1
ATOM 2471 O O . VAL A 1 329 ? 6.382 -1.902 -11.495 1.00 92.31 329 VAL A O 1
ATOM 2474 N N . LEU A 1 330 ? 8.223 -2.353 -12.700 1.00 93.56 330 LEU A N 1
ATOM 2475 C CA . LEU A 1 330 ? 9.162 -1.921 -11.663 1.00 93.56 330 LEU A CA 1
ATOM 2476 C C . LEU A 1 330 ? 9.781 -0.589 -12.066 1.00 93.56 330 LEU A C 1
ATOM 2478 O O . LEU A 1 330 ? 10.100 -0.396 -13.230 1.00 93.56 330 LEU A O 1
ATOM 2482 N N . THR A 1 331 ? 9.974 0.327 -11.132 1.00 89.81 331 THR A N 1
ATOM 2483 C CA . THR A 1 331 ? 10.632 1.610 -11.402 1.00 89.81 331 THR A CA 1
ATOM 2484 C C . THR A 1 331 ? 11.468 2.041 -10.211 1.00 89.81 331 THR A C 1
ATOM 2486 O O . THR A 1 331 ? 11.118 1.739 -9.072 1.00 89.81 331 THR A O 1
ATOM 2489 N N . GLY A 1 332 ? 12.573 2.733 -10.449 1.00 88.38 332 GLY A N 1
ATOM 2490 C CA . GLY A 1 332 ? 13.440 3.258 -9.398 1.00 88.38 332 GLY A CA 1
ATOM 2491 C C . GLY A 1 332 ? 14.875 3.379 -9.878 1.00 88.38 332 GLY A C 1
ATOM 2492 O O . GLY A 1 332 ? 15.097 3.604 -11.063 1.00 88.38 332 GLY A O 1
ATOM 2493 N N . THR A 1 333 ? 15.847 3.218 -8.988 1.00 88.50 333 THR A N 1
ATOM 2494 C CA . THR A 1 333 ? 17.268 3.382 -9.305 1.00 88.50 333 THR A CA 1
ATOM 2495 C C . THR A 1 333 ? 18.010 2.048 -9.333 1.00 88.50 333 THR A C 1
ATOM 2497 O O . THR A 1 333 ? 17.803 1.164 -8.500 1.00 88.50 333 THR A O 1
ATOM 2500 N N . VAL A 1 334 ? 18.912 1.907 -10.305 1.00 90.88 334 VAL A N 1
ATOM 2501 C CA . VAL A 1 334 ? 19.907 0.832 -10.387 1.00 90.88 334 VAL A CA 1
ATOM 2502 C C . VAL A 1 334 ? 21.259 1.470 -10.684 1.00 90.88 334 VAL A C 1
ATOM 2504 O O . VAL A 1 334 ? 21.471 2.042 -11.750 1.00 90.88 334 VAL A O 1
ATOM 2507 N N . ASN A 1 335 ? 22.180 1.375 -9.731 1.00 87.56 335 ASN A N 1
ATOM 2508 C CA . ASN A 1 335 ? 23.494 2.014 -9.727 1.00 87.56 335 ASN A CA 1
ATOM 2509 C C . ASN A 1 335 ? 23.423 3.516 -10.068 1.00 87.56 335 ASN A C 1
ATOM 2511 O O . ASN A 1 335 ? 24.177 4.000 -10.908 1.00 87.56 335 ASN A O 1
ATOM 2515 N N . GLY A 1 336 ? 22.473 4.233 -9.457 1.00 83.25 336 GLY A N 1
ATOM 2516 C CA . GLY A 1 336 ? 22.259 5.670 -9.678 1.00 83.25 336 GLY A CA 1
ATOM 2517 C C . GLY A 1 336 ? 21.536 6.033 -10.981 1.00 83.25 336 GLY A C 1
ATOM 2518 O O . GLY A 1 336 ? 21.255 7.204 -11.208 1.00 83.25 336 GLY A O 1
ATOM 2519 N N . MET A 1 337 ? 21.197 5.060 -11.832 1.00 84.31 337 MET A N 1
ATOM 2520 C CA . MET A 1 337 ? 20.405 5.302 -13.039 1.00 84.31 337 MET A CA 1
ATOM 2521 C C . MET A 1 337 ? 18.938 4.964 -12.812 1.00 84.31 337 MET A C 1
ATOM 2523 O O . MET A 1 337 ? 18.619 3.886 -12.308 1.00 84.31 337 MET A O 1
ATOM 2527 N N . MET A 1 338 ? 18.048 5.855 -13.245 1.00 85.31 338 MET A N 1
ATOM 2528 C CA . MET A 1 338 ? 16.614 5.583 -13.271 1.00 85.31 338 MET A CA 1
ATOM 2529 C C . MET A 1 338 ? 16.320 4.450 -14.257 1.00 85.31 338 MET A C 1
ATOM 2531 O O . MET A 1 338 ? 16.672 4.528 -15.436 1.00 85.31 338 MET A O 1
ATOM 2535 N N . ALA A 1 339 ? 15.689 3.393 -13.762 1.00 89.56 339 ALA A N 1
ATOM 2536 C CA . ALA A 1 339 ? 15.374 2.187 -14.502 1.00 89.56 339 ALA A CA 1
ATOM 2537 C C . ALA A 1 339 ? 13.871 1.902 -14.470 1.00 89.56 339 ALA A C 1
ATOM 2539 O O . ALA A 1 339 ? 13.202 2.122 -13.461 1.00 89.56 339 ALA A O 1
ATOM 2540 N N . LEU A 1 340 ? 13.363 1.365 -15.576 1.00 91.12 340 LEU A N 1
ATOM 2541 C CA . LEU A 1 340 ? 11.998 0.892 -15.756 1.00 91.12 340 LEU A CA 1
ATOM 2542 C C . LEU A 1 340 ? 12.023 -0.591 -16.136 1.00 91.12 340 LEU A C 1
ATOM 2544 O O . LEU A 1 340 ? 12.803 -1.022 -16.984 1.00 91.12 340 LEU A O 1
ATOM 2548 N N . GLY A 1 341 ? 11.177 -1.374 -15.485 1.00 93.94 341 GLY A N 1
ATOM 2549 C CA . GLY A 1 341 ? 11.157 -2.822 -15.524 1.00 93.94 341 GLY A CA 1
ATOM 2550 C C . GLY A 1 341 ? 9.865 -3.375 -16.093 1.00 93.94 341 GLY A C 1
ATOM 2551 O O . GLY A 1 341 ? 8.788 -3.058 -15.592 1.00 93.94 341 GLY A O 1
ATOM 2552 N N . PHE A 1 342 ? 9.982 -4.268 -17.073 1.00 94.25 342 PHE A N 1
ATOM 2553 C CA . PHE A 1 342 ? 8.851 -4.952 -17.702 1.00 94.25 342 PHE A CA 1
ATOM 2554 C C . PHE A 1 342 ? 8.937 -6.458 -17.511 1.00 94.25 342 PHE A C 1
ATOM 2556 O O . PHE A 1 342 ? 10.028 -7.011 -17.438 1.00 94.25 342 PHE A O 1
ATOM 2563 N N . ASP A 1 343 ? 7.802 -7.145 -17.508 1.00 93.56 343 ASP A N 1
ATOM 2564 C CA . ASP A 1 343 ? 7.728 -8.599 -17.335 1.00 93.56 343 ASP A CA 1
ATOM 2565 C C . ASP A 1 343 ? 8.058 -9.412 -18.601 1.00 93.56 343 ASP A C 1
ATOM 2567 O O . ASP A 1 343 ? 7.840 -10.623 -18.651 1.00 93.56 343 ASP A O 1
ATOM 2571 N N . GLN A 1 344 ? 8.593 -8.748 -19.624 1.00 92.69 344 GLN A N 1
ATOM 2572 C CA . GLN A 1 344 ? 8.995 -9.348 -20.887 1.00 92.69 344 GLN A CA 1
ATOM 2573 C C . GLN A 1 344 ? 10.212 -8.630 -21.480 1.00 92.69 344 GLN A C 1
ATOM 2575 O O . GLN A 1 344 ? 10.305 -7.398 -21.396 1.00 92.69 344 GLN A O 1
ATOM 2580 N N . PRO A 1 345 ? 11.140 -9.375 -22.105 1.00 94.69 345 PRO A N 1
ATOM 2581 C CA . PRO A 1 345 ? 12.366 -8.807 -22.640 1.00 94.69 345 PRO A CA 1
ATOM 2582 C C . PRO A 1 345 ? 12.077 -7.876 -23.819 1.00 94.69 345 PRO A C 1
ATOM 2584 O O . PRO A 1 345 ? 11.253 -8.168 -24.678 1.00 94.69 345 PRO A O 1
ATOM 2587 N N . GLN A 1 346 ? 12.806 -6.770 -23.864 1.00 93.31 346 GLN A N 1
ATOM 2588 C CA . GLN A 1 346 ? 12.819 -5.785 -24.939 1.00 93.31 346 GLN A CA 1
ATOM 2589 C C . GLN A 1 346 ? 14.210 -5.774 -25.570 1.00 93.31 346 GLN A C 1
ATOM 2591 O O . GLN A 1 346 ? 15.214 -5.635 -24.865 1.00 93.31 346 GLN A O 1
ATOM 2596 N N . LYS A 1 347 ? 14.267 -5.931 -26.892 1.00 94.00 347 LYS A N 1
ATOM 2597 C CA . LYS A 1 347 ? 15.510 -5.942 -27.666 1.00 94.00 347 LYS A CA 1
ATOM 2598 C C . LYS A 1 347 ? 15.455 -4.911 -28.778 1.00 94.00 347 LYS A C 1
ATOM 2600 O O . LYS A 1 347 ? 14.455 -4.809 -29.489 1.00 94.00 347 LYS A O 1
ATOM 2605 N N . SER A 1 348 ? 16.535 -4.162 -28.957 1.00 91.38 348 SER A N 1
ATOM 2606 C CA . SER A 1 348 ? 16.583 -3.078 -29.941 1.00 91.38 348 SER A CA 1
ATOM 2607 C C . SER A 1 348 ? 16.541 -3.569 -31.393 1.00 91.38 348 SER A C 1
ATOM 2609 O O . SER A 1 348 ? 16.065 -2.838 -32.262 1.00 91.38 348 SER A O 1
ATOM 2611 N N . ASP A 1 349 ? 16.945 -4.811 -31.659 1.00 91.94 349 ASP A N 1
ATOM 2612 C CA . ASP A 1 349 ? 16.936 -5.453 -32.978 1.00 91.94 349 ASP A CA 1
ATOM 2613 C C . ASP A 1 349 ? 15.690 -6.317 -33.258 1.00 91.94 349 ASP A C 1
ATOM 2615 O O . ASP A 1 349 ? 15.486 -6.734 -34.399 1.00 91.94 349 ASP A O 1
ATOM 2619 N N . ASP A 1 350 ? 14.811 -6.529 -32.270 1.00 89.69 350 ASP A N 1
ATOM 2620 C CA . ASP A 1 350 ? 13.604 -7.357 -32.401 1.00 89.69 350 ASP A CA 1
ATOM 2621 C C . ASP A 1 350 ? 12.321 -6.557 -32.150 1.00 89.69 350 ASP A C 1
ATOM 2623 O O . ASP A 1 350 ? 11.608 -6.731 -31.158 1.00 89.69 350 ASP A O 1
ATOM 2627 N N . LYS A 1 351 ? 12.001 -5.664 -33.089 1.00 86.06 351 LYS A N 1
ATOM 2628 C CA . LYS A 1 351 ? 10.793 -4.831 -33.020 1.00 86.06 351 LYS A CA 1
ATOM 2629 C C . LYS A 1 351 ? 9.487 -5.641 -33.018 1.00 86.06 351 LYS A C 1
ATOM 2631 O O . LYS A 1 351 ? 8.475 -5.136 -32.548 1.00 86.06 351 LYS A O 1
ATOM 2636 N N . GLN A 1 352 ? 9.477 -6.857 -33.570 1.00 83.06 352 GLN A N 1
ATOM 2637 C CA . GLN A 1 352 ? 8.251 -7.656 -33.698 1.00 83.06 352 GLN A CA 1
ATOM 2638 C C . GLN A 1 352 ? 7.848 -8.342 -32.390 1.00 83.06 352 GLN A C 1
ATOM 2640 O O . GLN A 1 352 ? 6.657 -8.554 -32.183 1.00 83.06 352 GLN A O 1
ATOM 2645 N N . HIS A 1 353 ? 8.813 -8.653 -31.519 1.00 84.75 353 HIS A N 1
ATOM 2646 C CA . HIS A 1 353 ? 8.565 -9.316 -30.231 1.00 84.75 353 HIS A CA 1
ATOM 2647 C C . HIS A 1 353 ? 8.874 -8.426 -29.016 1.00 84.75 353 HIS A C 1
ATOM 2649 O O . HIS A 1 353 ? 8.788 -8.882 -27.880 1.00 84.75 353 HIS A O 1
ATOM 2655 N N . SER A 1 354 ? 9.220 -7.157 -29.247 1.00 86.62 354 SER A N 1
ATOM 2656 C CA . SER A 1 354 ? 9.420 -6.146 -28.206 1.00 86.62 354 SER A CA 1
ATOM 2657 C C . SER A 1 354 ? 8.211 -5.210 -28.154 1.00 86.62 354 SER A C 1
ATOM 2659 O O . SER A 1 354 ? 8.206 -4.152 -28.787 1.00 86.62 354 SER A O 1
ATOM 2661 N N . ASP A 1 355 ? 7.172 -5.592 -27.406 1.00 84.44 355 ASP A N 1
ATOM 2662 C CA . ASP A 1 355 ? 5.917 -4.823 -27.275 1.00 84.44 355 ASP A CA 1
ATOM 2663 C C . ASP A 1 355 ? 6.129 -3.341 -26.915 1.00 84.44 355 ASP A C 1
ATOM 2665 O O . ASP A 1 355 ? 5.314 -2.488 -27.269 1.00 84.44 355 ASP A O 1
ATOM 2669 N N . TYR A 1 356 ? 7.217 -3.026 -26.208 1.00 86.50 356 TYR A N 1
ATOM 2670 C CA . TYR A 1 356 ? 7.525 -1.694 -25.683 1.00 86.50 356 TYR A CA 1
ATOM 2671 C C . TYR A 1 356 ? 8.681 -1.019 -26.436 1.00 86.50 356 TYR A C 1
ATOM 2673 O O . TYR A 1 356 ? 9.212 0.001 -25.988 1.00 86.50 356 TYR A O 1
ATOM 2681 N N . TRP A 1 357 ? 9.057 -1.552 -27.607 1.00 86.31 357 TRP A N 1
ATOM 2682 C CA . TRP A 1 357 ? 10.180 -1.071 -28.419 1.00 86.31 357 TRP A CA 1
ATOM 2683 C C . TRP A 1 357 ? 10.088 0.421 -28.730 1.00 86.31 357 TRP A C 1
ATOM 2685 O O . TRP A 1 357 ? 11.069 1.146 -28.601 1.00 86.31 357 TRP A O 1
ATOM 2695 N N . ASN A 1 358 ? 8.902 0.892 -29.132 1.00 80.50 358 ASN A N 1
ATOM 2696 C CA . ASN A 1 358 ? 8.700 2.291 -29.522 1.00 80.50 358 ASN A CA 1
ATOM 2697 C C . ASN A 1 358 ? 8.929 3.244 -28.354 1.00 80.50 358 ASN A C 1
ATOM 2699 O O . ASN A 1 358 ? 9.390 4.358 -28.560 1.00 80.50 358 ASN A O 1
ATOM 2703 N N . VAL A 1 359 ? 8.600 2.822 -27.140 1.00 79.31 359 VAL A N 1
ATOM 2704 C CA . VAL A 1 359 ? 8.854 3.640 -25.966 1.00 79.31 359 VAL A CA 1
ATOM 2705 C C . VAL A 1 359 ? 10.325 3.604 -25.611 1.00 79.31 359 VAL A C 1
ATOM 2707 O O . VAL A 1 359 ? 10.909 4.672 -25.493 1.00 79.31 359 VAL A O 1
ATOM 2710 N N . LEU A 1 360 ? 10.926 2.415 -25.521 1.00 82.12 360 LEU A N 1
ATOM 2711 C CA . LEU A 1 360 ? 12.294 2.253 -25.033 1.00 82.12 360 LEU A CA 1
ATOM 2712 C C . LEU A 1 360 ? 13.376 2.691 -26.013 1.00 82.12 360 LEU A C 1
ATOM 2714 O O . LEU A 1 360 ? 14.426 3.131 -25.571 1.00 82.12 360 LEU A O 1
ATOM 2718 N N . PHE A 1 361 ? 13.168 2.552 -27.319 1.00 81.88 361 PHE A N 1
ATOM 2719 C CA . PHE A 1 361 ? 14.229 2.736 -28.313 1.00 81.88 361 PHE A CA 1
ATOM 2720 C C . PHE A 1 361 ? 13.932 3.842 -29.333 1.00 81.88 361 PHE A C 1
ATOM 2722 O O . PHE A 1 361 ? 14.768 4.100 -30.201 1.00 81.88 361 PHE A O 1
ATOM 2729 N N . ALA A 1 362 ? 12.782 4.529 -29.247 1.00 72.75 362 ALA A N 1
ATOM 2730 C CA . ALA A 1 362 ? 12.516 5.696 -30.090 1.00 72.75 362 ALA A CA 1
ATOM 2731 C C . ALA A 1 362 ? 12.963 7.016 -29.420 1.00 72.75 362 ALA A C 1
ATOM 2733 O O . ALA A 1 362 ? 12.817 7.173 -28.207 1.00 72.75 362 ALA A O 1
ATOM 2734 N N . PRO A 1 363 ? 13.413 8.030 -30.191 1.00 56.34 363 PRO A N 1
ATOM 2735 C CA . PRO A 1 363 ? 14.160 9.190 -29.674 1.00 56.34 363 PRO A CA 1
ATOM 2736 C C . PRO A 1 363 ? 13.418 10.154 -28.729 1.00 56.34 363 PRO A C 1
ATOM 2738 O O . PRO A 1 363 ? 14.022 11.120 -28.277 1.00 56.34 363 PRO A O 1
ATOM 2741 N N . LYS A 1 364 ? 12.115 9.964 -28.481 1.00 59.97 364 LYS A N 1
ATOM 2742 C CA . LYS A 1 364 ? 11.274 10.881 -27.683 1.00 59.97 364 LYS A CA 1
ATOM 2743 C C . LYS A 1 364 ? 10.506 10.204 -26.538 1.00 59.97 364 LYS A C 1
ATOM 2745 O O . LYS A 1 364 ? 9.805 10.895 -25.814 1.00 59.97 364 LYS A O 1
ATOM 2750 N N . GLY A 1 365 ? 10.586 8.877 -26.399 1.00 56.78 365 GLY A N 1
ATOM 2751 C CA . GLY A 1 365 ? 9.623 8.114 -25.594 1.00 56.78 365 GLY A CA 1
ATOM 2752 C C . GLY A 1 365 ? 9.951 8.000 -24.106 1.00 56.78 365 GLY A C 1
ATOM 2753 O O . GLY A 1 365 ? 9.053 8.088 -23.276 1.00 56.78 365 GLY A O 1
ATOM 2754 N N . VAL A 1 366 ? 11.220 7.796 -23.751 1.00 56.00 366 VAL A N 1
ATOM 2755 C CA . VAL A 1 366 ? 11.542 7.293 -22.407 1.00 56.00 366 VAL A CA 1
ATOM 2756 C C . VAL A 1 366 ? 11.580 8.377 -21.328 1.00 56.00 366 VAL A C 1
ATOM 2758 O O . VAL A 1 366 ? 11.030 8.164 -20.252 1.00 56.00 366 VAL A O 1
ATOM 2761 N N . ALA A 1 367 ? 12.158 9.549 -21.612 1.00 59.56 367 ALA A N 1
ATOM 2762 C CA . ALA A 1 367 ? 12.225 10.649 -20.642 1.00 59.56 367 ALA A CA 1
ATOM 2763 C C . ALA A 1 367 ? 10.822 11.110 -20.194 1.00 59.56 367 ALA A C 1
ATOM 2765 O O . ALA A 1 367 ? 10.564 11.210 -19.000 1.00 59.56 367 ALA A O 1
ATOM 2766 N N . GLN A 1 368 ? 9.883 11.245 -21.139 1.00 62.50 368 GLN A N 1
ATOM 2767 C CA . GLN A 1 368 ? 8.485 11.606 -20.857 1.00 62.50 368 GLN A CA 1
ATOM 2768 C C . GLN A 1 368 ? 7.764 10.563 -19.992 1.00 62.50 368 GLN A C 1
ATOM 2770 O O . GLN A 1 368 ? 6.890 10.896 -19.193 1.00 62.50 368 GLN A O 1
ATOM 2775 N N . ILE A 1 369 ? 8.122 9.287 -20.143 1.00 62.75 369 ILE A N 1
ATOM 2776 C CA . ILE A 1 369 ? 7.545 8.207 -19.342 1.00 62.75 369 ILE A CA 1
ATOM 2777 C C . ILE A 1 369 ? 8.142 8.196 -17.943 1.00 62.75 369 ILE A C 1
ATOM 2779 O O . ILE A 1 369 ? 7.391 8.008 -16.996 1.00 62.75 369 ILE A O 1
ATOM 2783 N N . PHE A 1 370 ? 9.438 8.461 -17.781 1.00 63.62 370 PHE A N 1
ATOM 2784 C CA . PHE A 1 370 ? 10.031 8.609 -16.451 1.00 63.62 370 PHE A CA 1
ATOM 2785 C C . PHE A 1 370 ? 9.462 9.814 -15.692 1.00 63.62 370 PHE A C 1
ATOM 2787 O O . PHE A 1 370 ? 9.099 9.660 -14.528 1.00 63.62 370 PHE A O 1
ATOM 2794 N N . GLU A 1 371 ? 9.295 10.964 -16.350 1.00 61.19 371 GLU A N 1
ATOM 2795 C CA . GLU A 1 371 ? 8.616 12.138 -15.776 1.00 61.19 371 GLU A CA 1
ATOM 2796 C C . GLU A 1 371 ? 7.176 11.802 -15.360 1.00 61.19 371 GLU A C 1
ATOM 2798 O O . GLU A 1 371 ? 6.765 12.079 -14.233 1.00 61.19 371 GLU A O 1
ATOM 2803 N N . SER A 1 372 ? 6.434 11.102 -16.227 1.00 60.00 372 SER A N 1
ATOM 2804 C CA . SER A 1 372 ? 5.070 10.651 -15.920 1.00 60.00 372 SER A CA 1
ATOM 2805 C C . SER A 1 372 ? 5.043 9.679 -14.735 1.00 60.00 372 SER A C 1
ATOM 2807 O O . SER A 1 372 ? 4.226 9.824 -13.833 1.00 60.00 372 SER A O 1
ATOM 2809 N N . VAL A 1 373 ? 5.962 8.711 -14.688 1.00 61.47 373 VAL A N 1
ATOM 2810 C CA . VAL A 1 373 ? 6.062 7.710 -13.614 1.00 61.47 373 VAL A CA 1
ATOM 2811 C C . VAL A 1 373 ? 6.394 8.351 -12.268 1.00 61.47 373 VAL A C 1
ATOM 2813 O O . VAL A 1 373 ? 5.843 7.929 -11.252 1.00 61.47 373 VAL A O 1
ATOM 2816 N N . MET A 1 374 ? 7.260 9.366 -12.244 1.00 58.75 374 MET A N 1
ATOM 2817 C CA . MET A 1 374 ? 7.618 10.088 -11.019 1.00 58.75 374 MET A CA 1
ATOM 2818 C C . MET A 1 374 ? 6.450 10.932 -10.502 1.00 58.75 374 MET A C 1
ATOM 2820 O O . MET A 1 374 ? 6.081 10.796 -9.334 1.00 58.75 374 MET A O 1
ATOM 2824 N N . ALA A 1 375 ? 5.804 11.712 -11.377 1.00 56.72 375 ALA A N 1
ATOM 2825 C CA . ALA A 1 375 ? 4.619 12.497 -11.022 1.00 56.72 375 ALA A CA 1
ATOM 2826 C C . ALA A 1 375 ? 3.484 11.604 -10.485 1.00 56.72 375 ALA A C 1
ATOM 2828 O O . ALA A 1 375 ? 2.847 11.902 -9.474 1.00 56.72 375 ALA A O 1
ATOM 2829 N N . TRP A 1 376 ? 3.266 10.448 -11.115 1.00 59.81 376 TRP A N 1
ATOM 2830 C CA . TRP A 1 376 ? 2.240 9.488 -10.698 1.00 59.81 376 TRP A CA 1
ATOM 2831 C C . TRP A 1 376 ? 2.613 8.750 -9.417 1.00 59.81 376 TRP A C 1
ATOM 2833 O O . TRP A 1 376 ? 1.760 8.513 -8.560 1.00 59.81 376 TRP A O 1
ATOM 2843 N N . GLY A 1 377 ? 3.896 8.424 -9.263 1.00 56.62 377 GLY A N 1
ATOM 2844 C CA . GLY A 1 377 ? 4.442 7.847 -8.046 1.00 56.62 377 GLY A CA 1
ATOM 2845 C C . GLY A 1 377 ? 4.186 8.734 -6.830 1.00 56.62 377 GLY A C 1
ATOM 2846 O O . GLY A 1 377 ? 3.784 8.201 -5.797 1.00 56.62 377 GLY A O 1
ATOM 2847 N N . GLY A 1 378 ? 4.363 10.053 -6.963 1.00 54.84 378 GLY A N 1
ATOM 2848 C CA . GLY A 1 378 ? 4.084 11.037 -5.912 1.00 54.84 378 GLY A CA 1
ATOM 2849 C C . GLY A 1 378 ? 2.609 11.079 -5.505 1.00 54.84 378 GLY A C 1
ATOM 2850 O O . GLY A 1 378 ? 2.289 10.900 -4.331 1.00 54.84 378 GLY A O 1
ATOM 2851 N N . ALA A 1 379 ? 1.696 11.203 -6.474 1.00 51.94 379 ALA A N 1
ATOM 2852 C CA . ALA A 1 379 ? 0.253 11.267 -6.208 1.00 51.94 379 ALA A CA 1
ATOM 2853 C C . ALA A 1 379 ? -0.292 10.013 -5.493 1.00 51.94 379 ALA A C 1
ATOM 2855 O O . ALA A 1 379 ? -1.128 10.107 -4.590 1.00 51.94 379 ALA A O 1
ATOM 2856 N N . VAL A 1 380 ? 0.201 8.827 -5.863 1.00 58.66 380 VAL A N 1
ATOM 2857 C CA . VAL A 1 380 ? -0.160 7.566 -5.196 1.00 58.66 380 VAL A CA 1
ATOM 2858 C C . VAL A 1 380 ? 0.400 7.502 -3.776 1.00 58.66 380 VAL A C 1
ATOM 2860 O O . VAL A 1 380 ? -0.289 7.018 -2.877 1.00 58.66 380 VAL A O 1
ATOM 2863 N N . MET A 1 381 ? 1.638 7.957 -3.562 1.00 59.69 381 MET A N 1
ATOM 2864 C CA . MET A 1 381 ? 2.244 7.976 -2.227 1.00 59.69 381 MET A CA 1
ATOM 2865 C C . MET A 1 381 ? 1.485 8.914 -1.288 1.00 59.69 381 MET A C 1
ATOM 2867 O O . MET A 1 381 ? 1.232 8.528 -0.152 1.00 59.69 381 MET A O 1
ATOM 2871 N N . LEU A 1 382 ? 1.018 10.066 -1.775 1.00 56.41 382 LEU A N 1
ATOM 2872 C CA . LEU A 1 382 ? 0.154 10.961 -1.003 1.00 56.41 382 LEU A CA 1
ATOM 2873 C C . LEU A 1 382 ? -1.167 10.277 -0.617 1.00 56.41 382 LEU A C 1
ATOM 2875 O O . LEU A 1 382 ? -1.546 10.267 0.550 1.00 56.41 382 LEU A O 1
ATOM 2879 N N . LEU A 1 383 ? -1.842 9.633 -1.575 1.00 59.88 383 LEU A N 1
ATOM 2880 C CA . LEU A 1 383 ? -3.078 8.883 -1.312 1.00 59.88 383 LEU A CA 1
ATOM 2881 C C . LEU A 1 383 ? -2.886 7.747 -0.308 1.00 59.88 383 LEU A C 1
ATOM 2883 O O . LEU A 1 383 ? -3.766 7.481 0.512 1.00 59.88 383 LEU A O 1
ATOM 2887 N N . HIS A 1 384 ? -1.746 7.065 -0.386 1.00 63.66 384 HIS A N 1
ATOM 2888 C CA . HIS A 1 384 ? -1.363 6.060 0.590 1.00 63.66 384 HIS A CA 1
ATOM 2889 C C . HIS A 1 384 ? -1.249 6.635 1.982 1.00 63.66 384 HIS A C 1
ATOM 2891 O O . HIS A 1 384 ? -1.890 6.148 2.911 1.00 63.66 384 HIS A O 1
ATOM 2897 N N . PHE A 1 385 ? -0.446 7.675 2.075 1.00 62.94 385 PHE A N 1
ATOM 2898 C CA . PHE A 1 385 ? -0.105 8.322 3.308 1.00 62.94 385 PHE A CA 1
ATOM 2899 C C . PHE A 1 385 ? -1.363 8.884 4.013 1.00 62.94 385 PHE A C 1
ATOM 2901 O O . PHE A 1 385 ? -1.598 8.590 5.189 1.00 62.94 385 PHE A O 1
ATOM 2908 N N . VAL A 1 386 ? -2.250 9.575 3.286 1.00 61.44 386 VAL A N 1
ATOM 2909 C CA . VAL A 1 386 ? -3.538 10.053 3.828 1.00 61.44 386 VAL A CA 1
ATOM 2910 C C . VAL A 1 386 ? -4.450 8.871 4.200 1.00 61.44 386 VAL A C 1
ATOM 2912 O O . VAL A 1 386 ? -5.083 8.874 5.255 1.00 61.44 386 VAL A O 1
ATOM 2915 N N . GLY A 1 387 ? -4.459 7.812 3.382 1.00 61.97 387 GLY A N 1
ATOM 2916 C CA . GLY A 1 387 ? -5.122 6.525 3.633 1.00 61.97 387 GLY A CA 1
ATOM 2917 C C . GLY A 1 387 ? -4.827 5.906 4.985 1.00 61.97 387 GLY A C 1
ATOM 2918 O O . GLY A 1 387 ? -5.734 5.687 5.795 1.00 61.97 387 GLY A O 1
ATOM 2919 N N . THR A 1 388 ? -3.559 5.595 5.217 1.00 63.25 388 THR A N 1
ATOM 2920 C CA . THR A 1 388 ? -3.102 4.965 6.455 1.00 63.25 388 THR A CA 1
ATOM 2921 C C . THR A 1 388 ? -3.310 5.866 7.657 1.00 63.25 388 THR A C 1
ATOM 2923 O O . THR A 1 388 ? -3.747 5.377 8.697 1.00 63.25 388 THR A O 1
ATOM 2926 N N . THR A 1 389 ? -3.072 7.170 7.499 1.00 65.00 389 THR A N 1
ATOM 2927 C CA . THR A 1 389 ? -3.210 8.155 8.577 1.00 65.00 389 THR A CA 1
ATOM 2928 C C . THR A 1 389 ? -4.653 8.248 9.058 1.00 65.00 389 THR A C 1
ATOM 2930 O O . THR A 1 389 ? -4.925 8.018 10.237 1.00 65.00 389 THR A O 1
ATOM 2933 N N . LEU A 1 390 ? -5.606 8.462 8.144 1.00 64.81 390 LEU A N 1
ATOM 2934 C CA . LEU A 1 390 ? -7.028 8.517 8.491 1.00 64.81 390 LEU A CA 1
ATOM 2935 C C . LEU A 1 390 ? -7.521 7.218 9.123 1.00 64.81 390 LEU A C 1
ATOM 2937 O O . LEU A 1 390 ? -8.325 7.241 10.052 1.00 64.81 390 LEU A O 1
ATOM 2941 N N . TYR A 1 391 ? -7.031 6.068 8.661 1.00 65.38 391 TYR A N 1
ATOM 2942 C CA . TYR A 1 391 ? -7.414 4.795 9.258 1.00 65.38 391 TYR A CA 1
ATOM 2943 C C . TYR A 1 391 ? -6.803 4.560 10.647 1.00 65.38 391 TYR A C 1
ATOM 2945 O O . TYR A 1 391 ? -7.469 3.986 11.514 1.00 65.38 391 TYR A O 1
ATOM 2953 N N . GLY A 1 392 ? -5.568 5.011 10.877 1.00 63.22 392 GLY A N 1
ATOM 2954 C CA . GLY A 1 392 ? -4.942 5.037 12.198 1.00 63.22 392 GLY A CA 1
ATOM 2955 C C . GLY A 1 392 ? -5.745 5.884 13.180 1.00 63.22 392 GLY A C 1
ATOM 2956 O O . GLY A 1 392 ? -6.143 5.390 14.236 1.00 63.22 392 GLY A O 1
ATOM 2957 N N . ILE A 1 393 ? -6.104 7.104 12.773 1.00 64.25 393 ILE A N 1
ATOM 2958 C CA . ILE A 1 393 ? -6.942 8.024 13.556 1.00 64.25 393 ILE A CA 1
ATOM 2959 C C . ILE A 1 393 ? -8.318 7.408 13.829 1.00 64.25 393 ILE A C 1
ATOM 2961 O O . ILE A 1 393 ? -8.758 7.375 14.976 1.00 64.25 393 ILE A O 1
ATOM 2965 N N . TYR A 1 394 ? -8.970 6.839 12.810 1.00 64.69 394 TYR A N 1
ATOM 2966 C CA . TYR A 1 394 ? -10.237 6.116 12.957 1.00 64.69 394 TYR A CA 1
ATOM 2967 C C . TYR A 1 394 ? -10.149 5.012 14.023 1.00 64.69 394 TYR A C 1
ATOM 2969 O O . TYR A 1 394 ? -11.017 4.900 14.893 1.00 64.69 394 TYR A O 1
ATOM 2977 N N . LYS A 1 395 ? -9.097 4.185 13.976 1.00 63.31 395 LYS A N 1
ATOM 2978 C CA . LYS A 1 395 ? -8.888 3.091 14.934 1.00 63.31 395 LYS A CA 1
ATOM 2979 C C . LYS A 1 395 ? -8.615 3.587 16.340 1.00 63.31 395 LYS A C 1
ATOM 2981 O O . LYS A 1 395 ? -9.169 3.034 17.289 1.00 63.31 395 LYS A O 1
ATOM 2986 N N . TRP A 1 396 ? -7.763 4.592 16.463 1.00 65.12 396 TRP A N 1
ATOM 2987 C CA . TRP A 1 396 ? -7.440 5.218 17.732 1.00 65.12 396 TRP A CA 1
ATOM 2988 C C . TRP A 1 396 ? -8.695 5.815 18.381 1.00 65.12 396 TRP A C 1
ATOM 2990 O O . TRP A 1 396 ? -9.020 5.473 19.519 1.00 65.12 396 TRP A O 1
ATOM 3000 N N . ALA A 1 397 ? -9.472 6.589 17.622 1.00 64.38 397 ALA A N 1
ATOM 3001 C CA . ALA A 1 397 ? -10.696 7.221 18.096 1.00 64.38 397 ALA A CA 1
ATOM 3002 C C . ALA A 1 397 ? -11.752 6.179 18.526 1.00 64.38 397 ALA A C 1
ATOM 3004 O O . ALA A 1 397 ? -12.335 6.294 19.604 1.00 64.38 397 ALA A O 1
ATOM 3005 N N . ARG A 1 398 ? -11.915 5.080 17.771 1.00 64.88 398 ARG A N 1
ATOM 3006 C CA . ARG A 1 398 ? -12.757 3.934 18.179 1.00 64.88 398 ARG A CA 1
ATOM 3007 C C . ARG A 1 398 ? -12.234 3.190 19.411 1.00 64.88 398 ARG A C 1
ATOM 3009 O O . ARG A 1 398 ? -13.028 2.633 20.167 1.00 64.88 398 ARG A O 1
ATOM 3016 N N . GLY A 1 399 ? -10.916 3.125 19.597 1.00 56.78 399 GLY A N 1
ATOM 3017 C CA . GLY A 1 399 ? -10.268 2.413 20.700 1.00 56.78 399 GLY A CA 1
ATOM 3018 C C . GLY A 1 399 ? -10.385 3.117 22.055 1.00 56.78 399 GLY A C 1
ATOM 3019 O O . GLY A 1 399 ? -10.341 2.444 23.085 1.00 56.78 399 GLY A O 1
ATOM 3020 N N . LEU A 1 400 ? -10.567 4.441 22.068 1.00 55.28 400 LEU A N 1
ATOM 3021 C CA . LEU A 1 400 ? -10.677 5.238 23.296 1.00 55.28 400 LEU A CA 1
ATOM 3022 C C . LEU A 1 400 ? -12.029 5.088 24.017 1.00 55.28 400 LEU A C 1
ATOM 3024 O O . LEU A 1 400 ? -12.098 5.272 25.236 1.00 55.28 400 LEU A O 1
ATOM 3028 N N . GLY A 1 401 ? -13.098 4.705 23.311 1.00 51.50 401 GLY A N 1
ATOM 3029 C CA . GLY A 1 401 ? -14.451 4.674 23.878 1.00 51.50 401 GLY A CA 1
ATOM 3030 C C . GLY A 1 401 ? -14.868 6.022 24.495 1.00 51.50 401 GLY A C 1
ATOM 3031 O O . GLY A 1 401 ? -14.263 7.055 24.239 1.00 51.50 401 GLY A O 1
ATOM 3032 N N . ALA A 1 402 ? -15.890 6.028 25.359 1.00 41.81 402 ALA A N 1
ATOM 3033 C CA . ALA A 1 402 ? -16.442 7.235 26.003 1.00 41.81 402 ALA A CA 1
ATOM 3034 C C . ALA A 1 402 ? -15.500 7.944 27.014 1.00 41.81 402 ALA A C 1
ATOM 3036 O O . ALA A 1 402 ? -15.959 8.703 27.875 1.00 41.81 402 ALA A O 1
ATOM 3037 N N . ALA A 1 403 ? -14.194 7.669 26.979 1.00 41.41 403 ALA A N 1
ATOM 3038 C CA . ALA A 1 403 ? -13.224 8.306 27.851 1.00 41.41 403 ALA A CA 1
ATOM 3039 C C . ALA A 1 403 ? -13.044 9.776 27.443 1.00 41.41 403 ALA A C 1
ATOM 3041 O O . ALA A 1 403 ? -12.482 10.085 26.399 1.00 41.41 403 ALA A O 1
ATOM 3042 N N . LYS A 1 404 ? -13.513 10.696 28.296 1.00 40.22 404 LYS A N 1
ATOM 3043 C CA . LYS A 1 404 ? -13.254 12.135 28.166 1.00 40.22 404 LYS A CA 1
ATOM 3044 C C . LYS A 1 404 ? -11.755 12.400 28.334 1.00 40.22 404 LYS A C 1
ATOM 3046 O O . LYS A 1 404 ? -11.272 12.460 29.463 1.00 40.22 404 LYS A O 1
ATOM 3051 N N . GLN A 1 405 ? -11.032 12.547 27.232 1.00 43.88 405 GLN A N 1
ATOM 3052 C CA . GLN A 1 405 ? -9.664 13.064 27.216 1.00 43.88 405 GLN A CA 1
ATOM 3053 C C . GLN A 1 405 ? -9.694 14.454 26.551 1.00 43.88 405 GLN A C 1
ATOM 3055 O O . GLN A 1 405 ? -10.110 14.541 25.397 1.00 43.88 405 GLN A O 1
ATOM 3060 N N . PRO A 1 406 ? -9.308 15.537 27.255 1.00 37.50 406 PRO A N 1
ATOM 3061 C CA . PRO A 1 406 ? -9.432 16.920 26.768 1.00 37.50 406 PRO A CA 1
ATOM 3062 C C . PRO A 1 406 ? -8.484 17.328 25.624 1.00 37.50 406 PRO A C 1
ATOM 3064 O O . PRO A 1 406 ? -8.388 18.510 25.335 1.00 37.50 406 PRO A O 1
ATOM 3067 N N . THR A 1 407 ? -7.764 16.398 24.993 1.00 48.22 407 THR A N 1
ATOM 3068 C CA . THR A 1 407 ? -6.613 16.699 24.118 1.00 48.22 407 THR A CA 1
ATOM 3069 C C . THR A 1 407 ? -6.710 16.049 22.730 1.00 48.22 407 THR A C 1
ATOM 3071 O O . THR A 1 407 ? -5.698 15.857 22.066 1.00 48.22 407 THR A O 1
ATOM 3074 N N . MET A 1 408 ? -7.915 15.680 22.267 1.00 51.38 408 MET A N 1
ATOM 3075 C CA . MET A 1 408 ? -8.114 15.057 20.942 1.00 51.38 408 MET A CA 1
ATOM 3076 C C . MET A 1 408 ? -7.643 15.956 19.789 1.00 51.38 408 MET A C 1
ATOM 3078 O O . MET A 1 408 ? -7.031 15.436 18.863 1.00 51.38 408 MET A O 1
ATOM 3082 N N . GLN A 1 409 ? -7.888 17.270 19.863 1.00 47.53 409 GLN A N 1
ATOM 3083 C CA . GLN A 1 409 ? -7.428 18.240 18.865 1.00 47.53 409 GLN A CA 1
ATOM 3084 C C . GLN A 1 409 ? -5.898 18.361 18.866 1.00 47.53 409 GLN A C 1
ATOM 3086 O O . GLN A 1 409 ? -5.279 18.088 17.847 1.00 47.53 409 GLN A O 1
ATOM 3091 N N . GLU A 1 410 ? -5.280 18.642 20.020 1.00 49.78 410 GLU A N 1
ATOM 3092 C CA . GLU A 1 410 ? -3.815 18.722 20.150 1.00 49.78 410 GLU A CA 1
ATOM 3093 C C . GLU A 1 410 ? -3.117 17.416 19.736 1.00 49.78 410 GLU A C 1
ATOM 3095 O O . GLU A 1 410 ? -2.072 17.459 19.103 1.00 49.78 410 GLU A O 1
ATOM 3100 N N . MET A 1 411 ? -3.680 16.239 20.045 1.00 52.19 411 MET A N 1
ATOM 3101 C CA . MET A 1 411 ? -3.116 14.952 19.610 1.00 52.19 411 MET A CA 1
ATOM 3102 C C . MET A 1 411 ? -3.318 14.687 18.115 1.00 52.19 411 MET A C 1
ATOM 3104 O O . MET A 1 411 ? -2.445 14.089 17.489 1.00 52.19 411 MET A O 1
ATOM 3108 N N . PHE A 1 412 ? -4.445 15.109 17.541 1.00 49.28 412 PHE A N 1
ATOM 3109 C CA . PHE A 1 412 ? -4.706 15.018 16.104 1.00 49.28 412 PHE A CA 1
ATOM 3110 C C . PHE A 1 412 ? -3.772 15.950 15.319 1.00 49.28 412 PHE A C 1
ATOM 3112 O O . PHE A 1 412 ? -3.139 15.511 14.361 1.00 49.28 412 PHE A O 1
ATOM 3119 N N . GLU A 1 413 ? -3.611 17.193 15.776 1.00 53.28 413 GLU A N 1
ATOM 3120 C CA . GLU A 1 413 ? -2.675 18.183 15.234 1.00 53.28 413 GLU A CA 1
ATOM 3121 C C . GLU A 1 413 ? -1.219 17.749 15.429 1.00 53.28 413 GLU A C 1
ATOM 3123 O O . GLU A 1 413 ? -0.432 17.821 14.493 1.00 53.28 413 GLU A O 1
ATOM 3128 N N . GLN A 1 414 ? -0.850 17.210 16.596 1.00 53.50 414 GLN A N 1
ATOM 3129 C CA . GLN A 1 414 ? 0.490 16.670 16.839 1.00 53.50 414 GLN A CA 1
ATOM 3130 C C . GLN A 1 414 ? 0.785 15.461 15.945 1.00 53.50 414 GLN A C 1
ATOM 3132 O O . GLN A 1 414 ? 1.908 15.326 15.455 1.00 53.50 414 GLN A O 1
ATOM 3137 N N . GLN A 1 415 ? -0.205 14.596 15.699 1.00 49.53 415 GLN A N 1
ATOM 3138 C CA . GLN A 1 415 ? -0.065 13.519 14.723 1.00 49.53 415 GLN A CA 1
ATOM 3139 C C . GLN A 1 415 ? 0.132 14.096 13.324 1.00 49.53 415 GLN A C 1
ATOM 3141 O O . GLN A 1 415 ? 1.146 13.777 12.715 1.00 49.53 415 GLN A O 1
ATOM 3146 N N . LEU A 1 416 ? -0.739 14.995 12.856 1.00 49.84 416 LEU A N 1
ATOM 3147 C CA . LEU A 1 416 ? -0.601 15.675 11.560 1.00 49.84 416 LEU A CA 1
ATOM 3148 C C . LEU A 1 416 ? 0.753 16.371 11.383 1.00 49.84 416 LEU A C 1
ATOM 3150 O O . LEU A 1 416 ? 1.366 16.232 10.328 1.00 49.84 416 LEU A O 1
ATOM 3154 N N . LYS A 1 417 ? 1.247 17.044 12.424 1.00 50.75 417 LYS A N 1
ATOM 3155 C CA . LYS A 1 417 ? 2.524 17.760 12.426 1.00 50.75 417 LYS A CA 1
ATOM 3156 C C . LYS A 1 417 ? 3.723 16.820 12.391 1.00 50.75 417 LYS A C 1
ATOM 3158 O O . LYS A 1 417 ? 4.541 16.934 11.493 1.00 50.75 417 LYS A O 1
ATOM 3163 N N . SER A 1 418 ? 3.778 15.810 13.268 1.00 46.28 418 SER A N 1
ATOM 3164 C CA . SER A 1 418 ? 4.855 14.794 13.249 1.00 46.28 418 SER A CA 1
ATOM 3165 C C . SER A 1 418 ? 4.976 14.073 11.901 1.00 46.28 418 SER A C 1
ATOM 3167 O O . SER A 1 418 ? 6.020 13.541 11.528 1.00 46.28 418 SER A O 1
ATOM 3169 N N . ILE A 1 419 ? 3.868 14.062 11.176 1.00 43.34 419 ILE A N 1
ATOM 3170 C CA . ILE A 1 419 ? 3.691 13.437 9.889 1.00 43.34 419 ILE A CA 1
ATOM 3171 C C . ILE A 1 419 ? 4.086 14.380 8.735 1.00 43.34 419 ILE A C 1
ATOM 3173 O O . ILE A 1 419 ? 4.754 13.936 7.800 1.00 43.34 419 ILE A O 1
ATOM 3177 N N . GLN A 1 420 ? 3.719 15.665 8.802 1.00 43.75 420 GLN A N 1
ATOM 3178 C CA . GLN A 1 420 ? 4.251 16.705 7.915 1.00 43.75 420 GLN A CA 1
ATOM 3179 C C . GLN A 1 420 ? 5.775 16.785 8.041 1.00 43.75 420 GLN A C 1
ATOM 3181 O O . GLN A 1 420 ? 6.456 16.737 7.022 1.00 43.75 420 GLN A O 1
ATOM 3186 N N . ASP A 1 421 ? 6.304 16.759 9.266 1.00 46.41 421 ASP A N 1
ATOM 3187 C CA . ASP A 1 421 ? 7.742 16.766 9.546 1.00 46.41 421 ASP A CA 1
ATOM 3188 C C . ASP A 1 421 ? 8.452 15.557 8.904 1.00 46.41 421 ASP A C 1
ATOM 3190 O O . ASP A 1 421 ? 9.538 15.688 8.342 1.00 46.41 421 ASP A O 1
ATOM 3194 N N . ALA A 1 422 ? 7.832 14.369 8.926 1.00 42.50 422 ALA A N 1
ATOM 3195 C CA . ALA A 1 422 ? 8.384 13.169 8.290 1.00 42.50 422 ALA A CA 1
ATOM 3196 C C . ALA A 1 422 ? 8.416 13.273 6.752 1.00 42.50 422 ALA A C 1
ATOM 3198 O O . ALA A 1 422 ? 9.388 12.849 6.125 1.00 42.50 422 ALA A O 1
ATOM 3199 N N . LEU A 1 423 ? 7.381 13.864 6.143 1.00 39.12 423 LEU A N 1
ATOM 3200 C CA . LEU A 1 423 ? 7.326 14.143 4.703 1.00 39.12 423 LEU A CA 1
ATOM 3201 C C . LEU A 1 423 ? 8.333 15.219 4.292 1.00 39.12 423 LEU A C 1
ATOM 3203 O O . LEU A 1 423 ? 8.993 15.087 3.263 1.00 39.12 423 LEU A O 1
ATOM 3207 N N . GLN A 1 424 ? 8.463 16.271 5.093 1.00 42.03 424 GLN A N 1
ATOM 3208 C CA . GLN A 1 424 ? 9.363 17.388 4.838 1.00 42.03 424 GLN A CA 1
ATOM 3209 C C . GLN A 1 424 ? 10.823 16.954 4.990 1.00 42.03 424 GLN A C 1
ATOM 3211 O O . GLN A 1 424 ? 11.626 17.258 4.116 1.00 42.03 424 GLN A O 1
ATOM 3216 N N . ALA A 1 425 ? 11.145 16.130 5.992 1.00 43.50 425 ALA A N 1
ATOM 3217 C CA . ALA A 1 425 ? 12.462 15.508 6.135 1.00 43.50 425 ALA A CA 1
ATOM 3218 C C . ALA A 1 425 ? 12.791 14.561 4.967 1.00 43.50 425 ALA A C 1
ATOM 3220 O O . ALA A 1 425 ? 13.915 14.554 4.469 1.00 43.50 425 ALA A O 1
ATOM 3221 N N . GLN A 1 426 ? 11.810 13.788 4.486 1.00 38.47 426 GLN A N 1
ATOM 3222 C CA . GLN A 1 426 ? 11.986 12.910 3.326 1.00 38.47 426 GLN A CA 1
ATOM 3223 C C . GLN A 1 426 ? 12.174 13.703 2.019 1.00 38.47 426 GLN A C 1
ATOM 3225 O O . GLN A 1 426 ? 12.995 13.326 1.184 1.00 38.47 426 GLN A O 1
ATOM 3230 N N . ASN A 1 427 ? 11.445 14.806 1.840 1.00 37.69 427 ASN A N 1
ATOM 3231 C CA . ASN A 1 427 ? 11.550 15.668 0.663 1.00 37.69 427 ASN A CA 1
ATOM 3232 C C . ASN A 1 427 ? 12.820 16.534 0.684 1.00 37.69 427 ASN A C 1
ATOM 3234 O O . ASN A 1 427 ? 13.446 16.687 -0.362 1.00 37.69 427 ASN A O 1
ATOM 3238 N N . GLN A 1 428 ? 13.238 17.045 1.848 1.00 38.50 428 GLN A N 1
ATOM 3239 C CA . GLN A 1 428 ? 14.509 17.758 2.023 1.00 38.50 428 GLN A CA 1
ATOM 3240 C C . GLN A 1 428 ? 15.707 16.843 1.766 1.00 38.50 428 GLN A C 1
ATOM 3242 O O . GLN A 1 428 ? 16.631 17.265 1.082 1.00 38.50 428 GLN A O 1
ATOM 3247 N N . ASP A 1 429 ? 15.679 15.580 2.209 1.00 39.00 429 ASP A N 1
ATOM 3248 C CA . ASP A 1 429 ? 16.732 14.610 1.868 1.00 39.00 429 ASP A CA 1
ATOM 3249 C C . ASP A 1 429 ? 16.834 14.410 0.348 1.00 39.00 429 ASP A C 1
ATOM 3251 O O . ASP A 1 429 ? 17.919 14.468 -0.230 1.00 39.00 429 ASP A O 1
ATOM 3255 N N . VAL A 1 430 ? 15.696 14.245 -0.333 1.00 36.03 430 VAL A N 1
ATOM 3256 C CA . VAL A 1 430 ? 15.658 14.078 -1.794 1.00 36.03 430 VAL A CA 1
ATOM 3257 C C . VAL A 1 430 ? 16.125 15.344 -2.528 1.00 36.03 430 VAL A C 1
ATOM 3259 O O . VAL A 1 430 ? 16.895 15.232 -3.484 1.00 36.03 430 VAL A O 1
ATOM 3262 N N . ALA A 1 431 ? 15.719 16.534 -2.077 1.00 33.78 431 ALA A N 1
ATOM 3263 C CA . ALA A 1 431 ? 16.102 17.821 -2.664 1.00 33.78 431 ALA A CA 1
ATOM 3264 C C . ALA A 1 431 ? 17.587 18.155 -2.434 1.00 33.78 431 ALA A C 1
ATOM 3266 O O . ALA A 1 431 ? 18.292 18.549 -3.363 1.00 33.78 431 ALA A O 1
ATOM 3267 N N . GLN A 1 432 ? 18.109 17.903 -1.233 1.00 36.09 432 GLN A N 1
ATOM 3268 C CA . GLN A 1 432 ? 19.517 18.118 -0.900 1.00 36.09 432 GLN A CA 1
ATOM 3269 C C . GLN A 1 432 ? 20.430 17.174 -1.698 1.00 36.09 432 GLN A C 1
ATOM 3271 O O . GLN A 1 432 ? 21.467 17.586 -2.213 1.00 36.09 432 GLN A O 1
ATOM 3276 N N . ARG A 1 433 ? 19.982 15.937 -1.949 1.00 39.06 433 ARG A N 1
ATOM 3277 C CA . ARG A 1 433 ? 20.683 14.968 -2.813 1.00 39.06 433 ARG A CA 1
ATOM 3278 C C . ARG A 1 433 ? 20.629 15.314 -4.305 1.00 39.06 433 ARG A C 1
ATOM 3280 O O . ARG A 1 433 ? 21.508 14.889 -5.059 1.00 39.06 433 ARG A O 1
ATOM 3287 N N . MET A 1 434 ? 19.621 16.072 -4.739 1.00 32.69 434 MET A N 1
ATOM 3288 C CA . MET A 1 434 ? 19.562 16.659 -6.083 1.00 32.69 434 MET A CA 1
ATOM 3289 C C . MET A 1 434 ? 20.509 17.862 -6.217 1.00 32.69 434 MET A C 1
ATOM 3291 O O . MET A 1 434 ? 21.200 17.966 -7.231 1.00 32.69 434 MET A O 1
ATOM 3295 N N . SER A 1 435 ? 20.595 18.708 -5.185 1.00 34.78 435 SER A N 1
ATOM 3296 C CA . SER A 1 435 ? 21.489 19.876 -5.123 1.00 34.78 435 SER A CA 1
ATOM 3297 C C . SER A 1 435 ? 22.979 19.488 -5.070 1.00 34.78 435 SER A C 1
ATOM 3299 O O . SER A 1 435 ? 23.805 20.077 -5.767 1.00 34.78 435 SER A O 1
ATOM 3301 N N . ASP A 1 436 ? 23.321 18.389 -4.388 1.00 43.12 436 ASP A N 1
ATOM 3302 C CA . ASP A 1 436 ? 24.695 17.859 -4.295 1.00 43.12 436 ASP A CA 1
ATOM 3303 C C . ASP A 1 436 ? 25.229 17.212 -5.601 1.00 43.12 436 ASP A C 1
ATOM 3305 O O . ASP A 1 436 ? 26.312 16.614 -5.623 1.00 43.12 436 ASP A O 1
ATOM 3309 N N . GLY A 1 437 ? 24.486 17.292 -6.712 1.00 30.86 437 GLY A N 1
ATOM 3310 C CA . GLY A 1 437 ? 24.940 16.846 -8.036 1.00 30.86 437 GLY A CA 1
ATOM 3311 C C . GLY A 1 437 ? 25.048 15.325 -8.213 1.00 30.86 437 GLY A C 1
ATOM 3312 O O . GLY A 1 437 ? 25.738 14.857 -9.122 1.00 30.86 437 GLY A O 1
ATOM 3313 N N . GLN A 1 438 ? 24.374 14.533 -7.370 1.00 39.50 438 GLN A N 1
ATOM 3314 C CA . GLN A 1 438 ? 24.423 13.062 -7.402 1.00 39.50 438 GLN A CA 1
ATOM 3315 C C . GLN A 1 438 ? 23.344 12.406 -8.287 1.00 39.50 438 GLN A C 1
ATOM 3317 O O . GLN A 1 438 ? 23.322 11.181 -8.418 1.00 39.50 438 GLN A O 1
ATOM 3322 N N . MET A 1 439 ? 22.495 13.196 -8.957 1.00 29.62 439 MET A N 1
ATOM 3323 C CA . MET A 1 439 ? 21.575 12.753 -10.016 1.00 29.62 439 MET A CA 1
ATOM 3324 C C . MET A 1 439 ? 21.502 13.804 -11.135 1.00 29.62 439 MET A C 1
ATOM 3326 O O . MET A 1 439 ? 21.471 15.000 -10.872 1.00 29.62 439 MET A O 1
ATOM 3330 N N . SER A 1 440 ? 21.482 13.376 -12.401 1.00 31.00 440 SER A N 1
ATOM 3331 C CA . SER A 1 440 ? 21.337 14.294 -13.542 1.00 31.00 440 SER A CA 1
ATOM 3332 C C . SER A 1 440 ? 19.860 14.618 -13.793 1.00 31.00 440 SER A C 1
ATOM 3334 O O . SER A 1 440 ? 19.070 13.719 -14.080 1.00 31.00 440 SER A O 1
ATOM 3336 N N . ALA A 1 441 ? 19.520 15.902 -13.666 1.00 30.81 441 ALA A N 1
ATOM 3337 C CA . ALA A 1 441 ? 18.170 16.462 -13.641 1.00 30.81 441 ALA A CA 1
ATOM 3338 C C . ALA A 1 441 ? 17.643 16.882 -15.045 1.00 30.81 441 ALA A C 1
ATOM 3340 O O . ALA A 1 441 ? 18.403 16.841 -16.020 1.00 30.81 441 ALA A O 1
ATOM 3341 N N . PRO A 1 442 ? 16.350 17.265 -15.160 1.00 34.06 442 PRO A N 1
ATOM 3342 C CA . PRO A 1 442 ? 15.686 17.745 -16.380 1.00 34.06 442 PRO A CA 1
ATOM 3343 C C . PRO A 1 442 ? 16.358 18.994 -16.972 1.00 34.06 442 PRO A C 1
ATOM 3345 O O . PRO A 1 442 ? 17.300 19.537 -16.405 1.00 34.06 442 PRO A O 1
ATOM 3348 N N . SER A 1 443 ? 15.872 19.473 -18.121 1.00 38.03 443 SER A N 1
ATOM 3349 C CA . SER A 1 443 ? 16.532 20.515 -18.931 1.00 38.03 443 SER A CA 1
ATOM 3350 C C . SER A 1 443 ? 16.846 21.849 -18.228 1.00 38.03 443 SER A C 1
ATOM 3352 O O . SER A 1 443 ? 17.659 22.598 -18.765 1.00 38.03 443 SER A O 1
ATOM 3354 N N . SER A 1 444 ? 16.285 22.120 -17.045 1.00 34.34 444 SER A N 1
ATOM 3355 C CA . SER A 1 444 ? 16.976 22.854 -15.977 1.00 34.34 444 SER A CA 1
ATOM 3356 C C . SER A 1 444 ? 16.370 22.516 -14.598 1.00 34.34 444 SER A C 1
ATOM 3358 O O . SER A 1 444 ? 15.158 22.285 -14.514 1.00 34.34 444 SER A O 1
ATOM 3360 N N . PRO A 1 445 ? 17.183 22.480 -13.524 1.00 34.84 445 PRO A N 1
ATOM 3361 C CA . PRO A 1 445 ? 16.721 22.377 -12.137 1.00 34.84 445 PRO A CA 1
ATOM 3362 C C . PRO A 1 445 ? 15.717 23.471 -11.766 1.00 34.84 445 PRO A C 1
ATOM 3364 O O . PRO A 1 445 ? 14.710 23.173 -11.134 1.00 34.84 445 PRO A O 1
ATOM 3367 N N . GLU A 1 446 ? 15.922 24.703 -12.238 1.00 34.53 446 GLU A N 1
ATOM 3368 C CA . GLU A 1 446 ? 15.054 25.835 -11.913 1.00 34.53 446 GLU A CA 1
ATOM 3369 C C . GLU A 1 446 ? 13.632 25.657 -12.452 1.00 34.53 446 GLU A C 1
ATOM 3371 O O . GLU A 1 446 ? 12.696 26.019 -11.763 1.00 34.53 446 GLU A O 1
ATOM 3376 N N . ALA A 1 447 ? 13.418 25.051 -13.627 1.00 36.06 447 ALA A N 1
ATOM 3377 C CA . ALA A 1 447 ? 12.063 24.877 -14.169 1.00 36.06 447 ALA A CA 1
ATOM 3378 C C . ALA A 1 447 ? 11.269 23.787 -13.429 1.00 36.06 447 ALA A C 1
ATOM 3380 O O . ALA A 1 447 ? 10.068 23.925 -13.219 1.00 36.06 447 ALA A O 1
ATOM 3381 N N . ALA A 1 448 ? 11.943 22.710 -13.013 1.00 35.28 448 ALA A N 1
ATOM 3382 C CA . ALA A 1 448 ? 11.322 21.631 -12.250 1.00 35.28 448 ALA A CA 1
ATOM 3383 C C . ALA A 1 448 ? 11.084 22.031 -10.787 1.00 35.28 448 ALA A C 1
ATOM 3385 O O . ALA A 1 448 ? 10.043 21.688 -10.237 1.00 35.28 448 ALA A O 1
ATOM 3386 N N . MET A 1 449 ? 12.013 22.777 -10.176 1.00 34.56 449 MET A N 1
ATOM 3387 C CA . MET A 1 449 ? 11.838 23.345 -8.837 1.00 34.56 449 MET A CA 1
ATOM 3388 C C . MET A 1 449 ? 10.819 24.481 -8.840 1.00 34.56 449 MET A C 1
ATOM 3390 O O . MET A 1 449 ? 10.037 24.555 -7.911 1.00 34.56 449 MET A O 1
ATOM 3394 N N . GLN A 1 450 ? 10.735 25.295 -9.895 1.00 38.78 450 GLN A N 1
ATOM 3395 C CA . GLN A 1 450 ? 9.715 26.335 -10.029 1.00 38.78 450 GLN A CA 1
ATOM 3396 C C . GLN A 1 450 ? 8.320 25.742 -10.258 1.00 38.78 450 GLN A C 1
ATOM 3398 O O . GLN A 1 450 ? 7.382 26.206 -9.628 1.00 38.78 450 GLN A O 1
ATOM 3403 N N . ASP A 1 451 ? 8.158 24.678 -11.054 1.00 37.34 451 ASP A N 1
ATOM 3404 C CA . ASP A 1 451 ? 6.866 23.979 -11.178 1.00 37.34 451 ASP A CA 1
ATOM 3405 C C . ASP A 1 451 ? 6.467 23.261 -9.877 1.00 37.34 451 ASP A C 1
ATOM 3407 O O . ASP A 1 451 ? 5.286 23.242 -9.523 1.00 37.34 451 ASP A O 1
ATOM 3411 N N . LEU A 1 452 ? 7.433 22.696 -9.138 1.00 35.38 452 LEU A N 1
ATOM 3412 C CA . LEU A 1 452 ? 7.175 22.063 -7.844 1.00 35.38 452 LEU A CA 1
ATOM 3413 C C . LEU A 1 452 ? 6.875 23.102 -6.760 1.00 35.38 452 LEU A C 1
ATOM 3415 O O . LEU A 1 452 ? 5.930 22.894 -6.019 1.00 35.38 452 LEU A O 1
ATOM 3419 N N . ALA A 1 453 ? 7.615 24.214 -6.712 1.00 37.34 453 ALA A N 1
ATOM 3420 C CA . ALA A 1 453 ? 7.421 25.342 -5.801 1.00 37.34 453 ALA A CA 1
ATOM 3421 C C . ALA A 1 453 ? 6.106 26.074 -6.085 1.00 37.34 453 ALA A C 1
ATOM 3423 O O . ALA A 1 453 ? 5.398 26.436 -5.154 1.00 37.34 453 ALA A O 1
ATOM 3424 N N . VAL A 1 454 ? 5.725 26.221 -7.359 1.00 39.84 454 VAL A N 1
ATOM 3425 C CA . VAL A 1 454 ? 4.404 26.718 -7.768 1.00 39.84 454 VAL A CA 1
ATOM 3426 C C . VAL A 1 454 ? 3.317 25.718 -7.375 1.00 39.84 454 VAL A C 1
ATOM 3428 O O . VAL A 1 454 ? 2.269 26.133 -6.901 1.00 39.84 454 VAL A O 1
ATOM 3431 N N . GLN A 1 455 ? 3.530 24.403 -7.498 1.00 36.91 455 GLN A N 1
ATOM 3432 C CA . GLN A 1 455 ? 2.548 23.408 -7.042 1.00 36.91 455 GLN A CA 1
ATOM 3433 C C . GLN A 1 455 ? 2.444 23.311 -5.516 1.00 36.91 455 GLN A C 1
ATOM 3435 O O . GLN A 1 455 ? 1.333 23.216 -5.008 1.00 36.91 455 GLN A O 1
ATOM 3440 N N . THR A 1 456 ? 3.549 23.353 -4.772 1.00 38.47 456 THR A N 1
ATOM 3441 C CA . THR A 1 456 ? 3.544 23.363 -3.303 1.00 38.47 456 THR A CA 1
ATOM 3442 C C . THR A 1 456 ? 3.045 24.692 -2.756 1.00 38.47 456 THR A C 1
ATOM 3444 O O . THR A 1 456 ? 2.324 24.676 -1.766 1.00 38.47 456 THR A O 1
ATOM 3447 N N . GLY A 1 457 ? 3.356 25.806 -3.423 1.00 41.06 457 GLY A N 1
ATOM 3448 C CA . GLY A 1 457 ? 2.794 27.129 -3.154 1.00 41.06 457 GLY A CA 1
ATOM 3449 C C . GLY A 1 457 ? 1.286 27.131 -3.371 1.00 41.06 457 GLY A C 1
ATOM 3450 O O . GLY A 1 457 ? 0.551 27.420 -2.442 1.00 41.06 457 GLY A O 1
ATOM 3451 N N . ASN A 1 458 ? 0.804 26.636 -4.517 1.00 43.97 458 ASN A N 1
ATOM 3452 C CA . ASN A 1 458 ? -0.631 26.499 -4.785 1.00 43.97 458 ASN A CA 1
ATOM 3453 C C . ASN A 1 458 ? -1.335 25.564 -3.787 1.00 43.97 458 ASN A C 1
ATOM 3455 O O . ASN A 1 458 ? -2.451 25.851 -3.374 1.00 43.97 458 ASN A O 1
ATOM 3459 N N . ILE A 1 459 ? -0.703 24.459 -3.372 1.00 42.78 459 ILE A N 1
ATOM 3460 C CA . ILE A 1 459 ? -1.256 23.553 -2.350 1.00 42.78 459 ILE A CA 1
ATOM 3461 C C . ILE A 1 459 ? -1.316 24.248 -0.991 1.00 42.78 459 ILE A C 1
ATOM 3463 O O . ILE A 1 459 ? -2.315 24.131 -0.286 1.00 42.78 459 ILE A O 1
ATOM 3467 N N . ALA A 1 460 ? -0.265 24.964 -0.606 1.00 48.97 460 ALA A N 1
ATOM 3468 C CA . ALA A 1 460 ? -0.233 25.682 0.655 1.00 48.97 460 ALA A CA 1
ATOM 3469 C C . ALA A 1 460 ? -1.193 26.884 0.645 1.00 48.97 460 ALA A C 1
ATOM 3471 O O . ALA A 1 460 ? -1.839 27.142 1.652 1.00 48.97 460 ALA A O 1
ATOM 3472 N N . ASP A 1 461 ? -1.393 27.543 -0.496 1.00 47.94 461 ASP A N 1
ATOM 3473 C CA . ASP A 1 461 ? -2.402 28.583 -0.698 1.00 47.94 461 ASP A CA 1
ATOM 3474 C C . ASP A 1 461 ? -3.827 28.019 -0.685 1.00 47.94 461 ASP A C 1
ATOM 3476 O O . ASP A 1 461 ? -4.720 28.643 -0.121 1.00 47.94 461 ASP A O 1
ATOM 3480 N N . GLU A 1 462 ? -4.061 26.822 -1.229 1.00 48.09 462 GLU A N 1
ATOM 3481 C CA . GLU A 1 462 ? -5.342 26.111 -1.112 1.00 48.09 462 GLU A CA 1
ATOM 3482 C C . GLU A 1 462 ? -5.632 25.696 0.337 1.00 48.09 462 GLU A C 1
ATOM 3484 O O . GLU A 1 462 ? -6.761 25.845 0.809 1.00 48.09 462 GLU A O 1
ATOM 3489 N N . VAL A 1 463 ? -4.616 25.230 1.069 1.00 47.25 463 VAL A N 1
ATOM 3490 C CA . VAL A 1 463 ? -4.720 24.918 2.503 1.00 47.25 463 VAL A CA 1
ATOM 3491 C C . VAL A 1 463 ? -4.968 26.188 3.318 1.00 47.25 463 VAL A C 1
ATOM 3493 O O . VAL A 1 463 ? -5.872 26.206 4.149 1.00 47.25 463 VAL A O 1
ATOM 3496 N N . ASN A 1 464 ? -4.239 27.271 3.049 1.00 56.78 464 ASN A N 1
ATOM 3497 C CA . ASN A 1 464 ? -4.407 28.554 3.729 1.00 56.78 464 ASN A CA 1
ATOM 3498 C C . ASN A 1 464 ? -5.763 29.195 3.404 1.00 56.78 464 ASN A C 1
ATOM 3500 O O . ASN A 1 464 ? -6.403 29.742 4.297 1.00 56.78 464 ASN A O 1
ATOM 3504 N N . ALA A 1 465 ? -6.253 29.077 2.167 1.00 52.06 465 ALA A N 1
ATOM 3505 C CA . ALA A 1 465 ? -7.590 29.523 1.784 1.00 52.06 465 ALA A CA 1
ATOM 3506 C C . ALA A 1 465 ? -8.690 28.728 2.502 1.00 52.06 465 ALA A C 1
ATOM 3508 O O . ALA A 1 465 ? -9.658 29.324 2.972 1.00 52.06 465 ALA A O 1
ATOM 3509 N N . ALA A 1 466 ? -8.525 27.409 2.650 1.00 48.38 466 ALA A N 1
ATOM 3510 C CA . ALA A 1 466 ? -9.446 26.576 3.422 1.00 48.38 466 ALA A CA 1
ATOM 3511 C C . ALA A 1 466 ? -9.423 26.923 4.924 1.00 48.38 466 ALA A C 1
ATOM 3513 O O . ALA A 1 466 ? -10.478 27.022 5.552 1.00 48.38 466 ALA A O 1
ATOM 3514 N N . SER A 1 467 ? -8.242 27.177 5.494 1.00 59.03 467 SER A N 1
ATOM 3515 C CA . SER A 1 467 ? -8.090 27.640 6.880 1.00 59.03 467 SER A CA 1
ATOM 3516 C C . SER A 1 467 ? -8.717 29.024 7.093 1.00 59.03 467 SER A C 1
ATOM 3518 O O . SER A 1 467 ? -9.405 29.241 8.091 1.00 59.03 467 SER A O 1
ATOM 3520 N N . LEU A 1 468 ? -8.565 29.949 6.136 1.00 62.69 468 LEU A N 1
ATOM 3521 C CA . LEU A 1 468 ? -9.244 31.249 6.153 1.00 62.69 468 LEU A CA 1
ATOM 3522 C C . LEU A 1 468 ? -10.765 31.098 6.047 1.00 62.69 468 LEU A C 1
ATOM 3524 O O . LEU A 1 468 ? -11.485 31.794 6.758 1.00 62.69 468 LEU A O 1
ATOM 3528 N N . GLU A 1 469 ? -11.269 30.180 5.219 1.00 60.03 469 GLU A N 1
ATOM 3529 C CA . GLU A 1 469 ? -12.703 29.882 5.125 1.00 60.03 469 GLU A CA 1
ATOM 3530 C C . GLU A 1 469 ? -13.255 29.350 6.461 1.00 60.03 469 GLU A C 1
ATOM 3532 O O . GLU A 1 469 ? -14.339 29.748 6.895 1.00 60.03 469 GLU A O 1
ATOM 3537 N N . ASP A 1 470 ? -12.495 28.512 7.168 1.00 56.97 470 ASP A N 1
ATOM 3538 C CA . ASP A 1 470 ? -12.845 28.050 8.515 1.00 56.97 470 ASP A CA 1
ATOM 3539 C C . ASP A 1 470 ? -12.832 29.195 9.543 1.00 56.97 470 ASP A C 1
ATOM 3541 O O . ASP A 1 470 ? -13.761 29.303 10.352 1.00 56.97 470 ASP A O 1
ATOM 3545 N N . GLY A 1 471 ? -11.868 30.115 9.453 1.00 64.69 471 GLY A N 1
ATOM 3546 C CA . GLY A 1 471 ? -11.845 31.344 10.251 1.00 64.69 471 GLY A CA 1
ATOM 3547 C C . GLY A 1 471 ? -13.053 32.250 9.976 1.00 64.69 471 GLY A C 1
ATOM 3548 O O . GLY A 1 471 ? -13.703 32.723 10.910 1.00 64.69 471 GLY A O 1
ATOM 3549 N N . VAL A 1 472 ? -13.414 32.440 8.704 1.00 64.94 472 VAL A N 1
ATOM 3550 C CA . VAL A 1 472 ? -14.603 33.193 8.265 1.00 64.94 472 VAL A CA 1
ATOM 3551 C C . VAL A 1 472 ? -15.877 32.547 8.809 1.00 64.94 472 VAL A C 1
ATOM 3553 O O . VAL A 1 472 ? -16.758 33.238 9.319 1.00 64.94 472 VAL A O 1
ATOM 3556 N N . ASN A 1 473 ? -15.984 31.219 8.776 1.00 62.72 473 ASN A N 1
ATOM 3557 C CA . ASN A 1 473 ? -17.136 30.502 9.324 1.00 62.72 473 ASN A CA 1
ATOM 3558 C C . ASN A 1 473 ? -17.241 30.637 10.854 1.00 62.72 473 ASN A C 1
ATOM 3560 O O . ASN A 1 473 ? -18.347 30.813 11.385 1.00 62.72 473 ASN A O 1
ATOM 3564 N N . ALA A 1 474 ? -16.113 30.608 11.569 1.00 61.72 474 ALA A N 1
ATOM 3565 C CA . ALA A 1 474 ? -16.072 30.853 13.011 1.00 61.72 474 ALA A CA 1
ATOM 3566 C C . ALA A 1 474 ? -16.517 32.287 13.350 1.00 61.72 474 ALA A C 1
ATOM 3568 O O . ALA A 1 474 ? -17.347 32.491 14.239 1.00 61.72 474 ALA A O 1
ATOM 3569 N N . MET A 1 475 ? -16.053 33.281 12.589 1.00 63.44 475 MET A N 1
ATOM 3570 C CA . MET A 1 475 ? -16.474 34.675 12.748 1.00 63.44 475 MET A CA 1
ATOM 3571 C C . MET A 1 475 ? -17.936 34.911 12.366 1.00 63.44 475 MET A C 1
ATOM 3573 O O . MET A 1 475 ? -18.628 35.656 13.056 1.00 63.44 475 MET A O 1
ATOM 3577 N N . ASN A 1 476 ? -18.441 34.243 11.327 1.00 59.66 476 ASN A N 1
ATOM 3578 C CA . ASN A 1 476 ? -19.858 34.267 10.962 1.00 59.66 476 ASN A CA 1
ATOM 3579 C C . ASN A 1 476 ? -20.726 33.724 12.104 1.00 59.66 476 ASN A C 1
ATOM 3581 O O . ASN A 1 476 ? -21.765 34.289 12.430 1.00 59.66 476 ASN A O 1
ATOM 3585 N N . THR A 1 477 ? -20.273 32.654 12.757 1.00 60.81 477 THR A N 1
ATOM 3586 C CA . THR A 1 477 ? -20.952 32.082 13.927 1.00 60.81 477 THR A CA 1
ATOM 3587 C C . THR A 1 477 ? -20.959 33.071 15.094 1.00 60.81 477 THR A C 1
ATOM 3589 O O . THR A 1 477 ? -22.005 33.310 15.694 1.00 60.81 477 THR A O 1
ATOM 3592 N N . THR A 1 478 ? -19.825 33.722 15.367 1.00 64.50 478 THR A N 1
ATOM 3593 C CA . THR A 1 478 ? -19.724 34.806 16.357 1.00 64.50 478 THR A CA 1
ATOM 3594 C C . THR A 1 478 ? -20.666 35.968 16.030 1.00 64.50 478 THR A C 1
ATOM 3596 O O . THR A 1 478 ? -21.385 36.443 16.906 1.00 64.50 478 THR A O 1
ATOM 3599 N N . MET A 1 479 ? -20.747 36.384 14.766 1.00 63.72 479 MET A N 1
ATOM 3600 C CA . MET A 1 479 ? -21.675 37.420 14.309 1.00 63.72 479 MET A CA 1
ATOM 3601 C C . MET A 1 479 ? -23.144 37.026 14.463 1.00 63.72 479 MET A C 1
ATOM 3603 O O . MET A 1 479 ? -23.953 37.856 14.869 1.00 63.72 479 MET A O 1
ATOM 3607 N N . GLN A 1 480 ? -23.503 35.781 14.152 1.00 56.66 480 GLN A N 1
ATOM 3608 C CA . GLN A 1 480 ? -24.865 35.272 14.334 1.00 56.66 480 GLN A CA 1
ATOM 3609 C C . GLN A 1 480 ? -25.260 35.232 15.809 1.00 56.66 480 GLN A C 1
ATOM 3611 O O . GLN A 1 480 ? -26.406 35.531 16.140 1.00 56.66 480 GLN A O 1
ATOM 3616 N N . GLU A 1 481 ? -24.319 34.901 16.691 1.00 60.66 481 GLU A N 1
ATOM 3617 C CA . GLU A 1 481 ? -24.537 34.930 18.135 1.00 60.66 481 GLU A CA 1
ATOM 3618 C C . GLU A 1 481 ? -24.722 36.367 18.634 1.00 60.66 481 GLU A C 1
ATOM 3620 O O . GLU A 1 481 ? -25.689 36.666 19.331 1.00 60.66 481 GLU A O 1
ATOM 3625 N N . LEU A 1 482 ? -23.873 37.296 18.189 1.00 61.62 482 LEU A N 1
ATOM 3626 C CA . LEU A 1 482 ? -24.003 38.721 18.498 1.00 61.62 482 LEU A CA 1
ATOM 3627 C C . LEU A 1 482 ? -25.305 39.318 17.946 1.00 61.62 482 LEU A C 1
ATOM 3629 O O . LEU A 1 482 ? -25.942 40.135 18.611 1.00 61.62 482 LEU A O 1
ATOM 3633 N N . ALA A 1 483 ? -25.759 38.872 16.773 1.00 59.34 483 ALA A N 1
ATOM 3634 C CA . ALA A 1 483 ? -27.000 39.332 16.159 1.00 59.34 483 ALA A CA 1
ATOM 3635 C C . ALA A 1 483 ? -28.245 39.031 17.019 1.00 59.34 483 ALA A C 1
ATOM 3637 O O . ALA A 1 483 ? -29.241 39.755 16.950 1.00 59.34 483 ALA A O 1
ATOM 3638 N N . GLN A 1 484 ? -28.194 38.010 17.882 1.00 62.78 484 GLN A N 1
ATOM 3639 C CA . GLN A 1 484 ? -29.285 37.701 18.817 1.00 62.78 484 GLN A CA 1
ATOM 3640 C C . GLN A 1 484 ? -29.493 38.805 19.863 1.00 62.78 484 GLN A C 1
ATOM 3642 O O . GLN A 1 484 ? -30.592 38.944 20.397 1.00 62.78 484 GLN A O 1
ATOM 3647 N N . TYR A 1 485 ? -28.471 39.629 20.099 1.00 71.38 485 TYR A N 1
ATOM 3648 C CA . TYR A 1 485 ? -28.483 40.733 21.056 1.00 71.38 485 TYR A CA 1
ATOM 3649 C C . TYR A 1 485 ? -28.749 42.097 20.400 1.00 71.38 485 TYR A C 1
ATOM 3651 O O . TYR A 1 485 ? -28.712 43.122 21.076 1.00 71.38 485 TYR A O 1
ATOM 3659 N N . MET A 1 486 ? -29.085 42.145 19.102 1.00 57.34 486 MET A N 1
ATOM 3660 C CA . MET A 1 486 ? -29.332 43.402 18.372 1.00 57.34 486 MET A CA 1
ATOM 3661 C C . MET A 1 486 ? -30.399 44.297 19.014 1.00 57.34 486 MET A C 1
ATOM 3663 O O . MET A 1 486 ? -30.310 45.517 18.911 1.00 57.34 486 MET A O 1
ATOM 3667 N N . SER A 1 487 ? -31.407 43.725 19.684 1.00 63.50 487 SER A N 1
ATOM 3668 C CA . SER A 1 487 ? -32.442 44.506 20.381 1.00 63.50 487 SER A CA 1
ATOM 3669 C C . SER A 1 487 ? -31.935 45.240 21.625 1.00 63.50 487 SER A C 1
ATOM 3671 O O . SER A 1 487 ? -32.625 46.128 22.125 1.00 63.50 487 SER A O 1
ATOM 3673 N N . GLU A 1 488 ? -30.768 44.849 22.131 1.00 73.75 488 GLU A N 1
ATOM 3674 C CA . GLU A 1 488 ? -30.125 45.389 23.334 1.00 73.75 488 GLU A CA 1
ATOM 3675 C C . GLU A 1 488 ? -28.944 46.312 22.986 1.00 73.75 488 GLU A C 1
ATOM 3677 O O . GLU A 1 488 ? -28.429 47.021 23.848 1.00 73.75 488 GLU A O 1
ATOM 3682 N N . MET A 1 489 ? -28.557 46.359 21.708 1.00 75.62 489 MET A N 1
ATOM 3683 C CA . MET A 1 489 ? -27.468 47.187 21.199 1.00 75.62 489 MET A CA 1
ATOM 3684 C C . MET A 1 489 ? -27.899 48.640 20.965 1.00 75.62 489 MET A C 1
ATOM 3686 O O . MET A 1 489 ? -29.008 48.943 20.519 1.00 75.62 489 MET A O 1
ATOM 3690 N N . SER A 1 490 ? -26.975 49.563 21.214 1.00 82.44 490 SER A N 1
ATOM 3691 C CA . SER A 1 490 ? -27.080 50.954 20.775 1.00 82.44 490 SER A CA 1
ATOM 3692 C C . SER A 1 490 ? -26.960 51.076 19.250 1.00 82.44 490 SER A C 1
ATOM 3694 O O . SER A 1 490 ? -26.434 50.197 18.569 1.00 82.44 490 SER A O 1
ATOM 3696 N N . GLN A 1 491 ? -27.403 52.209 18.699 1.00 68.06 491 GLN A N 1
ATOM 3697 C CA . GLN A 1 491 ? -27.292 52.480 17.261 1.00 68.06 491 GLN A CA 1
ATOM 3698 C C . GLN A 1 491 ? -25.834 52.446 16.762 1.00 68.06 491 GLN A C 1
ATOM 3700 O O . GLN A 1 491 ? -25.575 52.000 15.642 1.00 68.06 491 GLN A O 1
ATOM 3705 N N . ASP A 1 492 ? -24.889 52.879 17.598 1.00 74.06 492 ASP A N 1
ATOM 3706 C CA . ASP A 1 492 ? -23.460 52.860 17.277 1.00 74.06 492 ASP A CA 1
ATOM 3707 C C . ASP A 1 492 ? -22.925 51.417 17.231 1.00 74.06 492 ASP A C 1
ATOM 3709 O O . ASP A 1 492 ? -22.190 51.067 16.311 1.00 74.06 492 ASP A O 1
ATOM 3713 N N . GLN A 1 493 ? -23.369 50.548 18.147 1.00 70.81 493 GLN A N 1
ATOM 3714 C CA . GLN A 1 493 ? -23.033 49.117 18.149 1.00 70.81 493 GLN A CA 1
ATOM 3715 C C . GLN A 1 493 ? -23.633 48.378 16.945 1.00 70.81 493 GLN A C 1
ATOM 3717 O O . GLN A 1 493 ? -22.950 47.579 16.312 1.00 70.81 493 GLN A O 1
ATOM 3722 N N . LEU A 1 494 ? -24.875 48.680 16.561 1.00 57.62 494 LEU A N 1
ATOM 3723 C CA . LEU A 1 494 ? -25.482 48.103 15.355 1.00 57.62 494 LEU A CA 1
ATOM 3724 C C . LEU A 1 494 ? -24.719 48.496 14.082 1.00 57.62 494 LEU A C 1
ATOM 3726 O O . LEU A 1 494 ? -24.513 47.661 13.207 1.00 57.62 494 LEU A O 1
ATOM 3730 N N . THR A 1 495 ? -24.249 49.745 14.012 1.00 66.50 495 THR A N 1
ATOM 3731 C CA . THR A 1 495 ? -23.430 50.235 12.891 1.00 66.50 495 THR A CA 1
ATOM 3732 C C . THR A 1 495 ? -22.066 49.534 12.847 1.00 66.50 495 THR A C 1
ATOM 3734 O O . THR A 1 495 ? -21.569 49.215 11.769 1.00 66.50 495 THR A O 1
ATOM 3737 N N . GLN A 1 496 ? -21.464 49.254 14.008 1.00 68.75 496 GLN A N 1
ATOM 3738 C CA . GLN A 1 496 ? -20.218 48.486 14.104 1.00 68.75 496 GLN A CA 1
ATOM 3739 C C . GLN A 1 496 ? -20.409 47.023 13.685 1.00 68.75 496 GLN A C 1
ATOM 3741 O O . GLN A 1 496 ? -19.609 46.517 12.903 1.00 68.75 496 GLN A O 1
ATOM 3746 N N . LEU A 1 497 ? -21.486 46.366 14.130 1.00 63.53 497 LEU A N 1
ATOM 3747 C CA . LEU A 1 497 ? -21.806 44.988 13.746 1.00 63.53 497 LEU A CA 1
ATOM 3748 C C . LEU A 1 497 ? -22.071 44.857 12.237 1.00 63.53 497 LEU A C 1
ATOM 3750 O O . LEU A 1 497 ? -21.610 43.904 11.614 1.00 63.53 497 LEU A O 1
ATOM 3754 N N . GLU A 1 498 ? -22.766 45.825 11.632 1.00 58.69 498 GLU A N 1
ATOM 3755 C CA . GLU A 1 498 ? -22.972 45.885 10.177 1.00 58.69 498 GLU A CA 1
ATOM 3756 C C . GLU A 1 498 ? -21.646 46.091 9.424 1.00 58.69 498 GLU A C 1
ATOM 3758 O O . GLU A 1 498 ? -21.410 45.442 8.405 1.00 58.69 498 GLU A O 1
ATOM 3763 N N . GLY A 1 499 ? -20.743 46.921 9.960 1.00 65.06 499 GLY A N 1
ATOM 3764 C CA . GLY A 1 499 ? -19.389 47.105 9.427 1.00 65.06 499 GLY A CA 1
ATOM 3765 C C . GLY A 1 499 ? -18.549 45.823 9.450 1.00 65.06 499 GLY A C 1
ATOM 3766 O O . GLY A 1 499 ? -17.944 45.478 8.436 1.00 65.06 499 GLY A O 1
ATOM 3767 N N . LEU A 1 500 ? -18.572 45.083 10.565 1.00 66.50 500 LEU A N 1
ATOM 3768 C CA . LEU A 1 500 ? -17.909 43.776 10.689 1.00 66.50 500 LEU A CA 1
ATOM 3769 C C . LEU A 1 500 ? -18.519 42.744 9.727 1.00 66.50 500 LEU A C 1
ATOM 3771 O O . LEU A 1 500 ? -17.797 41.949 9.133 1.00 66.50 500 LEU A O 1
ATOM 3775 N N . GLY A 1 501 ? -19.837 42.797 9.512 1.00 58.56 501 GLY A N 1
ATOM 3776 C CA . GLY A 1 501 ? -20.526 41.954 8.532 1.00 58.56 501 GLY A CA 1
ATOM 3777 C C . GLY A 1 501 ? -20.128 42.230 7.092 1.00 58.56 501 GLY A C 1
ATOM 3778 O O . GLY A 1 501 ? -19.927 41.286 6.331 1.00 58.56 501 GLY A O 1
ATOM 3779 N N . GLY A 1 502 ? -19.960 43.504 6.733 1.00 59.84 502 GLY A N 1
ATOM 3780 C CA . GLY A 1 502 ? -19.424 43.898 5.431 1.00 59.84 502 GLY A CA 1
ATOM 3781 C C . GLY A 1 502 ? -18.004 43.374 5.222 1.00 59.84 502 GLY A C 1
ATOM 3782 O O . GLY A 1 502 ? -17.731 42.741 4.209 1.00 59.84 502 GLY A O 1
ATOM 3783 N N . GLN A 1 503 ? -17.132 43.539 6.220 1.00 70.81 503 GLN A N 1
ATOM 3784 C CA . GLN A 1 503 ? -15.753 43.043 6.172 1.00 70.81 503 GLN A CA 1
ATOM 3785 C C . GLN A 1 503 ? -15.681 41.513 6.058 1.00 70.81 503 GLN A C 1
ATOM 3787 O O . GLN A 1 503 ? -14.938 40.997 5.229 1.00 70.81 503 GLN A O 1
ATOM 3792 N N . LEU A 1 504 ? -16.486 40.779 6.832 1.00 63.00 504 LEU A N 1
ATOM 3793 C CA . LEU A 1 504 ? -16.563 39.319 6.750 1.00 63.00 504 LEU A CA 1
ATOM 3794 C C . LEU A 1 504 ? -17.035 38.849 5.365 1.00 63.00 504 LEU A C 1
ATOM 3796 O O . LEU A 1 504 ? -16.494 37.897 4.802 1.00 63.00 504 LEU A O 1
ATOM 3800 N N . GLN A 1 505 ? -18.035 39.532 4.806 1.00 60.50 505 GLN A N 1
ATOM 3801 C CA . GLN A 1 505 ? -18.548 39.244 3.472 1.00 60.50 505 GLN A CA 1
ATOM 3802 C C . GLN A 1 505 ? -17.512 39.551 2.382 1.00 60.50 505 GLN A C 1
ATOM 3804 O O . GLN A 1 505 ? -17.415 38.799 1.412 1.00 60.50 505 GLN A O 1
ATOM 3809 N N . ASP A 1 506 ? -16.727 40.616 2.537 1.00 73.94 506 ASP A N 1
ATOM 3810 C CA . ASP A 1 506 ? -15.650 40.968 1.611 1.00 73.94 506 ASP A CA 1
ATOM 3811 C C . ASP A 1 506 ? -14.544 39.903 1.613 1.00 73.94 506 ASP A C 1
ATOM 3813 O O . ASP A 1 506 ? -14.140 39.457 0.536 1.00 73.94 506 ASP A O 1
ATOM 3817 N N . VAL A 1 507 ? -14.149 39.400 2.792 1.00 68.44 507 VAL A N 1
ATOM 3818 C CA . VAL A 1 507 ? -13.191 38.284 2.922 1.00 68.44 507 VAL A CA 1
ATOM 3819 C C . VAL A 1 507 ? -13.728 37.018 2.255 1.00 68.44 507 VAL A C 1
ATOM 3821 O O . VAL A 1 507 ? -13.040 36.388 1.447 1.00 68.44 507 VAL A O 1
ATOM 3824 N N . GLN A 1 508 ? -14.986 36.663 2.528 1.00 60.66 508 GLN A N 1
ATOM 3825 C CA . GLN A 1 508 ? -15.621 35.484 1.939 1.00 60.66 508 GLN A CA 1
ATOM 3826 C C . GLN A 1 508 ? -15.720 35.585 0.410 1.00 60.66 508 GLN A C 1
ATOM 3828 O O . GLN A 1 508 ? -15.459 34.612 -0.303 1.00 60.66 508 GLN A O 1
ATOM 3833 N N . ASN A 1 509 ? -16.085 36.758 -0.110 1.00 63.72 509 ASN A N 1
ATOM 3834 C CA . ASN A 1 509 ? -16.174 37.003 -1.545 1.00 63.72 509 ASN A CA 1
ATOM 3835 C C . ASN A 1 509 ? -14.796 36.965 -2.209 1.00 63.72 509 ASN A C 1
ATOM 3837 O O . ASN A 1 509 ? -14.687 36.451 -3.321 1.00 63.72 509 ASN A O 1
ATOM 3841 N N . ALA A 1 510 ? -13.758 37.493 -1.559 1.00 73.00 510 ALA A N 1
ATOM 3842 C CA . ALA A 1 510 ? -12.397 37.450 -2.078 1.00 73.00 510 ALA A CA 1
ATOM 3843 C C . ALA A 1 510 ? -11.914 35.999 -2.219 1.00 73.00 510 ALA A C 1
ATOM 3845 O O . ALA A 1 510 ? -11.490 35.611 -3.305 1.00 73.00 510 ALA A O 1
ATOM 3846 N N . LEU A 1 511 ? -12.092 35.176 -1.178 1.00 63.00 511 LEU A N 1
ATOM 3847 C CA . LEU A 1 511 ? -11.734 33.751 -1.195 1.00 63.00 511 LEU A CA 1
ATOM 3848 C C . LEU A 1 511 ? -12.551 32.956 -2.223 1.00 63.00 511 LEU A C 1
ATOM 3850 O O . LEU A 1 511 ? -11.993 32.187 -2.997 1.00 63.00 511 LEU A O 1
ATOM 3854 N N . THR A 1 512 ? -13.865 33.185 -2.295 1.00 63.09 512 THR A N 1
ATOM 3855 C CA . THR A 1 512 ? -14.758 32.459 -3.222 1.00 63.09 512 THR A CA 1
ATOM 3856 C C . THR A 1 512 ? -14.481 32.798 -4.690 1.00 63.09 512 THR A C 1
ATOM 3858 O O . THR A 1 512 ? -14.673 31.960 -5.571 1.00 63.09 512 THR A O 1
ATOM 3861 N N . ASN A 1 513 ? -14.058 34.034 -4.971 1.00 71.44 513 ASN A N 1
ATOM 3862 C CA . ASN A 1 513 ? -13.748 34.489 -6.327 1.00 71.44 513 ASN A CA 1
ATOM 3863 C C . ASN A 1 513 ? -12.272 34.293 -6.701 1.00 71.44 513 ASN A C 1
ATOM 3865 O O . ASN A 1 513 ? -11.890 34.623 -7.828 1.00 71.44 513 ASN A O 1
ATOM 3869 N N . ALA A 1 514 ? -11.450 33.767 -5.789 1.00 60.09 514 ALA A N 1
ATOM 3870 C CA . ALA A 1 514 ? -10.059 33.471 -6.067 1.00 60.09 514 ALA A CA 1
ATOM 3871 C C . ALA A 1 514 ? -9.955 32.354 -7.111 1.00 60.09 514 ALA A C 1
ATOM 3873 O O . ALA A 1 514 ? -10.523 31.272 -6.980 1.00 60.09 514 ALA A O 1
ATOM 3874 N N . THR A 1 515 ? -9.208 32.626 -8.172 1.00 63.34 515 THR A N 1
ATOM 3875 C CA . THR A 1 515 ? -8.758 31.603 -9.117 1.00 63.34 515 THR A CA 1
ATOM 3876 C C . THR A 1 515 ? -7.413 31.052 -8.663 1.00 63.34 515 THR A C 1
ATOM 3878 O O . THR A 1 515 ? -6.710 31.719 -7.909 1.00 63.34 515 THR A O 1
ATOM 3881 N N . SER A 1 516 ? -7.004 29.888 -9.170 1.00 57.03 516 SER A N 1
ATOM 3882 C CA . SER A 1 516 ? -5.679 29.325 -8.875 1.00 57.03 516 SER A CA 1
ATOM 3883 C C . SER A 1 516 ? -4.526 30.297 -9.177 1.00 57.03 516 SER A C 1
ATOM 3885 O O . SER A 1 516 ? -3.511 30.250 -8.504 1.00 57.03 516 SER A O 1
ATOM 3887 N N . GLU A 1 517 ? -4.686 31.216 -10.139 1.00 58.09 517 GLU A N 1
ATOM 3888 C CA . GLU A 1 517 ? -3.672 32.234 -10.473 1.00 58.09 517 GLU A CA 1
ATOM 3889 C C . GLU A 1 517 ? -3.633 33.414 -9.486 1.00 58.09 517 GLU A C 1
ATOM 3891 O O . GLU A 1 517 ? -2.644 34.137 -9.424 1.00 58.09 517 GLU A O 1
ATOM 3896 N N . THR A 1 518 ? -4.709 33.639 -8.729 1.00 72.94 518 THR A N 1
ATOM 3897 C CA . THR A 1 518 ? -4.858 34.785 -7.814 1.00 72.94 518 THR A CA 1
ATOM 3898 C C . THR A 1 518 ? -4.910 34.370 -6.347 1.00 72.94 518 THR A C 1
ATOM 3900 O O . THR A 1 518 ? -4.989 35.233 -5.477 1.00 72.94 518 THR A O 1
ATOM 3903 N N . LEU A 1 519 ? -4.924 33.064 -6.067 1.00 68.56 519 LEU A N 1
ATOM 3904 C CA . LEU A 1 519 ? -5.189 32.512 -4.743 1.00 68.56 519 LEU A CA 1
ATOM 3905 C C . LEU A 1 519 ? -4.161 32.979 -3.716 1.00 68.56 519 LEU A C 1
ATOM 3907 O O . LEU A 1 519 ? -4.559 33.453 -2.661 1.00 68.56 519 LEU A O 1
ATOM 3911 N N . HIS A 1 520 ? -2.877 32.957 -4.070 1.00 75.06 520 HIS A N 1
ATOM 3912 C CA . HIS A 1 520 ? -1.788 33.421 -3.213 1.00 75.06 520 HIS A CA 1
ATOM 3913 C C . HIS A 1 520 ? -1.989 34.859 -2.714 1.00 75.06 520 HIS A C 1
ATOM 3915 O O . HIS A 1 520 ? -2.027 35.132 -1.514 1.00 75.06 520 HIS A O 1
ATOM 3921 N N . THR A 1 521 ? -2.188 35.791 -3.650 1.00 80.81 521 THR A N 1
ATOM 3922 C CA . THR A 1 521 ? -2.403 37.209 -3.338 1.00 80.81 521 THR A CA 1
ATOM 3923 C C . THR A 1 521 ? -3.672 37.404 -2.519 1.00 80.81 521 THR A C 1
ATOM 3925 O O . THR A 1 521 ? -3.665 38.147 -1.542 1.00 80.81 521 THR A O 1
ATOM 3928 N N . VAL A 1 522 ? -4.749 36.696 -2.872 1.00 80.38 522 VAL A N 1
ATOM 3929 C CA . VAL A 1 522 ? -6.003 36.754 -2.117 1.00 80.38 522 VAL A CA 1
ATOM 3930 C C . VAL A 1 522 ? -5.794 36.261 -0.687 1.00 80.38 522 VAL A C 1
ATOM 3932 O O . VAL A 1 522 ? -6.243 36.929 0.238 1.00 80.38 522 VAL A O 1
ATOM 3935 N N . VAL A 1 523 ? -5.097 35.143 -0.485 1.00 74.94 523 VAL A N 1
ATOM 3936 C CA . VAL A 1 523 ? -4.792 34.588 0.840 1.00 74.94 523 VAL A CA 1
ATOM 3937 C C . VAL A 1 523 ? -3.977 35.584 1.667 1.00 74.94 523 VAL A C 1
ATOM 3939 O O . VAL A 1 523 ? -4.365 35.874 2.795 1.00 74.94 523 VAL A O 1
ATOM 3942 N N . GLN A 1 524 ? -2.911 36.174 1.116 1.00 81.06 524 GLN A N 1
ATOM 3943 C CA . GLN A 1 524 ? -2.103 37.180 1.821 1.00 81.06 524 GLN A CA 1
ATOM 3944 C C . GLN A 1 524 ? -2.924 38.407 2.241 1.00 81.06 524 GLN A C 1
ATOM 3946 O O . GLN A 1 524 ? -2.871 38.835 3.396 1.00 81.06 524 GLN A O 1
ATOM 3951 N N . GLU A 1 525 ? -3.725 38.953 1.325 1.00 85.50 525 GLU A N 1
ATOM 3952 C CA . GLU A 1 525 ? -4.595 40.096 1.616 1.00 85.50 525 GLU A CA 1
ATOM 3953 C C . GLU A 1 525 ? -5.659 39.741 2.666 1.00 85.50 525 GLU A C 1
ATOM 3955 O O . GLU A 1 525 ? -5.941 40.534 3.571 1.00 85.50 525 GLU A O 1
ATOM 3960 N N . GLN A 1 526 ? -6.219 38.531 2.589 1.00 87.31 526 GLN A N 1
ATOM 3961 C CA . GLN A 1 526 ? -7.280 38.084 3.487 1.00 87.31 526 GLN A CA 1
ATOM 3962 C C . GLN A 1 526 ? -6.780 37.709 4.882 1.00 87.31 526 GLN A C 1
ATOM 3964 O O . GLN A 1 526 ? -7.540 37.863 5.832 1.00 87.31 526 GLN A O 1
ATOM 3969 N N . VAL A 1 527 ? -5.517 37.310 5.059 1.00 82.12 527 VAL A N 1
ATOM 3970 C CA . VAL A 1 527 ? -4.917 37.143 6.397 1.00 82.12 527 VAL A CA 1
ATOM 3971 C C . VAL A 1 527 ? -4.938 38.462 7.164 1.00 82.12 527 VAL A C 1
ATOM 3973 O O . VAL A 1 527 ? -5.341 38.504 8.328 1.00 82.12 527 VAL A O 1
ATOM 3976 N N . GLN A 1 528 ? -4.545 39.564 6.520 1.00 83.81 528 GLN A N 1
ATOM 3977 C CA . GLN A 1 528 ? -4.574 40.873 7.171 1.00 83.81 528 GLN A CA 1
ATOM 3978 C C . GLN A 1 528 ? -6.012 41.340 7.421 1.00 83.81 528 GLN A C 1
ATOM 3980 O O . GLN A 1 528 ? -6.319 41.799 8.521 1.00 83.81 528 GLN A O 1
ATOM 3985 N N . ALA A 1 529 ? -6.908 41.152 6.448 1.00 83.75 529 ALA A N 1
ATOM 3986 C CA . ALA A 1 529 ? -8.322 41.474 6.618 1.00 83.75 529 ALA A CA 1
ATOM 3987 C C . ALA A 1 529 ? -8.964 40.670 7.764 1.00 83.75 529 ALA A C 1
ATOM 3989 O O . ALA A 1 529 ? -9.743 41.222 8.538 1.00 83.75 529 ALA A O 1
ATOM 3990 N N . MET A 1 530 ? -8.585 39.401 7.937 1.00 81.31 530 MET A N 1
ATOM 3991 C CA . MET A 1 530 ? -9.027 38.554 9.047 1.00 81.31 530 MET A CA 1
ATOM 3992 C C . MET A 1 530 ? -8.463 39.005 10.396 1.00 81.31 530 MET A C 1
ATOM 3994 O O . MET A 1 530 ? -9.183 38.967 11.389 1.00 81.31 530 MET A O 1
ATOM 3998 N N . LYS A 1 531 ? -7.218 39.483 10.473 1.00 83.88 531 LYS A N 1
ATOM 3999 C CA . LYS A 1 531 ? -6.681 40.086 11.710 1.00 83.88 531 LYS A CA 1
ATOM 4000 C C . LYS A 1 531 ? -7.413 41.367 12.088 1.00 83.88 531 LYS A C 1
ATOM 4002 O O . LYS A 1 531 ? -7.731 41.572 13.260 1.00 83.88 531 LYS A O 1
ATOM 4007 N N . ASP A 1 532 ? -7.692 42.213 11.104 1.00 86.00 532 ASP A N 1
ATOM 4008 C CA . ASP A 1 532 ? -8.416 43.465 11.312 1.00 86.00 532 ASP A CA 1
ATOM 4009 C C . ASP A 1 532 ? -9.859 43.185 11.749 1.00 86.00 532 ASP A C 1
ATOM 4011 O O . ASP A 1 532 ? -10.357 43.804 12.691 1.00 86.00 532 ASP A O 1
ATOM 4015 N N . LEU A 1 533 ? -10.497 42.193 11.123 1.00 80.00 533 LEU A N 1
ATOM 4016 C CA . LEU A 1 533 ? -11.830 41.719 11.473 1.00 80.00 533 LEU A CA 1
ATOM 4017 C C . LEU A 1 533 ? -11.865 41.093 12.871 1.00 80.00 533 LEU A C 1
ATOM 4019 O O . LEU A 1 533 ? -12.770 41.391 13.645 1.00 80.00 533 LEU A O 1
ATOM 4023 N N . HIS A 1 534 ? -10.858 40.291 13.229 1.00 82.88 534 HIS A N 1
ATOM 4024 C CA . HIS A 1 534 ? -10.685 39.731 14.572 1.00 82.88 534 HIS A CA 1
ATOM 4025 C C . HIS A 1 534 ? -10.550 40.838 15.623 1.00 82.88 534 HIS A C 1
ATOM 4027 O O . HIS A 1 534 ? -11.290 40.861 16.599 1.00 82.88 534 HIS A O 1
ATOM 4033 N N . SER A 1 535 ? -9.658 41.803 15.394 1.00 86.75 535 SER A N 1
ATOM 4034 C CA . SER A 1 535 ? -9.443 42.951 16.286 1.00 86.75 535 SER A CA 1
ATOM 4035 C C . SER A 1 535 ? -10.703 43.816 16.433 1.00 86.75 535 SER A C 1
ATOM 4037 O O . SER A 1 535 ? -11.066 44.236 17.536 1.00 86.75 535 SER A O 1
ATOM 4039 N N . GLY A 1 536 ? -11.420 44.040 15.328 1.00 84.62 536 GLY A N 1
ATOM 4040 C CA . GLY A 1 536 ? -12.710 44.724 15.328 1.00 84.62 536 GLY A CA 1
ATOM 4041 C C . GLY A 1 536 ? -13.783 43.952 16.099 1.00 84.62 536 GLY A C 1
ATOM 4042 O O . GLY A 1 536 ? -14.552 44.559 16.846 1.00 84.62 536 GLY A O 1
ATOM 4043 N N . MET A 1 537 ? -13.800 42.624 15.971 1.00 81.06 537 MET A N 1
ATOM 4044 C CA . MET A 1 537 ? -14.703 41.741 16.705 1.00 81.06 537 MET A CA 1
ATOM 4045 C C . MET A 1 537 ? -14.398 41.746 18.204 1.00 81.06 537 MET A C 1
ATOM 4047 O O . MET A 1 537 ? -15.325 41.873 18.995 1.00 81.06 537 MET A O 1
ATOM 4051 N N . ASP A 1 538 ? -13.127 41.685 18.607 1.00 83.81 538 ASP A N 1
ATOM 4052 C CA . ASP A 1 538 ? -12.704 41.779 20.012 1.00 83.81 538 ASP A CA 1
ATOM 4053 C C . ASP A 1 538 ? -13.177 43.096 20.639 1.00 83.81 538 ASP A C 1
ATOM 4055 O O . ASP A 1 538 ? -13.847 43.095 21.673 1.00 83.81 538 ASP A O 1
ATOM 4059 N N . GLY A 1 539 ? -12.923 44.222 19.962 1.00 85.62 539 GLY A N 1
ATOM 4060 C CA . GLY A 1 539 ? -13.382 45.532 20.424 1.00 85.62 539 GLY A CA 1
ATOM 4061 C C . GLY A 1 539 ? -14.908 45.641 20.498 1.00 85.62 539 GLY A C 1
ATOM 4062 O O . GLY A 1 539 ? -15.451 46.269 21.412 1.00 85.62 539 GLY A O 1
ATOM 4063 N N . PHE A 1 540 ? -15.617 45.004 19.564 1.00 83.62 540 PHE A N 1
ATOM 4064 C CA . PHE A 1 540 ? -17.074 44.969 19.573 1.00 83.62 540 PHE A CA 1
ATOM 4065 C C . PHE A 1 540 ? -17.624 44.113 20.718 1.00 83.62 540 PHE A C 1
ATOM 4067 O O . PHE A 1 540 ? -18.505 44.576 21.445 1.00 83.62 540 PHE A O 1
ATOM 4074 N N . VAL A 1 541 ? -17.080 42.912 20.922 1.00 83.88 541 VAL A N 1
ATOM 4075 C CA . VAL A 1 541 ? -17.440 41.987 22.008 1.00 83.88 541 VAL A CA 1
ATOM 4076 C C . VAL A 1 541 ? -17.225 42.640 23.367 1.00 83.88 541 VAL A C 1
ATOM 4078 O O . VAL A 1 541 ? -18.123 42.590 24.207 1.00 83.88 541 VAL A O 1
ATOM 4081 N N . ASP A 1 542 ? -16.106 43.338 23.562 1.00 85.88 542 ASP A N 1
ATOM 4082 C CA . ASP A 1 542 ? -15.851 44.114 24.778 1.00 85.88 542 ASP A CA 1
ATOM 4083 C C . ASP A 1 542 ? -16.932 45.179 25.003 1.00 85.88 542 ASP A C 1
ATOM 4085 O O . ASP A 1 542 ? -17.418 45.351 26.126 1.00 85.88 542 ASP A O 1
ATOM 4089 N N . SER A 1 543 ? -17.376 45.845 23.931 1.00 84.31 543 SER A N 1
ATOM 4090 C CA . SER A 1 543 ? -18.415 46.878 23.998 1.00 84.31 543 SER A CA 1
ATOM 4091 C C . SER A 1 543 ? -19.809 46.339 24.345 1.00 84.31 543 SER A C 1
ATOM 4093 O O . SER A 1 543 ? -20.616 47.077 24.909 1.00 84.31 543 SER A O 1
ATOM 4095 N N . VAL A 1 544 ? -20.107 45.075 24.018 1.00 81.81 544 VAL A N 1
ATOM 4096 C CA . VAL A 1 544 ? -21.409 44.431 24.290 1.00 81.81 544 VAL A CA 1
ATOM 4097 C C . VAL A 1 544 ? -21.355 43.433 25.449 1.00 81.81 544 VAL A C 1
ATOM 4099 O O . VAL A 1 544 ? -22.375 42.839 25.794 1.00 81.81 544 VAL A O 1
ATOM 4102 N N . SER A 1 545 ? -20.190 43.269 26.079 1.00 81.69 545 SER A N 1
ATOM 4103 C CA . SER A 1 545 ? -19.912 42.255 27.105 1.00 81.69 545 SER A CA 1
ATOM 4104 C C . SER A 1 545 ? -20.878 42.278 28.294 1.00 81.69 545 SER A C 1
ATOM 4106 O O . SER A 1 545 ? -21.207 41.224 28.835 1.00 81.69 545 SER A O 1
ATOM 4108 N N . GLU A 1 546 ? -21.404 43.450 28.662 1.00 80.25 546 GLU A N 1
ATOM 4109 C CA . GLU A 1 546 ? -22.402 43.600 29.732 1.00 80.25 546 GLU A CA 1
ATOM 4110 C C . GLU A 1 546 ? -23.782 43.017 29.375 1.00 80.25 546 GLU A C 1
ATOM 4112 O O . GLU A 1 546 ? -24.577 42.735 30.271 1.00 80.25 546 GLU A O 1
ATOM 4117 N N . SER A 1 547 ? -24.068 42.834 28.082 1.00 74.81 547 SER A N 1
ATOM 4118 C CA . SER A 1 547 ? -25.338 42.302 27.556 1.00 74.81 547 SER A CA 1
ATOM 4119 C C . SER A 1 547 ? -25.239 40.831 27.132 1.00 74.81 547 SER A C 1
ATOM 4121 O O . SER A 1 547 ? -26.253 40.179 26.896 1.00 74.81 547 SER A O 1
ATOM 4123 N N . LEU A 1 548 ? -24.026 40.273 27.059 1.00 77.44 548 LEU A N 1
ATOM 4124 C CA . LEU A 1 548 ? -23.820 38.881 26.670 1.00 77.44 548 LEU A CA 1
ATOM 4125 C C . LEU A 1 548 ? -24.176 37.920 27.803 1.00 77.44 548 LEU A C 1
ATOM 4127 O O . LEU A 1 548 ? -23.837 38.120 28.973 1.00 77.44 548 LEU A O 1
ATOM 4131 N N . SER A 1 549 ? -24.803 36.800 27.444 1.00 79.25 549 SER A N 1
ATOM 4132 C CA . SER A 1 549 ? -24.882 35.679 28.375 1.00 79.25 549 SER A CA 1
ATOM 4133 C C . SER A 1 549 ? -23.483 35.097 28.610 1.00 79.25 549 SER A C 1
ATOM 4135 O O . SER A 1 549 ? -22.636 35.106 27.717 1.00 79.25 549 SER A O 1
ATOM 4137 N N . ALA A 1 550 ? -23.240 34.522 29.791 1.00 73.31 550 ALA A N 1
ATOM 4138 C CA . ALA A 1 550 ? -21.970 33.848 30.082 1.00 73.31 550 ALA A CA 1
ATOM 4139 C C . ALA A 1 550 ? -21.665 32.704 29.092 1.00 73.31 550 ALA A C 1
ATOM 4141 O O . ALA A 1 550 ? -20.505 32.413 28.820 1.00 73.31 550 ALA A O 1
ATOM 4142 N N . GLN A 1 551 ? -22.707 32.069 28.543 1.00 61.22 551 GLN A N 1
ATOM 4143 C CA . GLN A 1 551 ? -22.577 31.007 27.549 1.00 61.22 551 GLN A CA 1
ATOM 4144 C C . GLN A 1 551 ? -22.159 31.559 26.179 1.00 61.22 551 GLN A C 1
ATOM 4146 O O . GLN A 1 551 ? -21.276 30.991 25.541 1.00 61.22 551 GLN A O 1
ATOM 4151 N N . SER A 1 552 ? -22.751 32.675 25.752 1.00 62.12 552 SER A N 1
ATOM 4152 C CA . SER A 1 552 ? -22.410 33.357 24.500 1.00 62.12 552 SER A CA 1
ATOM 4153 C C . SER A 1 552 ? -21.011 33.967 24.572 1.00 62.12 552 SER A C 1
ATOM 4155 O O . SER A 1 552 ? -20.237 33.818 23.638 1.00 62.12 552 SER A O 1
ATOM 4157 N N . ALA A 1 553 ? -20.638 34.560 25.711 1.00 72.38 553 ALA A N 1
ATOM 4158 C CA . ALA A 1 553 ? -19.298 35.100 25.937 1.00 72.38 553 ALA A CA 1
ATOM 4159 C C . ALA A 1 553 ? -18.200 34.023 25.831 1.00 72.38 553 ALA A C 1
ATOM 4161 O O . ALA A 1 553 ? -17.165 34.260 25.213 1.00 72.38 553 ALA A O 1
ATOM 4162 N N . GLU A 1 554 ? -18.434 32.827 26.380 1.00 69.38 554 GLU A N 1
ATOM 4163 C CA . GLU A 1 554 ? -17.481 31.714 26.281 1.00 69.38 554 GLU A CA 1
ATOM 4164 C C . GLU A 1 554 ? -17.384 31.163 24.848 1.00 69.38 554 GLU A C 1
ATOM 4166 O O . GLU A 1 554 ? -16.288 30.891 24.363 1.00 69.38 554 GLU A O 1
ATOM 4171 N N . MET A 1 555 ? -18.512 31.048 24.138 1.00 57.25 555 MET A N 1
ATOM 4172 C CA . MET A 1 555 ? -18.537 30.602 22.739 1.00 57.25 555 MET A CA 1
ATOM 4173 C C . MET A 1 555 ? -17.805 31.582 21.814 1.00 57.25 555 MET A C 1
ATOM 4175 O O . MET A 1 555 ? -16.999 31.170 20.983 1.00 57.25 555 MET A O 1
ATOM 4179 N N . ILE A 1 556 ? -18.037 32.881 22.003 1.00 70.00 556 ILE A N 1
ATOM 4180 C CA . ILE A 1 556 ? -17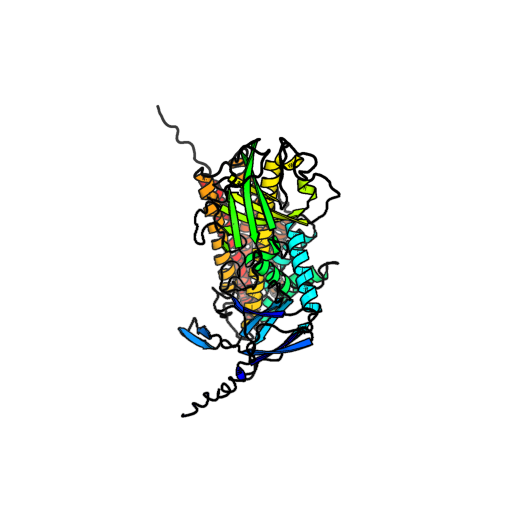.361 33.956 21.272 1.00 70.00 556 ILE A CA 1
ATOM 4181 C C . ILE A 1 556 ? -15.850 33.902 21.525 1.00 70.00 556 ILE A C 1
ATOM 4183 O O . ILE A 1 556 ? -15.074 33.928 20.572 1.00 70.00 556 ILE A O 1
ATOM 4187 N N . LYS A 1 557 ? -15.430 33.726 22.782 1.00 75.69 557 LYS A N 1
ATOM 4188 C CA . LYS A 1 557 ? -14.016 33.589 23.154 1.00 75.69 557 LYS A CA 1
ATOM 4189 C C . LYS A 1 557 ? -13.359 32.339 22.558 1.00 75.69 557 LYS A C 1
ATOM 4191 O O . LYS A 1 557 ? -12.202 32.385 22.134 1.00 75.69 557 LYS A O 1
ATOM 4196 N N . SER A 1 558 ? -14.093 31.230 22.493 1.00 65.81 558 SER A N 1
ATOM 4197 C CA . SER A 1 558 ? -13.639 30.000 21.836 1.00 65.81 558 SER A CA 1
ATOM 4198 C C . SER A 1 558 ? -13.418 30.220 20.336 1.00 65.81 558 SER A C 1
ATOM 4200 O O . SER A 1 558 ? -12.369 29.853 19.813 1.00 65.81 558 SER A O 1
ATOM 4202 N N . ASN A 1 559 ? -14.361 30.876 19.653 1.00 57.94 559 ASN A N 1
ATOM 4203 C CA . ASN A 1 559 ? -14.240 31.188 18.226 1.00 57.94 559 ASN A CA 1
ATOM 4204 C C . ASN A 1 559 ? -13.105 32.190 17.950 1.00 57.94 559 ASN A C 1
ATOM 4206 O O . ASN A 1 559 ? -12.373 32.032 16.978 1.00 57.94 559 ASN A O 1
ATOM 4210 N N . GLN A 1 560 ? -12.917 33.180 18.827 1.00 71.38 560 GLN A N 1
ATOM 4211 C CA . GLN A 1 560 ? -11.795 34.128 18.786 1.00 71.38 560 GLN A CA 1
ATOM 4212 C C . GLN A 1 560 ? -10.441 33.420 18.916 1.00 71.38 560 GLN A C 1
ATOM 4214 O O . GLN A 1 560 ? -9.508 33.723 18.178 1.00 71.38 560 GLN A O 1
ATOM 4219 N N . THR A 1 561 ? -10.340 32.440 19.816 1.00 72.56 561 THR A N 1
ATOM 4220 C CA . THR A 1 561 ? -9.113 31.646 19.990 1.00 72.56 561 THR A CA 1
ATOM 4221 C C . THR A 1 561 ? -8.829 30.790 18.752 1.00 72.56 561 THR A C 1
ATOM 4223 O O . THR A 1 561 ? -7.690 30.730 18.298 1.00 72.56 561 THR A O 1
ATOM 4226 N N . ALA A 1 562 ? -9.864 30.184 18.158 1.00 59.34 562 ALA A N 1
ATOM 4227 C CA . ALA A 1 562 ? -9.728 29.399 16.930 1.00 59.34 562 ALA A CA 1
ATOM 4228 C C . ALA A 1 562 ? -9.228 30.251 15.750 1.00 59.34 562 ALA A C 1
ATOM 4230 O O . ALA A 1 562 ? -8.335 29.835 15.020 1.00 59.34 562 ALA A O 1
ATOM 4231 N N . VAL A 1 563 ? -9.744 31.472 15.601 1.00 64.12 563 VAL A N 1
ATOM 4232 C CA . VAL A 1 563 ? -9.284 32.434 14.587 1.00 64.12 563 VAL A CA 1
ATOM 4233 C C . VAL A 1 563 ? -7.825 32.852 14.807 1.00 64.12 563 VAL A C 1
ATOM 4235 O O . VAL A 1 563 ? -7.074 32.968 13.840 1.00 64.12 563 VAL A O 1
ATOM 4238 N N . GLN A 1 564 ? -7.409 33.090 16.055 1.00 74.81 564 GLN A N 1
ATOM 4239 C CA . GLN A 1 564 ? -6.022 33.455 16.370 1.00 74.81 564 GLN A CA 1
ATOM 4240 C C . GLN A 1 564 ? -5.043 32.341 16.005 1.00 74.81 564 GLN A C 1
ATOM 4242 O O . GLN A 1 564 ? -3.992 32.620 15.430 1.00 74.81 564 GLN A O 1
ATOM 4247 N N . GLU A 1 565 ? -5.404 31.093 16.298 1.00 69.31 565 GLU A N 1
ATOM 4248 C CA . GLU A 1 565 ? -4.577 29.939 15.957 1.00 69.31 565 GLU A CA 1
ATOM 4249 C C . GLU A 1 565 ? -4.517 29.720 14.439 1.00 69.31 565 GLU A C 1
ATOM 4251 O O . GLU A 1 565 ? -3.437 29.503 13.900 1.00 69.31 565 GLU A O 1
ATOM 4256 N N . ILE A 1 566 ? -5.636 29.898 13.729 1.00 65.06 566 ILE A N 1
ATOM 4257 C CA . ILE A 1 566 ? -5.678 29.871 12.258 1.00 65.06 566 ILE A CA 1
ATOM 4258 C C . ILE A 1 566 ? -4.751 30.939 11.660 1.00 65.06 566 ILE A C 1
ATOM 4260 O O . ILE A 1 566 ? -3.935 30.629 10.795 1.00 65.06 566 ILE A O 1
ATOM 4264 N N . ASN A 1 567 ? -4.828 32.184 12.140 1.00 72.44 567 ASN A N 1
ATOM 4265 C CA . ASN A 1 567 ? -3.965 33.267 11.661 1.00 72.44 567 ASN A CA 1
ATOM 4266 C C . ASN A 1 567 ? -2.485 32.956 11.906 1.00 72.44 567 ASN A C 1
ATOM 4268 O O . ASN A 1 567 ? -1.664 33.164 11.017 1.00 72.44 567 ASN A O 1
ATOM 4272 N N . LYS A 1 568 ? -2.156 32.418 13.084 1.00 74.38 568 LYS A N 1
ATOM 4273 C CA . LYS A 1 568 ? -0.792 32.031 13.446 1.00 74.38 568 LYS A CA 1
ATOM 4274 C C . LYS A 1 568 ? -0.265 30.886 12.575 1.00 74.38 568 LYS A C 1
ATOM 4276 O O . LYS A 1 568 ? 0.875 30.941 12.135 1.00 74.38 568 LYS A O 1
ATOM 4281 N N . GLN A 1 569 ? -1.086 29.878 12.285 1.00 67.75 569 GLN A N 1
ATOM 4282 C CA . GLN A 1 569 ? -0.712 28.767 11.402 1.00 67.75 569 GLN A CA 1
ATOM 4283 C C . GLN A 1 569 ? -0.476 29.227 9.959 1.00 67.75 569 GLN A C 1
ATOM 4285 O O . GLN A 1 569 ? 0.453 28.751 9.309 1.00 67.75 569 GLN A O 1
ATOM 4290 N N . ILE A 1 570 ? -1.276 30.177 9.467 1.00 68.12 570 ILE A N 1
ATOM 4291 C CA . ILE A 1 570 ? -1.088 30.743 8.127 1.00 68.12 570 ILE A CA 1
ATOM 4292 C C . ILE A 1 570 ? 0.177 31.610 8.072 1.00 68.12 570 ILE A C 1
ATOM 4294 O O . ILE A 1 570 ? 0.922 31.512 7.103 1.00 68.12 570 ILE A O 1
ATOM 4298 N N . GLU A 1 571 ? 0.459 32.416 9.101 1.00 75.38 571 GLU A N 1
ATOM 4299 C CA . GLU A 1 571 ? 1.713 33.180 9.199 1.00 75.38 571 GLU A CA 1
ATOM 4300 C C . GLU A 1 571 ? 2.938 32.260 9.231 1.00 75.38 571 GLU A C 1
ATOM 4302 O O . GLU A 1 571 ? 3.874 32.469 8.466 1.00 75.38 571 GLU A O 1
ATOM 4307 N N . GLU A 1 572 ? 2.914 31.216 10.066 1.00 73.31 572 GLU A N 1
ATOM 4308 C CA . GLU A 1 572 ? 3.987 30.217 10.131 1.00 73.31 572 GLU A CA 1
ATOM 4309 C C . GLU A 1 572 ? 4.187 29.541 8.761 1.00 73.31 572 GLU A C 1
ATOM 4311 O O . GLU A 1 572 ? 5.323 29.381 8.317 1.00 73.31 572 GLU A O 1
ATOM 4316 N N . SER A 1 573 ? 3.097 29.227 8.048 1.00 62.97 573 SER A N 1
ATOM 4317 C CA . SER A 1 573 ? 3.146 28.658 6.695 1.00 62.97 573 SER A CA 1
ATOM 4318 C C . SER A 1 573 ? 3.683 29.637 5.642 1.00 62.97 573 SER A C 1
ATOM 4320 O O . SER A 1 573 ? 4.440 29.227 4.763 1.00 62.97 573 SER A O 1
ATOM 4322 N N . GLN A 1 574 ? 3.323 30.921 5.713 1.00 68.44 574 GLN A N 1
ATOM 4323 C CA . GLN A 1 574 ? 3.800 31.958 4.790 1.00 68.44 574 GLN A CA 1
ATOM 4324 C C . GLN A 1 574 ? 5.279 32.282 5.015 1.00 68.44 574 GLN A C 1
ATOM 4326 O O . GLN A 1 574 ? 6.036 32.347 4.052 1.00 68.44 574 GLN A O 1
ATOM 4331 N N . GLU A 1 575 ? 5.717 32.402 6.271 1.00 71.19 575 GLU A N 1
ATOM 4332 C CA . GLU A 1 575 ? 7.135 32.580 6.605 1.00 71.19 575 GLU A CA 1
ATOM 4333 C C . GLU A 1 575 ? 7.989 31.398 6.130 1.00 71.19 575 GLU A C 1
ATOM 4335 O O . GLU A 1 575 ? 9.156 31.567 5.774 1.00 71.19 575 GLU A O 1
ATOM 4340 N N . GLU A 1 576 ? 7.434 30.187 6.152 1.00 63.28 576 GLU A N 1
ATOM 4341 C CA . GLU A 1 576 ? 8.108 28.988 5.664 1.00 63.28 576 GLU A CA 1
ATOM 4342 C C . GLU A 1 576 ? 8.169 28.951 4.129 1.00 63.28 576 GLU A C 1
ATOM 4344 O O . GLU A 1 576 ? 9.202 28.578 3.577 1.00 63.28 576 GLU A O 1
ATOM 4349 N N . GLN A 1 577 ? 7.129 29.425 3.433 1.00 57.16 577 GLN A N 1
ATOM 4350 C CA . GLN A 1 577 ? 7.145 29.601 1.975 1.00 57.16 577 GLN A CA 1
ATOM 4351 C C . GLN A 1 577 ? 8.136 30.679 1.517 1.00 57.16 577 GLN A C 1
ATOM 4353 O O . GLN A 1 577 ? 8.877 30.452 0.564 1.00 57.16 577 GLN A O 1
ATOM 4358 N N . GLU A 1 578 ? 8.183 31.832 2.188 1.00 62.47 578 GLU A N 1
ATOM 4359 C CA . GLU A 1 578 ? 9.097 32.929 1.838 1.00 62.47 578 GLU A CA 1
ATOM 4360 C C . GLU A 1 578 ? 10.566 32.533 2.048 1.00 62.47 578 GLU A C 1
ATOM 4362 O O . GLU A 1 578 ? 11.407 32.828 1.201 1.00 62.47 578 GLU A O 1
ATOM 4367 N N . LYS A 1 579 ? 10.878 31.768 3.105 1.00 58.75 579 LYS A N 1
ATOM 4368 C CA . LYS A 1 579 ? 12.233 31.226 3.331 1.00 58.75 579 LYS A CA 1
ATOM 4369 C C . LYS A 1 579 ? 12.686 30.264 2.236 1.00 58.75 579 LYS A C 1
ATOM 4371 O O . LYS A 1 579 ? 13.865 30.247 1.903 1.00 58.75 579 LYS A O 1
ATOM 4376 N N . ILE A 1 580 ? 11.766 29.483 1.671 1.00 51.53 580 ILE A N 1
ATOM 4377 C CA . ILE A 1 580 ? 12.068 28.565 0.564 1.00 51.53 580 ILE A CA 1
ATOM 4378 C C . ILE A 1 580 ? 12.401 29.341 -0.722 1.00 51.53 580 ILE A C 1
ATOM 4380 O O . ILE A 1 580 ? 13.202 28.867 -1.519 1.00 51.53 580 ILE A O 1
ATOM 4384 N N . VAL A 1 581 ? 11.824 30.531 -0.920 1.00 51.00 581 VAL A N 1
ATOM 4385 C CA . VAL A 1 581 ? 12.106 31.386 -2.086 1.00 51.00 581 VAL A CA 1
ATOM 4386 C C . VAL A 1 581 ? 13.407 32.183 -1.912 1.00 51.00 581 VAL A C 1
ATOM 4388 O O . VAL A 1 581 ? 14.151 32.332 -2.879 1.00 51.00 581 VAL A O 1
ATOM 4391 N N . ASP A 1 582 ? 13.707 32.661 -0.699 1.00 47.78 582 ASP A N 1
ATOM 4392 C CA . ASP A 1 582 ? 14.896 33.484 -0.420 1.00 47.78 582 ASP A CA 1
ATOM 4393 C C . ASP A 1 582 ? 16.210 32.677 -0.319 1.00 47.78 582 ASP A C 1
ATOM 4395 O O . ASP A 1 582 ? 17.266 33.198 -0.679 1.00 47.78 582 ASP A O 1
ATOM 4399 N N . ASP A 1 583 ? 16.181 31.411 0.123 1.00 45.84 583 ASP A N 1
ATOM 4400 C CA . ASP A 1 583 ? 17.388 30.559 0.200 1.00 45.84 583 ASP A CA 1
ATOM 4401 C C . ASP A 1 583 ? 17.879 30.055 -1.185 1.00 45.84 583 ASP A C 1
ATOM 4403 O O . ASP A 1 583 ? 18.993 29.532 -1.285 1.00 45.84 583 ASP A O 1
ATOM 4407 N N . ASP A 1 584 ? 17.096 30.254 -2.257 1.00 45.34 584 ASP A N 1
ATOM 4408 C CA . ASP A 1 584 ? 17.390 29.818 -3.638 1.00 45.34 584 ASP A CA 1
ATOM 4409 C C . ASP A 1 584 ? 17.884 30.951 -4.580 1.00 45.34 584 ASP A C 1
ATOM 4411 O O . ASP A 1 584 ? 18.196 30.683 -5.745 1.00 45.34 584 ASP A O 1
ATOM 4415 N N . ASP A 1 585 ? 18.029 32.202 -4.109 1.00 42.78 585 ASP A N 1
ATOM 4416 C CA . ASP A 1 585 ? 18.702 33.287 -4.856 1.00 42.78 585 ASP A CA 1
ATOM 4417 C C . ASP A 1 585 ? 20.113 33.554 -4.289 1.00 42.78 585 ASP A C 1
ATOM 4419 O O . ASP A 1 585 ? 20.292 34.396 -3.399 1.00 42.78 585 ASP A O 1
ATOM 4423 N N . PRO A 1 586 ? 21.171 32.874 -4.784 1.00 41.47 586 PRO A N 1
ATOM 4424 C CA . PRO A 1 586 ? 22.531 33.276 -4.488 1.00 41.47 586 PRO A CA 1
ATOM 4425 C C . PRO A 1 586 ? 22.796 34.574 -5.250 1.00 41.47 586 PRO A C 1
ATOM 4427 O O . PRO A 1 586 ? 23.306 34.566 -6.375 1.00 41.47 586 PRO A O 1
ATOM 4430 N N . ALA A 1 587 ? 22.472 35.703 -4.619 1.00 40.59 587 ALA A N 1
ATOM 4431 C CA . ALA A 1 587 ? 22.899 37.014 -5.066 1.00 40.59 587 ALA A CA 1
ATOM 4432 C C . ALA A 1 587 ? 24.411 36.960 -5.326 1.00 40.59 587 ALA A C 1
ATOM 4434 O O . ALA A 1 587 ? 25.227 36.831 -4.412 1.00 40.59 587 ALA A O 1
ATOM 4435 N N . ALA A 1 588 ? 24.760 36.995 -6.610 1.00 41.16 588 ALA A N 1
ATOM 4436 C CA . ALA A 1 588 ? 26.116 36.896 -7.105 1.00 41.16 588 ALA A CA 1
ATOM 4437 C C . ALA A 1 588 ? 26.991 37.982 -6.466 1.00 41.16 588 ALA A C 1
ATOM 4439 O O . ALA A 1 588 ? 26.946 39.146 -6.874 1.00 41.16 588 ALA A O 1
ATOM 4440 N N . GLU A 1 589 ? 27.824 37.607 -5.495 1.00 34.59 589 GLU A N 1
ATOM 4441 C CA . GLU A 1 589 ? 28.993 38.413 -5.171 1.00 34.59 589 GLU A CA 1
ATOM 4442 C C . GLU A 1 589 ? 29.925 38.382 -6.394 1.00 34.59 589 GLU A C 1
ATOM 4444 O O . GLU A 1 589 ? 30.344 37.303 -6.832 1.00 34.59 589 GLU A O 1
ATOM 4449 N N . PRO A 1 590 ? 30.239 39.539 -7.002 1.00 44.72 590 PRO A N 1
ATOM 4450 C CA . PRO A 1 590 ? 31.164 39.581 -8.116 1.00 44.72 590 PRO A CA 1
ATOM 4451 C C . PRO A 1 590 ? 32.564 39.283 -7.577 1.00 44.72 590 PRO A C 1
ATOM 4453 O O . PRO A 1 590 ? 33.091 40.010 -6.738 1.00 44.72 590 PRO A O 1
ATOM 4456 N N . ILE A 1 591 ? 33.168 38.200 -8.058 1.00 37.03 591 ILE A N 1
ATOM 4457 C CA . ILE A 1 591 ? 34.573 37.900 -7.788 1.00 37.03 591 ILE A CA 1
ATOM 4458 C C . ILE A 1 591 ? 35.413 38.918 -8.578 1.00 37.03 591 ILE A C 1
ATOM 4460 O O . ILE A 1 591 ? 35.466 38.851 -9.807 1.00 37.03 591 ILE A O 1
ATOM 4464 N N . ASP A 1 592 ? 36.021 39.873 -7.869 1.00 37.91 592 ASP A N 1
ATOM 4465 C CA . ASP A 1 592 ? 37.085 40.743 -8.389 1.00 37.91 592 ASP A CA 1
ATOM 4466 C C . ASP A 1 592 ? 38.339 39.912 -8.751 1.00 37.91 592 ASP A C 1
ATOM 4468 O O . ASP A 1 592 ? 38.642 38.918 -8.089 1.00 37.91 592 ASP A O 1
ATOM 4472 N N . GLU A 1 593 ? 39.022 40.353 -9.820 1.00 36.91 593 GLU A N 1
ATOM 4473 C CA . GLU A 1 593 ? 40.102 39.708 -10.612 1.00 36.91 593 GLU A CA 1
ATOM 4474 C C . GLU A 1 593 ? 41.125 38.799 -9.903 1.00 36.91 593 GLU A C 1
ATOM 4476 O O . GLU A 1 593 ? 41.740 39.205 -8.886 1.00 36.91 593 GLU A O 1
#

Secondary structure (DSSP, 8-state):
----PPP--PPPP---GGGEEEEEEESSS-EEEEEES---TT-HHHHS-SSSS-EEEPPBTTS-S-B-TTEEEEEE---EEE-TTT--EEE--EEEEEEEETTT--EEEEEEEEEETTEEPPEEEEHHHHHHHHHHHHHHHHHHH-TTSHHHHHHHHHHHHHHHHHHHH-SSSTTHHHHHHHHHHHHHHHHHHH-SS-TT--HHHHHHHHHHHHH-GGGTTTTS-EEEEEEEEETTEEEEEEEEEEE--SS--TTSGGGG-EEEEEEBSSTT-TT---B-GGG-EE-EEETTEEESSSS-SS-SEEEEEEEEETHHHH--TT---EEEEEEEEETTEEEEEESS---TT-TTT-TTHHHHHSTTTHHHHHHHHHHHHHHHHHHHHHHHHHHHHHHHHHHHTT---TTHHHHHHHHHHHHHHHHHHHHHHHHHHHHTT-S--SS-HHHHHHHHHHHHHHHHHHHHHHHHHHHHHHHHHHHHHHHTTTTTS-HHHHHHHHHHHHHHHHHHHHHHT--TTTHHHHHHHHHHHHHHHHHHHHHHHHHHTTTS-HHHHHHHHHHHHHHHHHHHHHHHHHHHHHHHHHTT---------

pLDDT: mean 72.79, std 18.89, range [25.83, 98.38]

Sequence (593 aa):
MTRLTAPSTSPTPNGDQSKQIEVTNNSGVTACILTPTTNNPTDPANGVMVYDQSLELLKATDGTTTINNNATQTFTLDQYYIDPTTHQKKYSTLYNLLVSTADWLSPVANLGVIQIMSKYAPQTVTAESLKSMKEAATFFQTINAYPNSKLTTDFQTAMSGAQTAASKAADGSSGSSDAVADSIADNVNKFFKSTTSYKDVTLASFVAMQSYYQAFPFAWAAYGDKTFYLYATTGSTTQFMGTITLTKPTTLDVTLPNAGYSCTFAPAVKPSDTTSVEVDNSQSKTLVYLNGLFVDSASPDNPALAVKGLFMVKSQFTQTPSDTAIIPVLTGTVNGMMALGFDQPQKSDDKQHSDYWNVLFAPKGVAQIFESVMAWGGAVMLLHFVGTTLYGIYKWARGLGAAKQPTMQEMFEQQLKSIQDALQAQNQDVAQRMSDGQMSAPSSPEAAMQDLAVQTGNIADEVNAASLEDGVNAMNTTMQELAQYMSEMSQDQLTQLEGLGGQLQDVQNALTNATSETLHTVVQEQVQAMKDLHSGMDGFVDSVSESLSAQSAEMIKSNQTAVQEINKQIEESQEEQEKIVDDDDPAAEPIDE

Foldseek 3Di:
DDDDDDDDPDPDPDPQQLQKEKEFEQQQAKKFKKWFQADDCQPLVCLLVRQLGQIDQWAFPVRDRIAGHRGMTMTGQFHWHQDPVPRDTGTDQWTWIFIAHQLQRQGQATDIWGRDPSHTDYYYRHNLSNVQLVLLLVLLLVCLACVPDPLNVLQVVLLVQLLVQLLVLLQLDQCSLVSSLCSNFCSNLVSQCPDDRNNSHGLVSNLSNVSSLQQACCVLCVNAKFKKFKWFDDQQAIWGFFIWIWHDDPGFQSVDFNSPIWTKTFGAPGGRQLQDRHTDPVPMATWGRHRQWTFRDPDCPPTLDIKGKTWHQLCLQQVPVPRRDTHIKIWDHHRQTTIIIDRDRAGQPCPPRHSRNCQRNPRPHPVVVNVVSVVSVVSSVVSNLSSSNSVSSSSSSVVCPSDSDSCSNVSSVVSVVVSVVVVVVVVCSVVVCVVVVSHDDPPDPCVVVVVVLLVVLLVLLVVLLVLLVLLLVLVVVLLVLVVVCVVVDDPVLVVLSVVLVVLSVVLVVLSVPDDSVCSNVSSVVSLVSSVVSLVSSVVSCVVCVVVDDPVSNVSSVVSSVSSVVSSVVSVVSVVVSVVVVVVPDPPDDDDDD

Radius of gyration: 28.94 Å; chains: 1; bounding box: 72×111×68 Å

Organism: NCBI:txid417203